Protein AF-0000000080279137 (afdb_homodimer)

pLDDT: mean 87.82, std 9.29, range [54.47, 98.62]

Structure (mmCIF, N/CA/C/O backbone):
data_AF-0000000080279137-model_v1
#
loop_
_entity.id
_entity.type
_entity.pdbx_description
1 polymer 'TetR family transcriptional regulator'
#
loop_
_atom_site.group_PDB
_atom_site.id
_atom_site.type_symbol
_atom_site.label_atom_id
_atom_site.label_alt_id
_atom_site.label_comp_id
_atom_site.label_asym_id
_atom_site.label_entity_id
_atom_site.label_seq_id
_atom_site.pdbx_PDB_ins_code
_atom_site.Cartn_x
_atom_site.Cartn_y
_atom_site.Cartn_z
_atom_site.occupancy
_atom_site.B_iso_or_equiv
_atom_site.auth_seq_id
_atom_site.auth_comp_id
_atom_site.auth_asym_id
_atom_site.auth_atom_id
_atom_site.pdbx_PDB_model_num
ATOM 1 N N . MET A 1 1 ? -30.391 14.523 -0.255 1 62.41 1 MET A N 1
ATOM 2 C CA . MET A 1 1 ? -29.234 14.352 0.62 1 62.41 1 MET A CA 1
ATOM 3 C C . MET A 1 1 ? -29.281 15.352 1.772 1 62.41 1 MET A C 1
ATOM 5 O O . MET A 1 1 ? -29.594 16.531 1.574 1 62.41 1 MET A O 1
ATOM 9 N N . GLY A 1 2 ? -29.281 14.828 2.99 1 79.44 2 GLY A N 1
ATOM 10 C CA . GLY A 1 2 ? -29.328 15.734 4.129 1 79.44 2 GLY A CA 1
ATOM 11 C C . GLY A 1 2 ? -28.047 16.531 4.305 1 79.44 2 GLY A C 1
ATOM 12 O O . GLY A 1 2 ? -27.078 16.328 3.58 1 79.44 2 GLY A O 1
ATOM 13 N N . SER A 1 3 ? -28.109 17.641 5.059 1 87.81 3 SER A N 1
ATOM 14 C CA . SER A 1 3 ? -27.016 18.578 5.297 1 87.81 3 SER A CA 1
ATOM 15 C C . SER A 1 3 ? -25.734 17.844 5.68 1 87.81 3 SER A C 1
ATOM 17 O O . SER A 1 3 ? -24.656 18.172 5.184 1 87.81 3 SER A O 1
ATOM 19 N N . ARG A 1 4 ? -25.891 16.812 6.316 1 89.81 4 ARG A N 1
ATOM 20 C CA . ARG A 1 4 ? -24.719 16.062 6.777 1 89.81 4 ARG A CA 1
ATOM 21 C C . ARG A 1 4 ? -24 15.398 5.609 1 89.81 4 ARG A C 1
ATOM 23 O O . ARG A 1 4 ? -22.781 15.469 5.504 1 89.81 4 ARG A O 1
ATOM 30 N N . GLU A 1 5 ? -24.766 14.789 4.746 1 87.62 5 GLU A N 1
ATOM 31 C CA . GLU A 1 5 ? -24.203 14.102 3.59 1 87.62 5 GLU A CA 1
ATOM 32 C C . GLU A 1 5 ? -23.547 15.094 2.627 1 87.62 5 GLU A C 1
ATOM 34 O O . GLU A 1 5 ? -22.5 14.797 2.043 1 87.62 5 GLU A O 1
ATOM 39 N N . GLU A 1 6 ? -24.141 16.172 2.568 1 90.88 6 GLU A N 1
ATOM 40 C CA . GLU A 1 6 ? -23.609 17.203 1.694 1 90.88 6 GLU A CA 1
ATOM 41 C C . GLU A 1 6 ? -22.297 17.766 2.24 1 90.88 6 GLU A C 1
ATOM 43 O O . GLU A 1 6 ? -21.359 18.047 1.475 1 90.88 6 GLU A O 1
ATOM 48 N N . ILE A 1 7 ? -22.281 17.906 3.5 1 92.44 7 ILE A N 1
ATOM 49 C CA . ILE A 1 7 ? -21.062 18.391 4.145 1 92.44 7 ILE A CA 1
ATOM 50 C C . ILE A 1 7 ? -19.953 17.359 3.973 1 92.44 7 ILE A C 1
ATOM 52 O O . ILE A 1 7 ? -18.812 17.719 3.654 1 92.44 7 ILE A O 1
ATOM 56 N N . VAL A 1 8 ? -20.328 16.125 4.129 1 89.19 8 VAL A N 1
ATOM 57 C CA . VAL A 1 8 ? -19.344 15.055 3.996 1 89.19 8 VAL A CA 1
ATOM 58 C C . VAL A 1 8 ? -18.812 15.016 2.564 1 89.19 8 VAL A C 1
ATOM 60 O O . VAL A 1 8 ? -17.609 14.852 2.344 1 89.19 8 VAL A O 1
ATOM 63 N N . ALA A 1 9 ? -19.656 15.195 1.596 1 86.44 9 ALA A N 1
ATOM 64 C CA . ALA A 1 9 ? -19.25 15.211 0.19 1 86.44 9 ALA A CA 1
ATOM 65 C C . ALA A 1 9 ? -18.328 16.391 -0.112 1 86.44 9 ALA A C 1
ATOM 67 O O . ALA A 1 9 ? -17.344 16.25 -0.829 1 86.44 9 ALA A O 1
ATOM 68 N N . ALA A 1 10 ? -18.672 17.516 0.414 1 90.88 10 ALA A N 1
ATOM 69 C CA . ALA A 1 10 ? -17.844 18.719 0.234 1 90.88 10 ALA A CA 1
ATOM 70 C C . ALA A 1 10 ? -16.484 18.547 0.903 1 90.88 10 ALA A C 1
ATOM 72 O O . ALA A 1 10 ? -15.469 18.969 0.355 1 90.88 10 ALA A O 1
ATOM 73 N N . ALA A 1 11 ? -16.562 17.969 2.1 1 89.44 11 ALA A N 1
ATOM 74 C CA . ALA A 1 11 ? -15.32 17.734 2.838 1 89.44 11 ALA A CA 1
ATOM 75 C C . ALA A 1 11 ? -14.383 16.812 2.061 1 89.44 11 ALA A C 1
ATOM 77 O O . ALA A 1 11 ? -13.18 17.078 1.979 1 89.44 11 ALA A O 1
ATOM 78 N N . ALA A 1 12 ? -14.906 15.797 1.538 1 82.62 12 ALA A N 1
ATOM 79 C CA . ALA A 1 12 ? -14.117 14.867 0.737 1 82.62 12 ALA A CA 1
ATOM 80 C C . ALA A 1 12 ? -13.414 15.586 -0.406 1 82.62 12 ALA A C 1
ATOM 82 O O . ALA A 1 12 ? -12.227 15.352 -0.661 1 82.62 12 ALA A O 1
ATOM 83 N N . LYS A 1 13 ? -14.133 16.422 -1.048 1 84.44 13 LYS A N 1
ATOM 84 C CA . LYS A 1 13 ? -13.578 17.172 -2.17 1 84.44 13 LYS A CA 1
ATOM 85 C C . LYS A 1 13 ? -12.461 18.109 -1.71 1 84.44 13 LYS A C 1
ATOM 87 O O . LYS A 1 13 ? -11.391 18.141 -2.316 1 84.44 13 LYS A O 1
ATOM 92 N N . VAL A 1 14 ? -12.703 18.844 -0.69 1 85.25 14 VAL A N 1
ATOM 93 C CA . VAL A 1 14 ? -11.742 19.812 -0.177 1 85.25 14 VAL A CA 1
ATOM 94 C C . VAL A 1 14 ? -10.484 19.078 0.294 1 85.25 14 VAL A C 1
ATOM 96 O O . VAL A 1 14 ? -9.367 19.516 0.014 1 85.25 14 VAL A O 1
ATOM 99 N N . MET A 1 15 ? -10.688 17.984 0.989 1 80.06 15 MET A N 1
ATOM 100 C CA . MET A 1 15 ? -9.562 17.25 1.558 1 80.06 15 MET A CA 1
ATOM 101 C C . MET A 1 15 ? -8.742 16.578 0.462 1 80.06 15 MET A C 1
ATOM 103 O O . MET A 1 15 ? -7.52 16.453 0.576 1 80.06 15 MET A O 1
ATOM 107 N N . ARG A 1 16 ? -9.391 16.156 -0.502 1 74.69 16 ARG A N 1
ATOM 108 C CA . ARG A 1 16 ? -8.68 15.57 -1.642 1 74.69 16 ARG A CA 1
ATOM 109 C C . ARG A 1 16 ? -7.812 16.625 -2.334 1 74.69 16 ARG A C 1
ATOM 111 O O . ARG A 1 16 ? -6.711 16.312 -2.793 1 74.69 16 ARG A O 1
ATOM 118 N N . GLU A 1 17 ? -8.297 17.812 -2.4 1 74.75 17 GLU A N 1
ATOM 119 C CA . GLU A 1 17 ? -7.629 18.875 -3.145 1 74.75 17 GLU A CA 1
ATOM 120 C C . GLU A 1 17 ? -6.543 19.547 -2.303 1 74.75 17 GLU A C 1
ATOM 122 O O . GLU A 1 17 ? -5.473 19.875 -2.814 1 74.75 17 GLU A O 1
ATOM 127 N N . GLN A 1 18 ? -6.879 19.75 -1.06 1 73.69 18 GLN A N 1
ATOM 128 C CA . GLN A 1 18 ? -5.992 20.562 -0.232 1 73.69 18 GLN A CA 1
ATOM 129 C C . GLN A 1 18 ? -5.188 19.703 0.729 1 73.69 18 GLN A C 1
ATOM 131 O O . GLN A 1 18 ? -4.195 20.156 1.302 1 73.69 18 GLN A O 1
ATOM 136 N N . GLY A 1 19 ? -5.621 18.5 0.802 1 70.5 19 GLY A N 1
ATOM 137 C CA . GLY A 1 19 ? -5.055 17.672 1.862 1 70.5 19 GLY A CA 1
ATOM 138 C C . GLY A 1 19 ? -5.684 17.938 3.219 1 70.5 19 GLY A C 1
ATOM 139 O O . GLY A 1 19 ? -6.324 18.969 3.422 1 70.5 19 GLY A O 1
ATOM 140 N N . TYR A 1 20 ? -5.496 17.125 4.125 1 72.12 20 TYR A N 1
ATOM 141 C CA . TYR A 1 20 ? -6.113 17.219 5.441 1 72.12 20 TYR A CA 1
ATOM 142 C C . TYR A 1 20 ? -5.555 18.406 6.215 1 72.12 20 TYR A C 1
ATOM 144 O O . TYR A 1 20 ? -6.305 19.156 6.855 1 72.12 20 TYR A O 1
ATOM 152 N N . ALA A 1 21 ? -4.227 18.516 6.129 1 69.31 21 ALA A N 1
ATOM 153 C CA . ALA A 1 21 ? -3.557 19.531 6.93 1 69.31 21 ALA A CA 1
ATOM 154 C C . ALA A 1 21 ? -4.031 20.938 6.547 1 69.31 21 ALA A C 1
ATOM 156 O O . ALA A 1 21 ? -4.18 21.797 7.406 1 69.31 21 ALA A O 1
ATOM 157 N N . HIS A 1 22 ? -4.453 21.094 5.348 1 74.75 22 HIS A N 1
ATOM 158 C CA . HIS A 1 22 ? -4.746 22.438 4.867 1 74.75 22 HIS A CA 1
ATOM 159 C C . HIS A 1 22 ? -6.25 22.672 4.762 1 74.75 22 HIS A C 1
ATOM 161 O O . HIS A 1 22 ? -6.699 23.812 4.656 1 74.75 22 HIS A O 1
ATOM 167 N N . ALA A 1 23 ? -6.902 21.562 4.789 1 81.5 23 ALA A N 1
ATOM 168 C CA . ALA A 1 23 ? -8.352 21.688 4.75 1 81.5 23 ALA A CA 1
ATOM 169 C C . ALA A 1 23 ? -8.883 22.328 6.035 1 81.5 23 ALA A C 1
ATOM 171 O O . ALA A 1 23 ? -8.477 21.938 7.137 1 81.5 23 ALA A O 1
ATOM 172 N N . THR A 1 24 ? -9.672 23.375 5.871 1 87.25 24 THR A N 1
ATOM 173 C CA . THR A 1 24 ? -10.258 24.031 7.031 1 87.25 24 THR A CA 1
ATOM 174 C C . THR A 1 24 ? -11.773 23.828 7.066 1 87.25 24 THR A C 1
ATOM 176 O O . THR A 1 24 ? -12.391 23.547 6.031 1 87.25 24 THR A O 1
ATOM 179 N N . THR A 1 25 ? -12.297 23.906 8.289 1 92.56 25 THR A N 1
ATOM 180 C CA . THR A 1 25 ? -13.742 23.828 8.438 1 92.56 25 THR A CA 1
ATOM 181 C C . THR A 1 25 ? -14.438 24.969 7.695 1 92.56 25 THR A C 1
ATOM 183 O O . THR A 1 25 ? -15.531 24.797 7.164 1 92.56 25 THR A O 1
ATOM 186 N N . LYS A 1 26 ? -13.758 26.031 7.625 1 93.69 26 LYS A N 1
ATOM 187 C CA . LYS A 1 26 ? -14.289 27.172 6.879 1 93.69 26 LYS A CA 1
ATOM 188 C C . LYS A 1 26 ? -14.391 26.859 5.391 1 93.69 26 LYS A C 1
ATOM 190 O O . LYS A 1 26 ? -15.414 27.125 4.758 1 93.69 26 LYS A O 1
ATOM 195 N N . ALA A 1 27 ? -13.391 26.328 4.855 1 93.62 27 ALA A N 1
ATOM 196 C CA . ALA A 1 27 ? -13.367 25.953 3.441 1 93.62 27 ALA A CA 1
ATOM 197 C C . ALA A 1 27 ? -14.406 24.891 3.137 1 93.62 27 ALA A C 1
ATOM 199 O O . ALA A 1 27 ? -15.055 24.922 2.09 1 93.62 27 ALA A O 1
ATOM 200 N N . ILE A 1 28 ? -14.539 23.922 4.035 1 94.25 28 ILE A N 1
ATOM 201 C CA . ILE A 1 28 ? -15.492 22.828 3.871 1 94.25 28 ILE A CA 1
ATOM 202 C C . ILE A 1 28 ? -16.922 23.375 3.906 1 94.25 28 ILE A C 1
ATOM 204 O O . ILE A 1 28 ? -17.75 23.016 3.068 1 94.25 28 ILE A O 1
ATOM 208 N N . ALA A 1 29 ? -17.156 24.25 4.879 1 95.62 29 ALA A N 1
ATOM 209 C CA . ALA A 1 29 ? -18.469 24.875 4.98 1 95.62 29 ALA A CA 1
ATOM 210 C C . ALA A 1 29 ? -18.812 25.656 3.717 1 95.62 29 ALA A C 1
ATOM 212 O O . ALA A 1 29 ? -19.906 25.531 3.174 1 95.62 29 ALA A O 1
ATOM 213 N N . ARG A 1 30 ? -17.891 26.375 3.256 1 95.62 30 ARG A N 1
ATOM 214 C CA . ARG A 1 30 ? -18.078 27.172 2.047 1 95.62 30 ARG A CA 1
ATOM 215 C C . ARG A 1 30 ? -18.375 26.281 0.845 1 95.62 30 ARG A C 1
ATOM 217 O O . ARG A 1 30 ? -19.281 26.578 0.063 1 95.62 30 ARG A O 1
ATOM 224 N N . ALA A 1 31 ? -17.656 25.25 0.708 1 94.31 31 ALA A N 1
ATOM 225 C CA . ALA A 1 31 ? -17.828 24.328 -0.409 1 94.31 31 ALA A CA 1
ATOM 226 C C . ALA A 1 31 ? -19.188 23.641 -0.351 1 94.31 31 ALA A C 1
ATOM 228 O O . ALA A 1 31 ? -19.781 23.344 -1.389 1 94.31 31 ALA A O 1
ATOM 229 N N . ALA A 1 32 ? -19.641 23.422 0.83 1 94.06 32 ALA A N 1
ATOM 230 C CA . ALA A 1 32 ? -20.922 22.75 1.03 1 94.06 32 ALA A CA 1
ATOM 231 C C . ALA A 1 32 ? -22.078 23.734 0.908 1 94.06 32 ALA A C 1
ATOM 233 O O . ALA A 1 32 ? -23.25 23.328 0.786 1 94.06 32 ALA A O 1
ATOM 234 N N . GLY A 1 33 ? -21.734 25.016 0.972 1 95.38 33 GLY A N 1
ATOM 235 C CA . GLY A 1 33 ? -22.766 26.031 0.919 1 95.38 33 GLY A CA 1
ATOM 236 C C . GLY A 1 33 ? -23.453 26.266 2.254 1 95.38 33 GLY A C 1
ATOM 237 O O . GLY A 1 33 ? -24.625 26.625 2.301 1 95.38 33 GLY A O 1
ATOM 238 N N . TYR A 1 34 ? -22.812 25.875 3.232 1 95.06 34 TYR A N 1
ATOM 239 C CA . TYR A 1 34 ? -23.375 26.031 4.574 1 9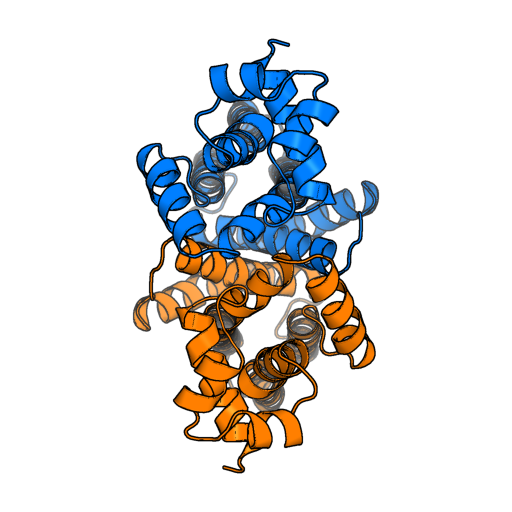5.06 34 TYR A CA 1
ATOM 240 C C . TYR A 1 34 ? -22.484 26.922 5.434 1 95.06 34 TYR A C 1
ATOM 242 O O . TYR A 1 34 ? -21.344 27.234 5.055 1 95.06 34 TYR A O 1
ATOM 250 N N . SER A 1 35 ? -23.047 27.422 6.562 1 93.38 35 SER A N 1
ATOM 251 C CA . SER A 1 35 ? -22.25 28.156 7.535 1 93.38 35 SER A CA 1
ATOM 252 C C . SER A 1 35 ? -21.391 27.234 8.375 1 93.38 35 SER A C 1
ATOM 254 O O . SER A 1 35 ? -21.688 26.031 8.5 1 93.38 35 SER A O 1
ATOM 256 N N . GLU A 1 36 ? -20.297 27.75 8.93 1 93.62 36 GLU A N 1
ATOM 257 C CA . GLU A 1 36 ? -19.484 26.984 9.859 1 93.62 36 GLU A CA 1
ATOM 258 C C . GLU A 1 36 ? -20.281 26.547 11.078 1 93.62 36 GLU A C 1
ATOM 260 O O . GLU A 1 36 ? -20.047 25.469 11.633 1 93.62 36 GLU A O 1
ATOM 265 N N . ALA A 1 37 ? -21.281 27.438 11.414 1 93.12 37 ALA A N 1
ATOM 266 C CA . ALA A 1 37 ? -22.141 27.109 12.555 1 93.12 37 ALA A CA 1
ATOM 267 C C . ALA A 1 37 ? -22.938 25.828 12.289 1 93.12 37 ALA A C 1
ATOM 269 O O . ALA A 1 37 ? -23.047 24.969 13.172 1 93.12 37 ALA A O 1
ATOM 270 N N . LEU A 1 38 ? -23.453 25.719 11.172 1 93.5 38 LEU A N 1
ATOM 271 C CA . LEU A 1 38 ? -24.219 24.531 10.805 1 93.5 38 LEU A CA 1
ATOM 272 C C . LEU A 1 38 ? -23.312 23.312 10.727 1 93.5 38 LEU A C 1
ATOM 274 O O . LEU A 1 38 ? -23.734 22.203 11.07 1 93.5 38 LEU A O 1
ATOM 278 N N . LEU A 1 39 ? -22.078 23.5 10.195 1 94.19 39 LEU A N 1
ATOM 279 C CA . LEU A 1 39 ? -21.109 22.406 10.141 1 94.19 39 LEU A CA 1
ATOM 280 C C . LEU A 1 39 ? -20.891 21.812 11.531 1 94.19 39 LEU A C 1
ATOM 282 O O . LEU A 1 39 ? -20.875 20.594 11.695 1 94.19 39 LEU A O 1
ATOM 286 N N . TYR A 1 40 ? -20.859 22.75 12.508 1 92.75 40 TYR A N 1
ATOM 287 C CA . TYR A 1 40 ? -20.547 22.328 13.867 1 92.75 40 TYR A CA 1
ATOM 288 C C . TYR A 1 40 ? -21.766 21.766 14.57 1 92.75 40 TYR A C 1
ATOM 290 O O . TYR A 1 40 ? -21.656 21.125 15.625 1 92.75 40 TYR A O 1
ATOM 298 N N . LYS A 1 41 ? -22.938 22 13.977 1 94.12 41 LYS A N 1
ATOM 299 C CA . LYS A 1 41 ? -24.141 21.328 14.469 1 94.12 41 LYS A CA 1
ATOM 300 C C . LYS A 1 41 ? -24.078 19.828 14.172 1 94.12 41 LYS A C 1
ATOM 302 O O . LYS A 1 41 ? -24.641 19.031 14.922 1 94.12 41 LYS A O 1
ATOM 307 N N . HIS A 1 42 ? -23.375 19.484 13.148 1 92.94 42 HIS A N 1
ATOM 308 C CA . HIS A 1 42 ? -23.344 18.094 12.695 1 92.94 42 HIS A CA 1
ATOM 309 C C . HIS A 1 42 ? -22.047 17.422 13.117 1 92.94 42 HIS A C 1
ATOM 311 O O . HIS A 1 42 ? -22.016 16.188 13.289 1 92.94 42 HIS A O 1
ATOM 317 N N . PHE A 1 43 ? -21.016 18.25 13.234 1 93.06 43 PHE A N 1
ATOM 318 C CA . PHE A 1 43 ? -19.703 17.672 13.508 1 93.06 43 PHE A CA 1
ATOM 319 C C . PHE A 1 43 ? -19 18.438 14.633 1 93.06 43 PHE A C 1
ATOM 321 O O . PHE A 1 43 ? -19.016 19.672 14.656 1 93.06 43 PHE A O 1
ATOM 328 N N . LYS A 1 44 ? -18.422 17.734 15.477 1 89.31 44 LYS A N 1
ATOM 329 C CA . LYS A 1 44 ? -17.734 18.312 16.625 1 89.31 44 LYS A CA 1
ATOM 330 C C . LYS A 1 44 ? -16.469 19.047 16.203 1 89.31 44 LYS A C 1
ATOM 332 O O . LYS A 1 44 ? -16.141 20.094 16.766 1 89.31 44 LYS A O 1
ATOM 337 N N . ASP A 1 45 ? -15.719 18.484 15.281 1 83.81 45 ASP A N 1
ATOM 338 C CA . ASP A 1 45 ? -14.445 19.047 14.844 1 83.81 45 ASP A CA 1
ATOM 339 C C . ASP A 1 45 ? -14.047 18.5 13.477 1 83.81 45 ASP A C 1
ATOM 341 O O . ASP A 1 45 ? -14.781 17.719 12.875 1 83.81 45 ASP A O 1
ATOM 345 N N . LYS A 1 46 ? -13 18.969 12.961 1 83.44 46 LYS A N 1
ATOM 346 C CA . LYS A 1 46 ? -12.5 18.594 11.641 1 83.44 46 LYS A CA 1
ATOM 347 C C . LYS A 1 46 ? -12.195 17.094 11.586 1 83.44 46 LYS A C 1
ATOM 349 O O . LYS A 1 46 ? -12.398 16.453 10.547 1 83.44 46 LYS A O 1
ATOM 354 N N . THR A 1 47 ? -11.789 16.594 12.711 1 77.81 47 THR A N 1
ATOM 355 C CA . THR A 1 47 ? -11.453 15.18 12.781 1 77.81 47 THR A CA 1
ATOM 356 C C . THR A 1 47 ? -12.688 14.312 12.539 1 77.81 47 THR A C 1
ATOM 358 O O . THR A 1 47 ? -12.625 13.312 11.836 1 77.81 47 THR A O 1
ATOM 361 N N . GLU A 1 48 ? -13.758 14.688 13.055 1 83.56 48 GLU A N 1
ATOM 362 C CA . GLU A 1 48 ? -15 13.945 12.859 1 83.56 48 GLU A CA 1
ATOM 363 C C . GLU A 1 48 ? -15.453 14 11.406 1 83.56 48 GLU A C 1
ATOM 365 O O . GLU A 1 48 ? -15.984 13.023 10.875 1 83.56 48 GLU A O 1
ATOM 370 N N . ILE A 1 49 ? -15.305 15.164 10.836 1 86.06 49 ILE A N 1
ATOM 371 C CA . ILE A 1 49 ? -15.656 15.312 9.43 1 86.06 49 ILE A CA 1
ATOM 372 C C . ILE A 1 49 ? -14.805 14.367 8.578 1 86.06 49 ILE A C 1
ATOM 374 O O . ILE A 1 49 ? -15.32 13.648 7.723 1 86.06 49 ILE A O 1
ATOM 378 N N . PHE A 1 50 ? -13.625 14.375 8.883 1 78.44 50 PHE A N 1
ATOM 379 C CA . PHE A 1 50 ? -12.672 13.539 8.156 1 78.44 50 PHE A CA 1
ATOM 380 C C . PHE A 1 50 ? -13.039 12.062 8.289 1 78.44 50 PHE A C 1
ATOM 382 O O . PHE A 1 50 ? -13.047 11.336 7.297 1 78.44 50 PHE A O 1
ATOM 389 N N . MET A 1 51 ? -13.32 11.656 9.406 1 76.62 51 MET A N 1
ATOM 390 C CA . MET A 1 51 ? -13.672 10.266 9.672 1 76.62 51 MET A CA 1
ATOM 391 C C . MET A 1 51 ? -14.945 9.883 8.922 1 76.62 51 MET A C 1
ATOM 393 O O . MET A 1 51 ? -15.062 8.758 8.43 1 76.62 51 MET A O 1
ATOM 397 N N . SER A 1 52 ? -15.766 10.797 8.906 1 81 52 SER A N 1
ATOM 398 C CA . SER A 1 52 ? -17.016 10.531 8.188 1 81 52 SER A CA 1
ATOM 399 C C . SER A 1 52 ? -16.781 10.398 6.691 1 81 52 SER A C 1
ATOM 401 O O . SER A 1 52 ? -17.422 9.578 6.027 1 81 52 SER A O 1
ATOM 403 N N . VAL A 1 53 ? -15.914 11.242 6.199 1 79.5 53 VAL A N 1
ATOM 404 C CA . VAL A 1 53 ? -15.547 11.141 4.789 1 79.5 53 VAL A CA 1
ATOM 405 C C . VAL A 1 53 ? -14.984 9.75 4.5 1 79.5 53 VAL A C 1
ATOM 407 O O . VAL A 1 53 ? -15.375 9.109 3.523 1 79.5 53 VAL A O 1
ATOM 410 N N . LEU A 1 54 ? -14.141 9.234 5.32 1 73.25 54 LEU A N 1
ATOM 411 C CA . LEU A 1 54 ? -13.484 7.941 5.133 1 73.25 54 LEU A CA 1
ATOM 412 C C . LEU A 1 54 ? -14.492 6.801 5.258 1 73.25 54 LEU A C 1
ATOM 414 O O . LEU A 1 54 ? -14.469 5.859 4.461 1 73.25 54 LEU A O 1
ATOM 418 N N . THR A 1 55 ? -15.328 6.906 6.281 1 70.81 55 THR A N 1
ATOM 419 C CA . THR A 1 55 ? -16.203 5.789 6.629 1 70.81 55 THR A CA 1
ATOM 420 C C . THR A 1 55 ? -17.438 5.766 5.73 1 70.81 55 THR A C 1
ATOM 422 O O . THR A 1 55 ? -17.953 4.691 5.41 1 70.81 55 THR A O 1
ATOM 425 N N . GLU A 1 56 ? -18.016 6.879 5.465 1 68.69 56 GLU A N 1
ATOM 426 C CA . GLU A 1 56 ? -19.328 6.918 4.809 1 68.69 56 GLU A CA 1
ATOM 427 C C . GLU A 1 56 ? -19.172 6.953 3.291 1 68.69 56 GLU A C 1
ATOM 429 O O . GLU A 1 56 ? -20.047 6.488 2.564 1 68.69 56 GLU A O 1
ATOM 434 N N . ARG A 1 57 ? -18.391 7.699 2.885 1 59.09 57 ARG A N 1
ATOM 435 C CA . ARG A 1 57 ? -18.344 7.906 1.44 1 59.09 57 ARG A CA 1
ATOM 436 C C . ARG A 1 57 ? -17.484 6.852 0.763 1 59.09 57 ARG A C 1
ATOM 438 O O . ARG A 1 57 ? -17.672 6.543 -0.414 1 59.09 57 ARG A O 1
ATOM 445 N N . LEU A 1 58 ? -16.609 6.594 1.522 1 54.47 58 LEU A N 1
ATOM 446 C CA . LEU A 1 58 ? -15.672 5.754 0.783 1 54.47 58 LEU A CA 1
ATOM 447 C C . LEU A 1 58 ? -16.25 4.367 0.538 1 54.47 58 LEU A C 1
ATOM 449 O O . LEU A 1 58 ? -16.234 3.873 -0.591 1 54.47 58 LEU A O 1
ATOM 453 N N . PRO A 1 59 ? -16.531 3.24 1.441 1 56.41 59 PRO A N 1
ATOM 454 C CA . PRO A 1 59 ? -16.266 2.023 0.671 1 56.41 59 PRO A CA 1
ATOM 455 C C . PRO A 1 59 ? -17.547 1.383 0.127 1 56.41 59 PRO A C 1
ATOM 457 O O . PRO A 1 59 ? -18.375 0.909 0.9 1 56.41 59 PRO A O 1
ATOM 460 N N . ALA A 1 60 ? -18.188 1.782 -0.999 1 63.88 60 ALA A N 1
ATOM 461 C CA . ALA A 1 60 ? -18.719 1.044 -2.145 1 63.88 60 ALA A CA 1
ATOM 462 C C . ALA A 1 60 ? -18.094 -0.347 -2.232 1 63.88 60 ALA A C 1
ATOM 464 O O . ALA A 1 60 ? -18.75 -1.299 -2.668 1 63.88 60 ALA A O 1
ATOM 465 N N . LEU A 1 61 ? -16.969 -0.507 -1.526 1 77.12 61 LEU A N 1
ATOM 466 C CA . LEU A 1 61 ? -16.328 -1.82 -1.616 1 77.12 61 LEU A CA 1
ATOM 467 C C . LEU A 1 61 ? -17.141 -2.863 -0.854 1 77.12 61 LEU A C 1
ATOM 469 O O . LEU A 1 61 ? -17.359 -3.973 -1.351 1 77.12 61 LEU A O 1
ATOM 473 N N . GLY A 1 62 ? -17.703 -2.43 0.288 1 78.44 62 GLY A N 1
ATOM 474 C CA . GLY A 1 62 ? -18.516 -3.346 1.073 1 78.44 62 GLY A CA 1
ATOM 475 C C . GLY A 1 62 ? -19.75 -3.838 0.334 1 78.44 62 GLY A C 1
ATOM 476 O O . GLY A 1 62 ? -20.016 -5.043 0.285 1 78.44 62 GLY A O 1
ATOM 477 N N . THR A 1 63 ? -20.406 -2.898 -0.202 1 78.25 63 THR A N 1
ATOM 478 C CA . THR A 1 63 ? -21.625 -3.242 -0.934 1 78.25 63 THR A CA 1
ATOM 479 C C . THR A 1 63 ? -21.297 -4.129 -2.133 1 78.25 63 THR A C 1
ATOM 481 O O . THR A 1 63 ? -22.016 -5.102 -2.402 1 78.25 63 THR A O 1
ATOM 484 N N . THR A 1 64 ? -20.297 -3.768 -2.816 1 80.06 64 THR A N 1
ATOM 485 C CA . THR A 1 64 ? -19.891 -4.551 -3.977 1 80.06 64 THR A CA 1
ATOM 486 C C . THR A 1 64 ? -19.469 -5.961 -3.557 1 80.06 64 THR A C 1
ATOM 488 O O . THR A 1 64 ? -19.812 -6.938 -4.227 1 80.06 64 THR A O 1
ATOM 491 N N . LEU A 1 65 ? -18.781 -6.074 -2.484 1 84.62 65 LEU A N 1
ATOM 492 C CA . LEU A 1 65 ? -18.344 -7.383 -2.004 1 84.62 65 LEU A CA 1
ATOM 493 C C . LEU A 1 65 ? -19.547 -8.219 -1.58 1 84.62 65 LEU A C 1
ATOM 495 O O . LEU A 1 65 ? -19.578 -9.43 -1.815 1 84.62 65 LEU A O 1
ATOM 499 N N . ASP A 1 66 ? -20.531 -7.543 -0.992 1 85.69 66 ASP A N 1
ATOM 500 C CA . ASP A 1 66 ? -21.766 -8.25 -0.636 1 85.69 66 ASP A CA 1
ATOM 501 C C . ASP A 1 66 ? -22.453 -8.812 -1.877 1 85.69 66 ASP A C 1
ATOM 503 O O . ASP A 1 66 ? -22.906 -9.961 -1.873 1 85.69 66 ASP A O 1
ATOM 507 N N . GLU A 1 67 ? -22.484 -8.055 -2.83 1 86.31 67 GLU A N 1
ATOM 508 C CA . GLU A 1 67 ? -23.109 -8.484 -4.082 1 86.31 67 GLU A CA 1
ATOM 509 C C . GLU A 1 67 ? -22.344 -9.648 -4.703 1 86.31 67 GLU A C 1
ATOM 511 O O . GLU A 1 67 ? -22.938 -10.609 -5.188 1 86.31 67 GLU A O 1
ATOM 516 N N . LEU A 1 68 ? -21.078 -9.539 -4.758 1 85.44 68 LEU A N 1
ATOM 517 C CA . LEU A 1 68 ? -20.25 -10.609 -5.312 1 85.44 68 LEU A CA 1
ATOM 518 C C . LEU A 1 68 ? -20.438 -11.906 -4.543 1 85.44 68 LEU A C 1
ATOM 520 O O . LEU A 1 68 ? -20.484 -12.984 -5.141 1 85.44 68 LEU A O 1
ATOM 524 N N . MET A 1 69 ? -20.562 -11.773 -3.297 1 85.12 69 MET A N 1
ATOM 525 C CA . MET A 1 69 ? -20.75 -12.961 -2.463 1 85.12 69 MET A CA 1
ATOM 526 C C . MET A 1 69 ? -22.094 -13.609 -2.729 1 85.12 69 MET A C 1
ATOM 528 O O . MET A 1 69 ? -22.219 -14.836 -2.75 1 85.12 69 MET A O 1
ATOM 532 N N . GLU A 1 70 ? -23.047 -12.758 -2.932 1 87.12 70 GLU A N 1
ATOM 533 C CA . GLU A 1 70 ? -24.391 -13.258 -3.18 1 87.12 70 GLU A CA 1
ATOM 534 C C . GLU A 1 70 ? -24.5 -13.906 -4.555 1 87.12 70 GLU A C 1
ATOM 536 O O . GLU A 1 70 ? -25.297 -14.82 -4.758 1 87.12 70 GLU A O 1
ATOM 541 N N . THR A 1 71 ? -23.672 -13.531 -5.453 1 87.56 71 THR A N 1
ATOM 542 C CA . THR A 1 71 ? -23.781 -14 -6.828 1 87.56 71 THR A CA 1
ATOM 543 C C . THR A 1 71 ? -22.516 -14.75 -7.254 1 87.56 71 THR A C 1
ATOM 545 O O . THR A 1 71 ? -22.188 -14.797 -8.438 1 87.56 71 THR A O 1
ATOM 548 N N . ALA A 1 72 ? -21.75 -15.195 -6.324 1 84.19 72 ALA A N 1
ATOM 549 C CA . ALA A 1 72 ? -20.438 -15.773 -6.594 1 84.19 72 ALA A CA 1
ATOM 550 C C . ALA A 1 72 ? -20.547 -16.906 -7.605 1 84.19 72 ALA A C 1
ATOM 552 O O . ALA A 1 72 ? -19.688 -17.031 -8.492 1 84.19 72 ALA A O 1
ATOM 553 N N . SER A 1 73 ? -21.609 -17.656 -7.566 1 89.19 73 SER A N 1
ATOM 554 C CA . SER A 1 73 ? -21.75 -18.859 -8.375 1 89.19 73 SER A CA 1
ATOM 555 C C . SER A 1 73 ? -22.297 -18.531 -9.766 1 89.19 73 SER A C 1
ATOM 557 O O . SER A 1 73 ? -22.25 -19.375 -10.664 1 89.19 73 SER A O 1
ATOM 559 N N . ASP A 1 74 ? -22.641 -17.359 -9.969 1 91.44 74 ASP A N 1
ATOM 560 C CA . ASP A 1 74 ? -23.344 -17.016 -11.195 1 91.44 74 ASP A CA 1
ATOM 561 C C . ASP A 1 74 ? -22.375 -16.688 -12.32 1 91.44 74 ASP A C 1
ATOM 563 O O . ASP A 1 74 ? -22.734 -16.719 -13.5 1 91.44 74 ASP A O 1
ATOM 567 N N . THR A 1 75 ? -21.172 -16.375 -11.984 1 92.56 75 THR A N 1
ATOM 568 C CA . THR A 1 75 ? -20.156 -15.945 -12.945 1 92.56 75 THR A CA 1
ATOM 569 C C . THR A 1 75 ? -18.844 -16.672 -12.703 1 92.56 75 THR A C 1
ATOM 571 O O . THR A 1 75 ? -18.562 -17.125 -11.586 1 92.56 75 THR A O 1
ATOM 574 N N . PRO A 1 76 ? -18.156 -16.891 -13.797 1 94.69 76 PRO A N 1
ATOM 575 C CA . PRO A 1 76 ? -16.859 -17.547 -13.625 1 94.69 76 PRO A CA 1
ATOM 576 C C . PRO A 1 76 ? -15.969 -16.844 -12.609 1 94.69 76 PRO A C 1
ATOM 578 O O . PRO A 1 76 ? -16 -15.617 -12.508 1 94.69 76 PRO A O 1
ATOM 581 N N . LEU A 1 77 ? -15.18 -17.609 -11.867 1 94.94 77 LEU A N 1
ATOM 582 C CA . LEU A 1 77 ? -14.297 -17.109 -10.828 1 94.94 77 LEU A CA 1
ATOM 583 C C . LEU A 1 77 ? -13.391 -16 -11.367 1 94.94 77 LEU A C 1
ATOM 585 O O . LEU A 1 77 ? -13.203 -14.969 -10.711 1 94.94 77 LEU A O 1
ATOM 589 N N . ALA A 1 78 ? -12.867 -16.172 -12.578 1 95.56 78 ALA A N 1
ATOM 590 C CA . ALA A 1 78 ? -11.969 -15.195 -13.188 1 95.56 78 ALA A CA 1
ATOM 591 C C . ALA A 1 78 ? -12.648 -13.836 -13.344 1 95.56 78 ALA A C 1
ATOM 593 O O . ALA A 1 78 ? -12.055 -12.797 -13.055 1 95.56 78 ALA A O 1
ATOM 594 N N . ALA A 1 79 ? -13.844 -13.844 -13.758 1 95.19 79 ALA A N 1
ATOM 595 C CA . ALA A 1 79 ? -14.609 -12.617 -13.945 1 95.19 79 ALA A CA 1
ATOM 596 C C . ALA A 1 79 ? -14.93 -11.953 -12.602 1 95.19 79 ALA A C 1
ATOM 598 O O . ALA A 1 79 ? -14.875 -10.727 -12.484 1 95.19 79 ALA A O 1
ATOM 599 N N . ASN A 1 80 ? -15.297 -12.758 -11.617 1 95.06 80 ASN A N 1
ATOM 600 C CA . ASN A 1 80 ? -15.578 -12.234 -10.281 1 95.06 80 ASN A CA 1
ATOM 601 C C . ASN A 1 80 ? -14.352 -11.57 -9.672 1 95.06 80 ASN A C 1
ATOM 603 O O . ASN A 1 80 ? -14.453 -10.484 -9.086 1 95.06 80 ASN A O 1
ATOM 607 N N . LEU A 1 81 ? -13.211 -12.195 -9.812 1 96.38 81 LEU A N 1
ATOM 608 C CA . LEU A 1 81 ? -11.977 -11.656 -9.25 1 96.38 81 LEU A CA 1
ATOM 609 C C . LEU A 1 81 ? -11.562 -10.375 -9.977 1 96.38 81 LEU A C 1
ATOM 611 O O . LEU A 1 81 ? -11.062 -9.438 -9.352 1 96.38 81 LEU A O 1
ATOM 615 N N . ALA A 1 82 ? -11.742 -10.328 -11.266 1 96.69 82 ALA A N 1
ATOM 616 C CA . ALA A 1 82 ? -11.438 -9.117 -12.023 1 96.69 82 ALA A CA 1
ATOM 617 C C . ALA A 1 82 ? -12.336 -7.957 -11.594 1 96.69 82 ALA A C 1
ATOM 619 O O . ALA A 1 82 ? -11.867 -6.82 -11.453 1 96.69 82 ALA A O 1
ATOM 620 N N . ARG A 1 83 ? -13.578 -8.25 -11.43 1 94.31 83 ARG A N 1
ATOM 621 C CA . ARG A 1 83 ? -14.508 -7.246 -10.93 1 94.31 83 ARG A CA 1
ATOM 622 C C . ARG A 1 83 ? -14.109 -6.77 -9.539 1 94.31 83 ARG A C 1
ATOM 624 O O . ARG A 1 83 ? -14.133 -5.566 -9.258 1 94.31 83 ARG A O 1
ATOM 631 N N . LEU A 1 84 ? -13.773 -7.691 -8.703 1 95.06 84 LEU A N 1
ATOM 632 C CA . LEU A 1 84 ? -13.312 -7.363 -7.355 1 95.06 84 LEU A CA 1
ATOM 633 C C . LEU A 1 84 ? -12.086 -6.461 -7.406 1 95.06 84 LEU A C 1
ATOM 635 O O . LEU A 1 84 ? -12.031 -5.441 -6.715 1 95.06 84 LEU A O 1
ATOM 639 N N . ALA A 1 85 ? -11.078 -6.824 -8.203 1 97.38 85 ALA A N 1
ATOM 640 C CA . ALA A 1 85 ? -9.859 -6.023 -8.336 1 97.38 85 ALA A CA 1
ATOM 641 C C . ALA A 1 85 ? -10.18 -4.621 -8.852 1 97.38 85 ALA A C 1
ATOM 643 O O . ALA A 1 85 ? -9.633 -3.635 -8.352 1 97.38 85 ALA A O 1
ATOM 644 N N . ARG A 1 86 ? -11.094 -4.512 -9.797 1 95.38 86 ARG A N 1
ATOM 645 C CA . ARG A 1 86 ? -11.453 -3.227 -10.383 1 95.38 86 ARG A CA 1
ATOM 646 C C . ARG A 1 86 ? -12.109 -2.312 -9.352 1 95.38 86 ARG A C 1
ATOM 648 O O . ARG A 1 86 ? -11.781 -1.125 -9.273 1 95.38 86 ARG A O 1
ATOM 655 N N . ILE A 1 87 ? -12.953 -2.82 -8.594 1 90.88 87 ILE A N 1
ATOM 656 C CA . ILE A 1 87 ? -13.648 -2.037 -7.574 1 90.88 87 ILE A CA 1
ATOM 657 C C . ILE A 1 87 ? -12.664 -1.646 -6.473 1 90.88 87 ILE A C 1
ATOM 659 O O . ILE A 1 87 ? -12.734 -0.537 -5.938 1 90.88 87 ILE A O 1
ATOM 663 N N . THR A 1 88 ? -11.805 -2.6 -6.121 1 93.94 88 THR A N 1
ATOM 664 C CA . THR A 1 88 ? -10.797 -2.344 -5.098 1 93.94 88 THR A CA 1
ATOM 665 C C . THR A 1 88 ? -9.844 -1.241 -5.543 1 93.94 88 THR A C 1
ATOM 667 O O . THR A 1 88 ? -9.492 -0.356 -4.758 1 93.94 88 THR A O 1
ATOM 670 N N . LEU A 1 89 ? -9.414 -1.264 -6.824 1 95.31 89 LEU A N 1
ATOM 671 C CA . LEU A 1 89 ? -8.57 -0.212 -7.383 1 95.31 89 LEU A CA 1
ATOM 672 C C . LEU A 1 89 ? -9.242 1.15 -7.25 1 95.31 89 LEU A C 1
ATOM 674 O O . LEU A 1 89 ? -8.633 2.102 -6.758 1 95.31 89 LEU A O 1
ATOM 678 N N . SER A 1 90 ? -10.453 1.216 -7.602 1 89.56 90 SER A N 1
ATOM 679 C CA . SER A 1 90 ? -11.195 2.469 -7.531 1 89.56 90 SER A CA 1
ATOM 680 C C . SER A 1 90 ? -11.328 2.951 -6.09 1 89.56 90 SER A C 1
ATOM 682 O O . SER A 1 90 ? -11.188 4.145 -5.816 1 89.56 90 SER A O 1
ATOM 684 N N . PHE A 1 91 ? -11.586 2.023 -5.234 1 87.06 91 PHE A N 1
ATOM 685 C CA . PHE A 1 91 ? -11.734 2.338 -3.816 1 87.06 91 PHE A CA 1
ATOM 686 C C . PHE A 1 91 ? -10.461 2.955 -3.258 1 87.06 91 PHE A C 1
ATOM 688 O O . PHE A 1 91 ? -10.5 4.012 -2.629 1 87.06 91 PHE A O 1
ATOM 695 N N . TYR A 1 92 ? -9.328 2.338 -3.475 1 91.69 92 TYR A N 1
ATOM 696 C CA . TYR A 1 92 ? -8.078 2.82 -2.908 1 91.69 92 TYR A CA 1
ATOM 697 C C . TYR A 1 92 ? -7.637 4.117 -3.578 1 91.69 92 TYR A C 1
ATOM 699 O O . TYR A 1 92 ? -7.039 4.984 -2.936 1 91.69 92 TYR A O 1
ATOM 707 N N . LEU A 1 93 ? -7.914 4.27 -4.883 1 88.94 93 LEU A N 1
ATOM 708 C CA . LEU A 1 93 ? -7.57 5.508 -5.57 1 88.94 93 LEU A CA 1
ATOM 709 C C . LEU A 1 93 ? -8.305 6.695 -4.957 1 88.94 93 LEU A C 1
ATOM 711 O O . LEU A 1 93 ? -7.754 7.797 -4.883 1 88.94 93 LEU A O 1
ATOM 715 N N . GLU A 1 94 ? -9.414 6.422 -4.461 1 81.12 94 GLU A N 1
ATOM 716 C CA . GLU A 1 94 ? -10.227 7.484 -3.873 1 81.12 94 GLU A CA 1
ATOM 717 C C . GLU A 1 94 ? -9.883 7.684 -2.398 1 81.12 94 GLU A C 1
ATOM 719 O O . GLU A 1 94 ? -9.906 8.812 -1.898 1 81.12 94 GLU A O 1
ATOM 724 N N . SER A 1 95 ? -9.602 6.609 -1.733 1 81.81 95 SER A N 1
ATOM 725 C CA . SER A 1 95 ? -9.516 6.676 -0.278 1 81.81 95 SER A CA 1
ATOM 726 C C . SER A 1 95 ? -8.086 6.949 0.178 1 81.81 95 SER A C 1
ATOM 728 O O . SER A 1 95 ? -7.867 7.496 1.262 1 81.81 95 SER A O 1
ATOM 730 N N . PHE A 1 96 ? -7.109 6.629 -0.646 1 83.19 96 PHE A N 1
ATOM 731 C CA . PHE A 1 96 ? -5.715 6.66 -0.213 1 83.19 96 PHE A CA 1
ATOM 732 C C . PHE A 1 96 ? -5.297 8.07 0.168 1 83.19 96 PHE A C 1
ATOM 734 O O . PHE A 1 96 ? -4.742 8.289 1.247 1 83.19 96 PHE A O 1
ATOM 741 N N . PRO A 1 97 ? -5.598 9.07 -0.658 1 77 97 PRO A N 1
ATOM 742 C CA . PRO A 1 97 ? -5.18 10.43 -0.302 1 77 97 PRO A CA 1
ATOM 743 C C . PRO A 1 97 ? -5.77 10.898 1.027 1 77 97 PRO A C 1
ATOM 745 O O . PRO A 1 97 ? -5.117 11.641 1.765 1 77 97 PRO A O 1
ATOM 748 N N . ILE A 1 98 ? -6.891 10.414 1.259 1 75.25 98 ILE A N 1
ATOM 749 C CA . ILE A 1 98 ? -7.559 10.781 2.502 1 75.25 98 ILE A CA 1
ATOM 750 C C . ILE A 1 98 ? -6.93 10.023 3.67 1 75.25 98 ILE A C 1
ATOM 752 O O . ILE A 1 98 ? -6.641 10.609 4.715 1 75.25 98 ILE A O 1
ATOM 756 N N . ALA A 1 99 ? -6.656 8.766 3.508 1 78.12 99 ALA A N 1
ATOM 757 C CA . ALA A 1 99 ? -6.129 7.902 4.562 1 78.12 99 ALA A CA 1
ATOM 758 C C . ALA A 1 99 ? -4.719 8.328 4.961 1 78.12 99 ALA A C 1
ATOM 760 O O . ALA A 1 99 ? -4.367 8.312 6.145 1 78.12 99 ALA A O 1
ATOM 761 N N . VAL A 1 100 ? -3.98 8.703 4.02 1 78.31 100 VAL A N 1
ATOM 762 C CA . VAL A 1 100 ? -2.588 9.016 4.312 1 78.31 100 VAL A CA 1
ATOM 763 C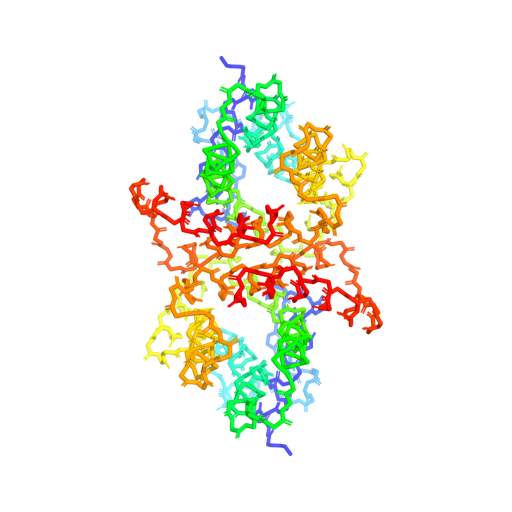 C . VAL A 1 100 ? -2.504 10.359 5.043 1 78.31 100 VAL A C 1
ATOM 765 O O . VAL A 1 100 ? -1.522 10.633 5.734 1 78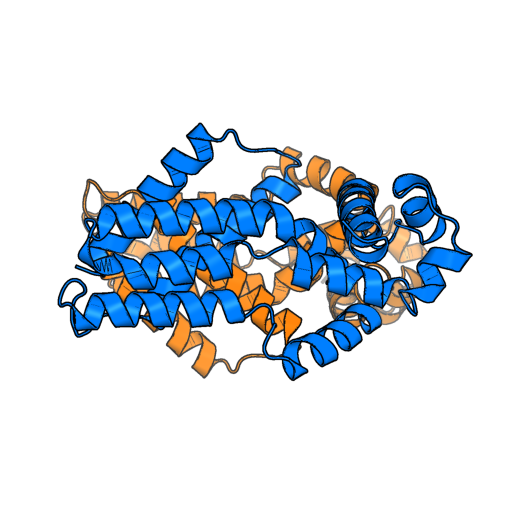.31 100 VAL A O 1
ATOM 768 N N . SER A 1 101 ? -3.494 11.188 4.824 1 74 101 SER A N 1
ATOM 769 C CA . SER A 1 101 ? -3.535 12.461 5.531 1 74 101 SER A CA 1
ATOM 770 C C . SER A 1 101 ? -3.602 12.258 7.039 1 74 101 SER A C 1
ATOM 772 O O . SER A 1 101 ? -3.221 13.141 7.809 1 74 101 SER A O 1
ATOM 774 N N . LEU A 1 102 ? -4.012 11.07 7.477 1 78 102 LEU A N 1
ATOM 775 C CA . LEU A 1 102 ? -4.117 10.742 8.891 1 78 102 LEU A CA 1
ATOM 776 C C . LEU A 1 102 ? -2.738 10.68 9.539 1 78 102 LEU A C 1
ATOM 778 O O . LEU A 1 102 ? -2.605 10.906 10.75 1 78 102 LEU A O 1
ATOM 782 N N . PHE A 1 103 ? -1.772 10.453 8.734 1 77.81 103 PHE A N 1
ATOM 783 C CA . PHE A 1 103 ? -0.422 10.281 9.258 1 77.81 103 PHE A CA 1
ATOM 784 C C . PHE A 1 103 ? 0.27 11.625 9.422 1 77.81 103 PHE A C 1
ATOM 786 O O . PHE A 1 103 ? 1.418 11.695 9.867 1 77.81 103 PHE A O 1
ATOM 793 N N . SER A 1 104 ? -0.44 12.688 9.078 1 70.81 104 SER A N 1
ATOM 794 C CA . SER A 1 104 ? 0.128 14.023 9.195 1 70.81 104 SER A CA 1
ATOM 795 C C . SER A 1 104 ? 0.302 14.422 10.664 1 70.81 104 SER A C 1
ATOM 797 O O . SER A 1 104 ? 1.074 15.328 10.977 1 70.81 104 SER A O 1
ATOM 799 N N . SER A 1 105 ? -0.485 13.836 11.5 1 69.81 105 SER A N 1
ATOM 800 C CA . SER A 1 105 ? -0.387 14.078 12.938 1 69.81 105 SER A CA 1
ATOM 801 C C . SER A 1 105 ? -0.575 12.789 13.734 1 69.81 105 SER A C 1
ATOM 803 O O . SER A 1 105 ? -1.5 12.023 13.469 1 69.81 105 SER A O 1
ATOM 805 N N . ARG A 1 106 ? 0.312 12.617 14.641 1 73.62 106 ARG A N 1
ATOM 806 C CA . ARG A 1 106 ? 0.206 11.445 15.5 1 73.62 106 ARG A CA 1
ATOM 807 C C . ARG A 1 106 ? -1.117 11.438 16.25 1 73.62 106 ARG A C 1
ATOM 809 O O . ARG A 1 106 ? -1.727 10.383 16.453 1 73.62 106 ARG A O 1
ATOM 816 N N . GLU A 1 107 ? -1.505 12.641 16.703 1 74.38 107 GLU A N 1
ATOM 817 C CA . GLU A 1 107 ? -2.748 12.773 17.469 1 74.38 107 GLU A CA 1
ATOM 818 C C . GLU A 1 107 ? -3.957 12.438 16.594 1 74.38 107 GLU A C 1
ATOM 820 O O . GLU A 1 107 ? -4.895 11.781 17.062 1 74.38 107 GLU A O 1
ATOM 825 N N . LEU A 1 108 ? -3.9 12.898 15.375 1 75.88 108 LEU A N 1
ATOM 826 C CA . LEU A 1 108 ? -4.984 12.609 14.445 1 75.88 108 LEU A CA 1
ATOM 827 C C . LEU A 1 108 ? -5.078 11.117 14.164 1 75.88 108 LEU A C 1
ATOM 829 O O . LEU A 1 108 ? -6.176 10.547 14.156 1 75.88 108 LEU A O 1
ATOM 833 N N . LEU A 1 109 ? -3.922 10.539 13.969 1 81.44 109 LEU A N 1
ATOM 834 C CA . LEU A 1 109 ? -3.871 9.109 13.688 1 81.44 109 LEU A CA 1
ATOM 835 C C . LEU A 1 109 ? -4.387 8.305 14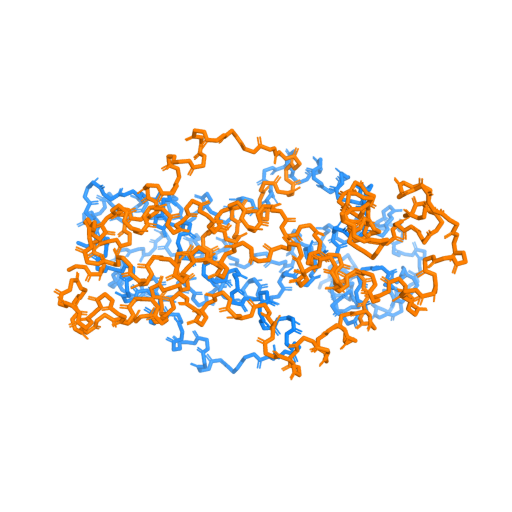.883 1 81.44 109 LEU A C 1
ATOM 837 O O . LEU A 1 109 ? -5.164 7.363 14.711 1 81.44 109 LEU A O 1
ATOM 841 N N . ALA A 1 110 ? -4.012 8.727 16.031 1 83.75 110 ALA A N 1
ATOM 842 C CA . ALA A 1 110 ? -4.414 8.016 17.234 1 83.75 110 ALA A CA 1
ATOM 843 C C . ALA A 1 110 ? -5.922 8.125 17.453 1 83.75 110 ALA A C 1
ATOM 845 O O . ALA A 1 110 ? -6.574 7.137 17.812 1 83.75 110 ALA A O 1
ATOM 846 N N . THR A 1 111 ? -6.441 9.211 17.312 1 78.81 111 THR A N 1
ATOM 847 C CA . THR A 1 111 ? -7.871 9.445 17.484 1 78.81 111 THR A CA 1
ATOM 848 C C . THR A 1 111 ? -8.68 8.633 16.484 1 78.81 111 THR A C 1
ATOM 850 O O . THR A 1 111 ? -9.688 8.016 16.844 1 78.81 111 THR A O 1
ATOM 853 N N . HIS A 1 112 ? -8.195 8.727 15.305 1 80.06 112 HIS A N 1
ATOM 854 C CA . HIS A 1 112 ? -8.891 7.984 14.266 1 80.06 112 HIS A CA 1
ATOM 855 C C . HIS A 1 112 ? -8.812 6.484 14.508 1 80.06 112 HIS A C 1
ATOM 857 O O . HIS A 1 112 ? -9.812 5.773 14.383 1 80.06 112 HIS A O 1
ATOM 863 N N . ARG A 1 113 ? -7.664 6.07 14.82 1 84.56 113 ARG A N 1
ATOM 864 C CA . ARG A 1 113 ? -7.457 4.652 15.086 1 84.56 113 ARG A CA 1
ATOM 865 C C . ARG A 1 113 ? -8.414 4.156 16.172 1 84.56 113 ARG A C 1
ATOM 867 O O . ARG A 1 113 ? -9.055 3.115 16 1 84.56 113 ARG A O 1
ATOM 874 N N . GLU A 1 114 ? -8.516 4.852 17.203 1 83.06 114 GLU A N 1
ATOM 875 C CA . GLU A 1 114 ? -9.398 4.477 18.297 1 83.06 114 GLU A CA 1
ATOM 876 C C . GLU A 1 114 ? -10.852 4.383 17.844 1 83.06 114 GLU A C 1
ATOM 878 O O . GLU A 1 114 ? -11.57 3.451 18.219 1 83.06 114 GLU A O 1
ATOM 883 N N . ARG A 1 115 ? -11.195 5.246 17.062 1 77.75 115 ARG A N 1
ATOM 884 C CA . ARG A 1 115 ? -12.586 5.32 16.625 1 77.75 115 ARG A CA 1
ATOM 885 C C . ARG A 1 115 ? -12.922 4.18 15.672 1 77.75 115 ARG A C 1
ATOM 887 O O . ARG A 1 115 ? -13.945 3.508 15.836 1 77.75 115 ARG A O 1
ATOM 894 N N . VAL A 1 116 ? -12.07 3.982 14.711 1 80.12 116 VAL A N 1
ATOM 895 C CA . VAL A 1 116 ? -12.422 3.023 13.672 1 80.12 116 VAL A CA 1
ATOM 896 C C . VAL A 1 116 ? -12.234 1.601 14.195 1 80.12 116 VAL A C 1
ATOM 898 O O . VAL A 1 116 ? -12.977 0.691 13.82 1 80.12 116 VAL A O 1
ATOM 901 N N . MET A 1 117 ? -11.273 1.43 14.992 1 79.38 117 MET A N 1
ATOM 902 C CA . MET A 1 117 ? -11.047 0.089 15.523 1 79.38 117 MET A CA 1
ATOM 903 C C . MET A 1 117 ? -12.18 -0.327 16.453 1 79.38 117 MET A C 1
ATOM 905 O O . MET A 1 117 ? -12.562 -1.498 16.5 1 79.38 117 MET A O 1
ATOM 909 N N . SER A 1 118 ? -12.703 0.647 17.125 1 76.44 118 SER A N 1
ATOM 910 C CA . SER A 1 118 ? -13.812 0.363 18.031 1 76.44 118 SER A CA 1
ATOM 911 C C . SER A 1 118 ? -15.07 -0.035 17.266 1 76.44 118 SER A C 1
ATOM 913 O O . SER A 1 118 ? -15.891 -0.804 17.766 1 76.44 118 SER A O 1
ATOM 915 N N . GLU A 1 119 ? -15.156 0.321 16.047 1 73.06 119 GLU A N 1
ATOM 916 C CA . GLU A 1 119 ? -16.344 0.068 15.242 1 73.06 119 GLU A CA 1
ATOM 917 C C . GLU A 1 119 ? -16.094 -1.012 14.203 1 73.06 119 GLU A C 1
ATOM 919 O O . GLU A 1 119 ? -16.938 -1.265 13.336 1 73.06 119 GLU A O 1
ATOM 924 N N . GLN A 1 120 ? -14.984 -1.624 14.25 1 74.69 120 GLN A N 1
ATOM 925 C CA . GLN A 1 120 ? -14.594 -2.629 13.273 1 74.69 120 GLN A CA 1
ATOM 926 C C . GLN A 1 120 ? -14.68 -2.076 11.852 1 74.69 120 GLN A C 1
ATOM 928 O O . GLN A 1 120 ? -15.227 -2.727 10.961 1 74.69 120 GLN A O 1
ATOM 933 N N . ARG A 1 121 ? -14.234 -0.866 11.75 1 75.94 121 ARG A N 1
ATOM 934 C CA . ARG A 1 121 ? -14.234 -0.169 10.469 1 75.94 121 ARG A CA 1
ATOM 935 C C . ARG A 1 121 ? -12.828 0.265 10.078 1 75.94 121 ARG A C 1
ATOM 937 O O . ARG A 1 121 ? -12.641 1.29 9.422 1 75.94 121 ARG A O 1
ATOM 944 N N . GLY A 1 122 ? -11.945 -0.527 10.609 1 80.06 122 GLY A N 1
ATOM 945 C CA . GLY A 1 122 ? -10.555 -0.16 10.375 1 80.06 122 GLY A CA 1
ATOM 946 C C . GLY A 1 122 ? -10.078 -0.48 8.977 1 80.06 122 GLY A C 1
ATOM 947 O O . GLY A 1 122 ? -10.828 -1.038 8.172 1 80.06 122 GLY A O 1
ATOM 948 N N . PRO A 1 123 ? -8.93 -0.019 8.68 1 86.06 123 PRO A N 1
ATOM 949 C CA . PRO A 1 123 ? -8.375 -0.213 7.344 1 86.06 123 PRO A CA 1
ATOM 950 C C . PRO A 1 123 ? -8.156 -1.685 7 1 86.06 123 PRO A C 1
ATOM 952 O O . PRO A 1 123 ? -7.863 -2.018 5.852 1 86.06 123 PRO A O 1
ATOM 955 N N . ASP A 1 124 ? -8.305 -2.586 7.965 1 88.62 124 ASP A N 1
ATOM 956 C CA . ASP A 1 124 ? -8.148 -4.02 7.742 1 88.62 124 ASP A CA 1
ATOM 957 C C . ASP A 1 124 ? -9.453 -4.641 7.23 1 88.62 124 ASP A C 1
ATOM 959 O O . ASP A 1 124 ? -9.453 -5.773 6.746 1 88.62 124 ASP A O 1
ATOM 963 N N . VAL A 1 125 ? -10.523 -3.947 7.25 1 87.12 125 VAL A N 1
ATOM 964 C CA . VAL A 1 125 ? -11.844 -4.477 6.945 1 87.12 125 VAL A CA 1
ATOM 965 C C . VAL A 1 125 ? -11.875 -4.996 5.512 1 87.12 125 VAL A C 1
ATOM 967 O O . VAL A 1 125 ? -12.391 -6.086 5.25 1 87.12 125 VAL A O 1
ATOM 970 N N . PRO A 1 126 ? -11.32 -4.203 4.527 1 90.06 126 PRO A N 1
ATOM 971 C CA . PRO A 1 126 ? -11.32 -4.75 3.172 1 90.06 126 PRO A CA 1
ATOM 972 C C . PRO A 1 126 ? -10.672 -6.129 3.092 1 90.06 126 PRO A C 1
ATOM 974 O O . PRO A 1 126 ? -11.172 -7.016 2.395 1 90.06 126 PRO A O 1
ATOM 977 N N . LEU A 1 127 ? -9.57 -6.293 3.76 1 94.06 127 LEU A N 1
ATOM 978 C CA . LEU A 1 127 ? -8.883 -7.578 3.756 1 94.06 127 LEU A CA 1
ATOM 979 C C . LEU A 1 127 ? -9.773 -8.672 4.34 1 94.06 127 LEU A C 1
ATOM 981 O O . LEU A 1 127 ? -9.891 -9.758 3.766 1 94.06 127 LEU A O 1
ATOM 985 N N . VAL A 1 128 ? -10.438 -8.398 5.438 1 92.25 128 VAL A N 1
ATOM 986 C CA . VAL A 1 128 ? -11.32 -9.359 6.105 1 92.25 128 VAL A CA 1
ATOM 987 C C . VAL A 1 128 ? -12.453 -9.758 5.168 1 92.25 128 VAL A C 1
ATOM 989 O O . VAL A 1 128 ? -12.766 -10.945 5.031 1 92.25 128 VAL A O 1
ATOM 992 N N . ARG A 1 129 ? -12.977 -8.789 4.535 1 91.06 129 ARG A N 1
ATOM 993 C CA . ARG A 1 129 ? -14.125 -9.031 3.666 1 91.06 129 ARG A CA 1
ATOM 994 C C . ARG A 1 129 ? -13.719 -9.828 2.432 1 91.06 129 ARG A C 1
ATOM 996 O O . ARG A 1 129 ? -14.477 -10.68 1.962 1 91.06 129 ARG A O 1
ATOM 1003 N N . VAL A 1 130 ? -12.633 -9.578 1.844 1 95.5 130 VAL A N 1
ATOM 1004 C CA . VAL A 1 130 ? -12.172 -10.312 0.667 1 95.5 130 VAL A CA 1
ATOM 1005 C C . VAL A 1 130 ? -11.836 -11.75 1.054 1 95.5 130 VAL A C 1
ATOM 1007 O O . VAL A 1 130 ? -12.102 -12.688 0.292 1 95.5 130 VAL A O 1
ATOM 1010 N N . VAL A 1 131 ? -11.242 -11.938 2.244 1 96.12 131 VAL A N 1
ATOM 1011 C CA . VAL A 1 131 ? -10.977 -13.297 2.725 1 96.12 131 VAL A CA 1
ATOM 1012 C C . VAL A 1 131 ? -12.289 -14.062 2.85 1 96.12 131 VAL A C 1
ATOM 1014 O O . VAL A 1 131 ? -12.367 -15.234 2.473 1 96.12 131 VAL A O 1
ATOM 1017 N N . GLU A 1 132 ? -13.305 -13.406 3.359 1 93.44 132 GLU A N 1
ATOM 1018 C CA . GLU A 1 132 ? -14.625 -14.016 3.461 1 93.44 132 GLU A CA 1
ATOM 1019 C C . GLU A 1 132 ? -15.156 -14.422 2.088 1 93.44 132 GLU A C 1
ATOM 1021 O O . GLU A 1 132 ? -15.688 -15.523 1.919 1 93.44 132 GLU A O 1
ATOM 1026 N N . TYR A 1 133 ? -15.016 -13.531 1.192 1 93.62 133 TYR A N 1
ATOM 1027 C CA . TYR A 1 133 ? -15.461 -13.82 -0.166 1 93.62 133 TYR A CA 1
ATOM 1028 C C . TYR A 1 133 ? -14.719 -15.023 -0.74 1 93.62 133 TYR A C 1
ATOM 1030 O O . TYR A 1 133 ? -15.328 -15.922 -1.318 1 93.62 133 TYR A O 1
ATOM 1038 N N . LEU A 1 134 ? -13.383 -15.055 -0.663 1 95.69 134 LEU A N 1
ATOM 1039 C CA . LEU A 1 134 ? -12.602 -16.172 -1.166 1 95.69 134 LEU A CA 1
ATOM 1040 C C . LEU A 1 134 ? -13 -17.469 -0.48 1 95.69 134 LEU A C 1
ATOM 1042 O O . LEU A 1 134 ? -12.969 -18.547 -1.097 1 95.69 134 LEU A O 1
ATOM 1046 N N . GLY A 1 135 ? -13.328 -17.344 0.78 1 94.75 135 GLY A N 1
ATOM 1047 C CA . GLY A 1 135 ? -13.852 -18.5 1.499 1 94.75 135 GLY A CA 1
ATOM 1048 C C . GLY A 1 135 ? -15.109 -19.062 0.883 1 94.75 135 GLY A C 1
ATOM 1049 O O . GLY A 1 135 ? -15.281 -20.281 0.816 1 94.75 135 GLY A O 1
ATOM 1050 N N . GLU A 1 136 ? -15.984 -18.203 0.487 1 92.69 136 GLU A N 1
ATOM 1051 C CA . GLU A 1 136 ? -17.203 -18.641 -0.199 1 92.69 136 GLU A CA 1
ATOM 1052 C C . GLU A 1 136 ? -16.875 -19.359 -1.507 1 92.69 136 GLU A C 1
ATOM 1054 O O . GLU A 1 136 ? -17.469 -20.375 -1.826 1 92.69 136 GLU A O 1
ATOM 1059 N N . GLU A 1 137 ? -15.969 -18.797 -2.287 1 95.19 137 GLU A N 1
ATOM 1060 C CA . GLU A 1 137 ? -15.531 -19.438 -3.527 1 95.19 137 GLU A CA 1
ATOM 1061 C C . GLU A 1 137 ? -14.93 -20.812 -3.258 1 95.19 137 GLU A C 1
ATOM 1063 O O . GLU A 1 137 ? -15.125 -21.734 -4.043 1 95.19 137 GLU A O 1
ATOM 1068 N N . ALA A 1 138 ? -14.172 -20.906 -2.172 1 94.69 138 ALA A N 1
ATOM 1069 C CA . ALA A 1 138 ? -13.586 -22.188 -1.779 1 94.69 138 ALA A CA 1
ATOM 1070 C C . ALA A 1 138 ? -14.672 -23.203 -1.431 1 94.69 138 ALA A C 1
ATOM 1072 O O . ALA A 1 138 ? -14.578 -24.375 -1.795 1 94.69 138 ALA A O 1
ATOM 1073 N N . ARG A 1 139 ? -15.633 -22.766 -0.732 1 92.88 139 ARG A N 1
ATOM 1074 C CA . ARG A 1 139 ? -16.75 -23.625 -0.359 1 92.88 139 ARG A CA 1
ATOM 1075 C C . ARG A 1 139 ? -17.469 -24.172 -1.595 1 92.88 139 ARG A C 1
ATOM 1077 O O . ARG A 1 139 ? -17.938 -25.312 -1.602 1 92.88 139 ARG A O 1
ATOM 1084 N N . LEU A 1 140 ? -17.531 -23.391 -2.629 1 93 140 LEU A N 1
ATOM 1085 C CA . LEU A 1 140 ? -18.172 -23.766 -3.885 1 93 140 LEU A CA 1
ATOM 1086 C C . LEU A 1 140 ? -17.266 -24.672 -4.707 1 93 140 LEU A C 1
ATOM 1088 O O . LEU A 1 140 ? -17.641 -25.109 -5.797 1 93 140 LEU A O 1
ATOM 1092 N N . GLY A 1 141 ? -16.047 -24.906 -4.277 1 94.62 141 GLY A N 1
ATOM 1093 C CA . GLY A 1 141 ? -15.117 -25.797 -4.945 1 94.62 141 GLY A CA 1
ATOM 1094 C C . GLY A 1 141 ? -14.383 -25.141 -6.102 1 94.62 141 GLY A C 1
ATOM 1095 O O . GLY A 1 141 ? -13.781 -25.828 -6.934 1 94.62 141 GLY A O 1
ATOM 1096 N N . ARG A 1 142 ? -14.375 -23.828 -6.117 1 94.69 142 ARG A N 1
ATOM 1097 C CA . ARG A 1 142 ? -13.805 -23.109 -7.254 1 94.69 142 ARG A CA 1
ATOM 1098 C C . ARG A 1 142 ? -12.367 -22.688 -6.965 1 94.69 142 ARG A C 1
ATOM 1100 O O . ARG A 1 142 ? -11.648 -22.25 -7.871 1 94.69 142 ARG A O 1
ATOM 1107 N N . ILE A 1 143 ? -12 -22.703 -5.715 1 95.12 143 ILE A N 1
ATOM 1108 C CA . ILE A 1 143 ? -10.641 -22.453 -5.238 1 95.12 143 ILE A CA 1
ATOM 1109 C C . ILE A 1 143 ? -10.086 -23.719 -4.578 1 95.12 143 ILE A C 1
ATOM 1111 O O . ILE A 1 143 ? -10.82 -24.453 -3.918 1 95.12 143 ILE A O 1
ATOM 1115 N N . ARG A 1 144 ? -8.828 -23.953 -4.91 1 93.81 144 ARG A N 1
ATOM 1116 C CA . ARG A 1 144 ? -8.227 -25.141 -4.32 1 93.81 144 ARG A CA 1
ATOM 1117 C C . ARG A 1 144 ? -8.359 -25.125 -2.801 1 93.81 144 ARG A C 1
ATOM 1119 O O . ARG A 1 144 ? -8.234 -24.062 -2.174 1 93.81 144 ARG A O 1
ATOM 1126 N N . ALA A 1 145 ? -8.477 -26.281 -2.232 1 92.06 145 ALA A N 1
ATOM 1127 C CA . ALA A 1 145 ? -8.781 -26.453 -0.813 1 92.06 145 ALA A CA 1
ATOM 1128 C C . ALA A 1 145 ? -7.598 -26.031 0.053 1 92.06 145 ALA A C 1
ATOM 1130 O O . ALA A 1 145 ? -7.781 -25.578 1.189 1 92.06 145 ALA A O 1
ATOM 1131 N N . ASP A 1 146 ? -6.418 -26.047 -0.437 1 93.69 146 ASP A N 1
ATOM 1132 C CA . ASP A 1 146 ? -5.238 -25.75 0.373 1 93.69 146 ASP A CA 1
ATOM 1133 C C . ASP A 1 146 ? -4.734 -24.328 0.111 1 93.69 146 ASP A C 1
ATOM 1135 O O . ASP A 1 146 ? -3.623 -23.969 0.506 1 93.69 146 ASP A O 1
ATOM 1139 N N . ALA A 1 147 ? -5.574 -23.594 -0.583 1 95.75 147 ALA A N 1
ATOM 1140 C CA . ALA A 1 147 ? -5.172 -22.219 -0.875 1 95.75 147 ALA A CA 1
ATOM 1141 C C . ALA A 1 147 ? -5.113 -21.391 0.399 1 95.75 147 ALA A C 1
ATOM 1143 O O . ALA A 1 147 ? -5.98 -21.5 1.268 1 95.75 147 ALA A O 1
ATOM 1144 N N . ASP A 1 148 ? -4.098 -20.594 0.591 1 97.44 148 ASP A N 1
ATOM 1145 C CA . ASP A 1 148 ? -4.016 -19.625 1.674 1 97.44 148 ASP A CA 1
ATOM 1146 C C . ASP A 1 148 ? -4.848 -18.375 1.356 1 97.44 148 ASP A C 1
ATOM 1148 O O . ASP A 1 148 ? -4.379 -17.484 0.663 1 97.44 148 ASP A O 1
ATOM 1152 N N . LEU A 1 149 ? -6.047 -18.359 1.866 1 97.69 149 LEU A N 1
ATOM 1153 C CA . LEU A 1 149 ? -7.012 -17.312 1.521 1 97.69 149 LEU A CA 1
ATOM 1154 C C . LEU A 1 149 ? -6.531 -15.945 1.986 1 97.69 149 LEU A C 1
ATOM 1156 O O . LEU A 1 149 ? -6.707 -14.953 1.283 1 97.69 149 LEU A O 1
ATOM 1160 N N . GLU A 1 150 ? -5.914 -15.852 3.135 1 98.06 150 GLU A N 1
ATOM 1161 C CA . GLU A 1 150 ? -5.422 -14.578 3.66 1 98.06 150 GLU A CA 1
ATOM 1162 C C . GLU A 1 150 ? -4.277 -14.031 2.809 1 98.06 150 GLU A C 1
ATOM 1164 O O . GLU A 1 150 ? -4.262 -12.852 2.469 1 98.06 150 GLU A O 1
ATOM 1169 N N . ALA A 1 151 ? -3.357 -14.883 2.479 1 98.25 151 ALA A N 1
ATOM 1170 C CA . ALA A 1 151 ? -2.246 -14.469 1.626 1 98.25 151 ALA A CA 1
ATOM 1171 C C . ALA A 1 151 ? -2.742 -14.031 0.25 1 98.25 151 ALA A C 1
ATOM 1173 O O . ALA A 1 151 ? -2.281 -13.031 -0.295 1 98.25 151 ALA A O 1
ATOM 1174 N N . SER A 1 152 ? -3.689 -14.805 -0.273 1 98.31 152 SER A N 1
ATOM 1175 C CA . SER A 1 152 ? -4.238 -14.492 -1.587 1 98.31 152 SER A CA 1
ATOM 1176 C C . SER A 1 152 ? -4.934 -13.133 -1.583 1 98.31 152 SER A C 1
ATOM 1178 O O . SER A 1 152 ? -4.734 -12.32 -2.49 1 98.31 152 SER A O 1
ATOM 1180 N N . ALA A 1 153 ? -5.727 -12.898 -0.544 1 97.81 153 ALA A N 1
ATOM 1181 C CA . ALA A 1 153 ? -6.414 -11.617 -0.405 1 97.81 153 ALA A CA 1
ATOM 1182 C C . ALA A 1 153 ? -5.414 -10.469 -0.267 1 97.81 153 ALA A C 1
ATOM 1184 O O . ALA A 1 153 ? -5.578 -9.422 -0.891 1 97.81 153 ALA A O 1
ATOM 1185 N N . SER A 1 154 ? -4.398 -10.688 0.526 1 98.25 154 SER A N 1
ATOM 1186 C CA . SER A 1 154 ? -3.373 -9.672 0.754 1 98.25 154 SER A CA 1
ATOM 1187 C C . SER A 1 154 ? -2.613 -9.359 -0.53 1 98.25 154 SER A C 1
ATOM 1189 O O . SER A 1 154 ? -2.279 -8.195 -0.791 1 98.25 154 SER A O 1
ATOM 1191 N N . LEU A 1 155 ? -2.309 -10.391 -1.265 1 98.62 155 LEU A N 1
ATOM 1192 C CA . LEU A 1 155 ? -1.635 -10.18 -2.541 1 98.62 155 LEU A CA 1
ATOM 1193 C C . LEU A 1 155 ? -2.465 -9.281 -3.455 1 98.62 155 LEU A C 1
ATOM 1195 O O . LEU A 1 155 ? -1.966 -8.281 -3.967 1 98.62 155 LEU A O 1
ATOM 1199 N N . LEU A 1 156 ? -3.74 -9.586 -3.613 1 98.25 156 LEU A N 1
ATOM 1200 C CA . LEU A 1 156 ? -4.602 -8.844 -4.523 1 98.25 156 LEU A CA 1
ATOM 1201 C C . LEU A 1 156 ? -4.844 -7.43 -4.012 1 98.25 156 LEU A C 1
ATOM 1203 O O . LEU A 1 156 ? -4.609 -6.457 -4.73 1 98.25 156 LEU A O 1
ATOM 1207 N N . LEU A 1 157 ? -5.258 -7.305 -2.773 1 97.25 157 LEU A N 1
ATOM 1208 C CA . LEU A 1 157 ? -5.57 -6.004 -2.197 1 97.25 157 LEU A CA 1
ATOM 1209 C C . LEU A 1 157 ? -4.32 -5.141 -2.084 1 97.25 157 LEU A C 1
ATOM 1211 O O . LEU A 1 157 ? -4.367 -3.934 -2.334 1 97.25 157 LEU A O 1
ATOM 1215 N N . GLY A 1 158 ? -3.229 -5.812 -1.681 1 98 158 GLY A N 1
ATOM 1216 C CA . GLY A 1 158 ? -1.97 -5.09 -1.581 1 98 158 GLY A CA 1
ATOM 1217 C C . GLY A 1 158 ? -1.534 -4.465 -2.895 1 98 158 GLY A C 1
ATOM 1218 O O . GLY A 1 158 ? -1.116 -3.307 -2.93 1 98 158 GLY A O 1
ATOM 1219 N N . ALA A 1 159 ? -1.646 -5.215 -3.938 1 98.44 159 ALA A N 1
ATOM 1220 C CA . ALA A 1 159 ? -1.288 -4.695 -5.254 1 98.44 159 ALA A CA 1
ATOM 1221 C C . ALA A 1 159 ? -2.154 -3.494 -5.621 1 98.44 159 ALA A C 1
ATOM 1223 O O . ALA A 1 159 ? -1.655 -2.504 -6.164 1 98.44 159 ALA A O 1
ATOM 1224 N N . CYS A 1 160 ? -3.443 -3.588 -5.348 1 97.62 160 CYS A N 1
ATOM 1225 C CA . CYS A 1 160 ? -4.359 -2.484 -5.617 1 97.62 160 CYS A CA 1
ATOM 1226 C C . CYS A 1 160 ? -4.031 -1.277 -4.75 1 97.62 160 CYS A C 1
ATOM 1228 O O . CYS A 1 160 ? -4.062 -0.14 -5.219 1 97.62 160 CYS A O 1
ATOM 1230 N N . PHE A 1 161 ? -3.695 -1.564 -3.543 1 95.94 161 PHE A N 1
ATOM 1231 C CA . PHE A 1 161 ? -3.344 -0.512 -2.596 1 95.94 161 PHE A CA 1
ATOM 1232 C C . PHE A 1 161 ? -2.08 0.214 -3.039 1 95.94 161 PHE A C 1
ATOM 1234 O O . PHE A 1 161 ? -2.045 1.445 -3.076 1 95.94 161 PHE A O 1
ATOM 1241 N N . GLN A 1 162 ? -1.055 -0.522 -3.334 1 96.25 162 GLN A N 1
ATOM 1242 C CA . GLN A 1 162 ? 0.192 0.1 -3.768 1 96.25 162 GLN A CA 1
ATOM 1243 C C . GLN A 1 162 ? 0.004 0.853 -5.082 1 96.25 162 GLN A C 1
ATOM 1245 O O . GLN A 1 162 ? 0.626 1.895 -5.301 1 96.25 162 GLN A O 1
ATOM 1250 N N . TYR A 1 163 ? -0.842 0.323 -6.008 1 96.69 163 TYR A N 1
ATOM 1251 C CA . TYR A 1 163 ? -1.156 1.033 -7.246 1 96.69 163 TYR A CA 1
ATOM 1252 C C . TYR A 1 163 ? -1.711 2.422 -6.949 1 96.69 163 TYR A C 1
ATOM 1254 O O . TYR A 1 163 ? -1.313 3.404 -7.582 1 96.69 163 TYR A O 1
ATOM 1262 N N . ALA A 1 164 ? -2.594 2.482 -6.008 1 93.69 164 ALA A N 1
ATOM 1263 C CA . ALA A 1 164 ? -3.205 3.754 -5.621 1 93.69 164 ALA A CA 1
ATOM 1264 C C . ALA A 1 164 ? -2.166 4.703 -5.031 1 93.69 164 ALA A C 1
ATOM 1266 O O . ALA A 1 164 ? -2.189 5.906 -5.309 1 93.69 164 ALA A O 1
ATOM 1267 N N . PHE A 1 165 ? -1.305 4.211 -4.223 1 93.06 165 PHE A N 1
ATOM 1268 C CA . PHE A 1 165 ? -0.217 5.012 -3.676 1 93.06 165 PHE A CA 1
ATOM 1269 C C . PHE A 1 165 ? 0.636 5.602 -4.793 1 93.06 165 PHE A C 1
ATOM 1271 O O . PHE A 1 165 ? 0.896 6.805 -4.812 1 93.06 165 PHE A O 1
ATOM 1278 N N . LEU A 1 166 ? 1.068 4.75 -5.727 1 92.94 166 LEU A N 1
ATOM 1279 C CA . LEU A 1 166 ? 1.946 5.195 -6.805 1 92.94 166 LEU A CA 1
ATOM 1280 C C . LEU A 1 166 ? 1.253 6.234 -7.676 1 92.94 166 LEU A C 1
ATOM 1282 O O . LEU A 1 166 ? 1.86 7.242 -8.055 1 92.94 166 LEU A O 1
ATOM 1286 N N . ALA A 1 167 ? -0.016 5.957 -7.992 1 93.12 167 ALA A N 1
ATOM 1287 C CA . ALA A 1 167 ? -0.785 6.91 -8.789 1 93.12 167 ALA A CA 1
ATOM 1288 C C . ALA A 1 167 ? -0.911 8.25 -8.07 1 93.12 167 ALA A C 1
ATOM 1290 O O . ALA A 1 167 ? -0.779 9.312 -8.688 1 93.12 167 ALA A O 1
ATOM 1291 N N . SER A 1 168 ? -1.174 8.227 -6.75 1 88.19 168 SER A N 1
ATOM 1292 C CA . SER A 1 168 ? -1.298 9.438 -5.949 1 88.19 168 SER A CA 1
ATOM 1293 C C . SER A 1 168 ? 0.031 10.18 -5.863 1 88.19 168 SER A C 1
ATOM 1295 O O . SER A 1 168 ? 0.069 11.406 -5.988 1 88.19 168 SER A O 1
ATOM 1297 N N . PHE A 1 169 ? 1.085 9.422 -5.664 1 87.88 169 PHE A N 1
ATOM 1298 C CA . PHE A 1 169 ? 2.41 10.023 -5.594 1 87.88 169 PHE A CA 1
ATOM 1299 C C . PHE A 1 169 ? 2.744 10.75 -6.891 1 87.88 169 PHE A C 1
ATOM 1301 O O . PHE A 1 169 ? 3.287 11.859 -6.867 1 87.88 169 PHE A O 1
ATOM 1308 N N . GLU A 1 170 ? 2.361 10.109 -7.973 1 89.06 170 GLU A N 1
ATOM 1309 C CA . GLU A 1 170 ? 2.668 10.664 -9.289 1 89.06 170 GLU A CA 1
ATOM 1310 C C . GLU A 1 170 ? 1.676 11.758 -9.672 1 89.06 170 GLU A C 1
ATOM 1312 O O . GLU A 1 170 ? 1.831 12.406 -10.703 1 89.06 170 GLU A O 1
ATOM 1317 N N . ASP A 1 171 ? 0.697 11.906 -8.859 1 85.88 171 ASP A N 1
ATOM 1318 C CA . ASP A 1 171 ? -0.372 12.852 -9.156 1 85.88 171 ASP A CA 1
ATOM 1319 C C . ASP A 1 171 ? -1.021 12.547 -10.508 1 85.88 171 ASP A C 1
ATOM 1321 O O . ASP A 1 171 ? -1.173 13.445 -11.344 1 85.88 171 ASP A O 1
ATOM 1325 N N . ARG A 1 172 ? -1.319 11.281 -10.68 1 89.44 172 ARG A N 1
ATOM 1326 C CA . ARG A 1 172 ? -1.911 10.82 -11.93 1 89.44 172 ARG A CA 1
ATOM 1327 C C . ARG A 1 172 ? -3.287 10.203 -11.688 1 89.44 172 ARG A C 1
ATOM 1329 O O . ARG A 1 172 ? -3.504 9.531 -10.68 1 89.44 172 ARG A O 1
ATOM 1336 N N . VAL A 1 173 ? -4.195 10.375 -12.625 1 88.81 173 VAL A N 1
ATOM 1337 C CA . VAL A 1 173 ? -5.512 9.742 -12.648 1 88.81 173 VAL A CA 1
ATOM 1338 C C . VAL A 1 173 ? -5.551 8.68 -13.742 1 88.81 173 VAL A C 1
ATOM 1340 O O . VAL A 1 173 ? -5.652 9 -14.93 1 88.81 173 VAL A O 1
ATOM 1343 N N . PRO A 1 174 ? -5.445 7.461 -13.305 1 95.62 174 PRO A N 1
ATOM 1344 C CA . PRO A 1 174 ? -5.438 6.414 -14.328 1 95.62 174 PRO A CA 1
ATOM 1345 C C . PRO A 1 174 ? -6.738 6.348 -15.117 1 95.62 174 PRO A C 1
ATOM 1347 O O . PRO A 1 174 ? -7.82 6.539 -14.555 1 95.62 174 PRO A O 1
ATOM 1350 N N . ALA A 1 175 ? -6.605 6.094 -16.453 1 96.06 175 ALA A N 1
ATOM 1351 C CA . ALA A 1 175 ? -7.781 5.898 -17.297 1 96.06 175 ALA A CA 1
ATOM 1352 C C . ALA A 1 175 ? -8.523 4.617 -16.922 1 96.06 175 ALA A C 1
ATOM 1354 O O . ALA A 1 175 ? -7.902 3.639 -16.484 1 96.06 175 ALA A O 1
ATOM 1355 N N . PRO A 1 176 ? -9.859 4.621 -17.031 1 95.5 176 PRO A N 1
ATOM 1356 C CA . PRO A 1 176 ? -10.633 3.42 -16.719 1 95.5 176 PRO A CA 1
ATOM 1357 C C . PRO A 1 176 ? -10.109 2.178 -17.438 1 95.5 176 PRO A C 1
ATOM 1359 O O . PRO A 1 176 ? -10.031 1.102 -16.844 1 95.5 176 PRO A O 1
ATOM 1362 N N . ALA A 1 177 ? -9.75 2.293 -18.656 1 97.06 177 ALA A N 1
ATOM 1363 C CA . ALA A 1 177 ? -9.258 1.154 -19.422 1 97.06 177 ALA A CA 1
ATOM 1364 C C . ALA A 1 177 ? -7.977 0.597 -18.828 1 97.06 177 ALA A C 1
ATOM 1366 O O . ALA A 1 177 ? -7.738 -0.612 -18.859 1 97.06 177 ALA A O 1
ATOM 1367 N N . GLU A 1 178 ? -7.113 1.511 -18.312 1 97.5 178 GLU A N 1
ATOM 1368 C CA . GLU A 1 178 ? -5.891 1.088 -17.625 1 97.5 178 GLU A CA 1
ATOM 1369 C C . GLU A 1 178 ? -6.207 0.278 -16.375 1 97.5 178 GLU A C 1
ATOM 1371 O O . GLU A 1 178 ? -5.559 -0.736 -16.109 1 97.5 178 GLU A O 1
ATOM 1376 N N . LEU A 1 179 ? -7.215 0.753 -15.672 1 97.56 179 LEU A N 1
ATOM 1377 C CA . LEU A 1 179 ? -7.629 0.047 -14.469 1 97.56 179 LEU A CA 1
ATOM 1378 C C . LEU A 1 179 ? -8.203 -1.323 -14.805 1 97.56 179 LEU A C 1
ATOM 1380 O O . LEU A 1 179 ? -7.934 -2.307 -14.117 1 97.56 179 LEU A O 1
ATOM 1384 N N . ASP A 1 180 ? -9.008 -1.396 -15.844 1 97.62 180 ASP A N 1
ATOM 1385 C CA . ASP A 1 180 ? -9.57 -2.666 -16.281 1 97.62 180 ASP A CA 1
ATOM 1386 C C . ASP A 1 180 ? -8.477 -3.656 -16.656 1 97.62 180 ASP A C 1
ATOM 1388 O O . ASP A 1 180 ? -8.508 -4.816 -16.234 1 97.62 180 ASP A O 1
ATOM 1392 N N . GLU A 1 181 ? -7.578 -3.156 -17.406 1 98.19 181 GLU A N 1
ATOM 1393 C CA . GLU A 1 181 ? -6.484 -4.008 -17.859 1 98.19 181 GLU A CA 1
ATOM 1394 C C . GLU A 1 181 ? -5.645 -4.496 -16.672 1 98.19 181 GLU A C 1
ATOM 1396 O O . GLU A 1 181 ? -5.281 -5.672 -16.609 1 98.19 181 GLU A O 1
ATOM 1401 N N . TRP A 1 182 ? -5.332 -3.607 -15.781 1 98.31 182 TRP A N 1
ATOM 1402 C CA . TRP A 1 182 ? -4.504 -3.965 -14.641 1 98.31 182 TRP A CA 1
ATOM 1403 C C . TRP A 1 182 ? -5.227 -4.953 -13.727 1 98.31 182 TRP A C 1
ATOM 1405 O O . TRP A 1 182 ? -4.621 -5.91 -13.234 1 98.31 182 TRP A O 1
ATOM 1415 N N . ALA A 1 183 ? -6.512 -4.688 -13.508 1 98.12 183 ALA A N 1
ATOM 1416 C CA . ALA A 1 183 ? -7.324 -5.621 -12.734 1 98.12 183 ALA A CA 1
ATOM 1417 C C . ALA A 1 183 ? -7.277 -7.02 -13.336 1 98.12 183 ALA A C 1
ATOM 1419 O O . ALA A 1 183 ? -7.117 -8.008 -12.617 1 98.12 183 ALA A O 1
ATOM 1420 N N . GLU A 1 184 ? -7.375 -7.129 -14.602 1 98.06 184 GLU A N 1
ATOM 1421 C CA . GLU A 1 184 ? -7.355 -8.414 -15.289 1 98.06 184 GLU A CA 1
ATOM 1422 C C . GLU A 1 184 ? -5.996 -9.102 -15.148 1 98.06 184 GLU A C 1
ATOM 1424 O O . GLU A 1 184 ? -5.922 -10.305 -14.906 1 98.06 184 GLU A O 1
ATOM 1429 N N . ARG A 1 185 ? -4.98 -8.367 -15.305 1 98.31 185 ARG A N 1
ATOM 1430 C CA . ARG A 1 185 ? -3.635 -8.93 -15.219 1 98.31 185 ARG A CA 1
ATOM 1431 C C . ARG A 1 185 ? -3.35 -9.453 -13.82 1 98.31 185 ARG A C 1
ATOM 1433 O O . ARG A 1 185 ? -2.811 -10.555 -13.656 1 98.31 185 ARG A O 1
ATOM 1440 N N . LEU A 1 186 ? -3.688 -8.648 -12.797 1 98.5 186 LEU A N 1
ATOM 1441 C CA . LEU A 1 186 ? -3.496 -9.086 -11.414 1 98.5 186 LEU A CA 1
ATOM 1442 C C . LEU A 1 186 ? -4.266 -10.375 -11.141 1 98.5 186 LEU A C 1
ATOM 1444 O O . LEU A 1 186 ? -3.721 -11.312 -10.562 1 98.5 186 LEU A O 1
ATOM 1448 N N . THR A 1 187 ? -5.496 -10.375 -11.578 1 97.88 187 THR A N 1
ATOM 1449 C CA . THR A 1 187 ? -6.379 -11.492 -11.258 1 97.88 187 THR A CA 1
ATOM 1450 C C . THR A 1 187 ? -5.977 -12.742 -12.039 1 97.88 187 THR A C 1
ATOM 1452 O O . THR A 1 187 ? -6.059 -13.859 -11.516 1 97.88 187 THR A O 1
ATOM 1455 N N . LYS A 1 188 ? -5.625 -12.594 -13.281 1 97 188 LYS A N 1
ATOM 1456 C CA . LYS A 1 188 ? -5.145 -13.734 -14.062 1 97 188 LYS A CA 1
ATOM 1457 C C . LYS A 1 188 ? -3.938 -14.383 -13.398 1 97 188 LYS A C 1
ATOM 1459 O O . LYS A 1 188 ? -3.838 -15.617 -13.352 1 97 188 LYS A O 1
ATOM 1464 N N . THR A 1 189 ? -3.057 -13.602 -12.922 1 97.44 189 THR A N 1
ATOM 1465 C CA . THR A 1 189 ? -1.873 -14.102 -12.234 1 97.44 189 THR A CA 1
ATOM 1466 C C . THR A 1 189 ? -2.262 -14.82 -10.938 1 97.44 189 THR A C 1
ATOM 1468 O O . THR A 1 189 ? -1.805 -15.938 -10.68 1 97.44 189 THR A O 1
ATOM 1471 N N . LEU A 1 190 ? -3.068 -14.188 -10.133 1 97.38 190 LEU A N 1
ATOM 1472 C CA . LEU A 1 190 ? -3.467 -14.75 -8.852 1 97.38 190 LEU A CA 1
ATOM 1473 C C . LEU A 1 190 ? -4.285 -16.016 -9.039 1 97.38 190 LEU A C 1
ATOM 1475 O O . LEU A 1 190 ? -4.207 -16.938 -8.219 1 97.38 190 LEU A O 1
ATOM 1479 N N . LEU A 1 191 ? -5.074 -16.078 -10.086 1 95.56 191 LEU A N 1
ATOM 1480 C CA . LEU A 1 191 ? -5.961 -17.203 -10.359 1 95.56 191 LEU A CA 1
ATOM 1481 C C . LEU A 1 191 ? -5.164 -18.5 -10.523 1 95.56 191 LEU A C 1
ATOM 1483 O O . LEU A 1 191 ? -5.625 -19.578 -10.133 1 95.56 191 LEU A O 1
ATOM 1487 N N . VAL A 1 192 ? -3.998 -18.406 -11.055 1 92.06 192 VAL A N 1
ATOM 1488 C CA . VAL A 1 192 ? -3.139 -19.578 -11.195 1 92.06 192 VAL A CA 1
ATOM 1489 C C . VAL A 1 192 ? -2.822 -20.156 -9.812 1 92.06 192 VAL A C 1
ATOM 1491 O O . VAL A 1 192 ? -2.781 -21.375 -9.641 1 92.06 192 VAL A O 1
ATOM 1494 N N . ALA A 1 193 ? -2.688 -19.281 -8.867 1 90.62 193 ALA A N 1
ATOM 1495 C CA . ALA A 1 193 ? -2.354 -19.703 -7.508 1 90.62 193 ALA A CA 1
ATOM 1496 C C . ALA A 1 193 ? -3.58 -20.25 -6.785 1 90.62 193 ALA A C 1
ATOM 1498 O O . ALA A 1 193 ? -3.455 -21.047 -5.844 1 90.62 193 ALA A O 1
ATOM 1499 N N . LEU A 1 194 ? -4.762 -19.875 -7.23 1 91.94 194 LEU A N 1
ATOM 1500 C CA . LEU A 1 194 ? -5.992 -20.219 -6.523 1 91.94 194 LEU A CA 1
ATOM 1501 C C . LEU A 1 194 ? -6.613 -21.484 -7.098 1 91.94 194 LEU A C 1
ATOM 1503 O O . LEU A 1 194 ? -7.367 -22.172 -6.41 1 91.94 194 LEU A O 1
ATOM 1507 N N . SER A 1 195 ? -6.438 -21.703 -8.328 1 83.94 195 SER A N 1
ATOM 1508 C CA . SER A 1 195 ? -7.113 -22.797 -9 1 83.94 195 SER A CA 1
ATOM 1509 C C . SER A 1 195 ? -6.254 -24.062 -9 1 83.94 195 SER A C 1
ATOM 1511 O O . SER A 1 195 ? -5.027 -23.984 -8.93 1 83.94 195 SER A O 1
ATOM 1513 N N . MET B 1 1 ? 31.281 7.801 10.492 1 62 1 MET B N 1
ATOM 1514 C CA . MET B 1 1 ? 30.156 8.398 9.789 1 62 1 MET B CA 1
ATOM 1515 C C . MET B 1 1 ? 30.266 9.922 9.781 1 62 1 MET B C 1
ATOM 1517 O O . MET B 1 1 ? 30.625 10.523 10.789 1 62 1 MET B O 1
ATOM 1521 N N . GLY B 1 2 ? 30.266 10.484 8.578 1 78.75 2 GLY B N 1
ATOM 1522 C CA . GLY B 1 2 ? 30.375 11.938 8.508 1 78.75 2 GLY B CA 1
ATOM 1523 C C . GLY B 1 2 ? 29.141 12.648 9.031 1 78.75 2 GLY B C 1
ATOM 1524 O O . GLY B 1 2 ? 28.141 12.008 9.367 1 78.75 2 GLY B O 1
ATOM 1525 N N . SER B 1 3 ? 29.25 13.938 9.383 1 87.38 3 SER B N 1
ATOM 1526 C CA . SER B 1 3 ? 28.219 14.773 9.961 1 87.38 3 SER B CA 1
ATOM 1527 C C . SER B 1 3 ? 26.906 14.648 9.188 1 87.38 3 SER B C 1
ATOM 1529 O O . SER B 1 3 ? 25.828 14.523 9.789 1 87.38 3 SER B O 1
ATOM 1531 N N . ARG B 1 4 ? 27.031 14.445 7.973 1 89.62 4 ARG B N 1
ATOM 1532 C CA . ARG B 1 4 ? 25.828 14.359 7.141 1 89.62 4 ARG B CA 1
ATOM 1533 C C . ARG B 1 4 ? 25.062 13.07 7.414 1 89.62 4 ARG B C 1
ATOM 1535 O O . ARG B 1 4 ? 23.844 13.094 7.57 1 89.62 4 ARG B O 1
ATOM 1542 N N . GLU B 1 5 ? 25.781 11.992 7.496 1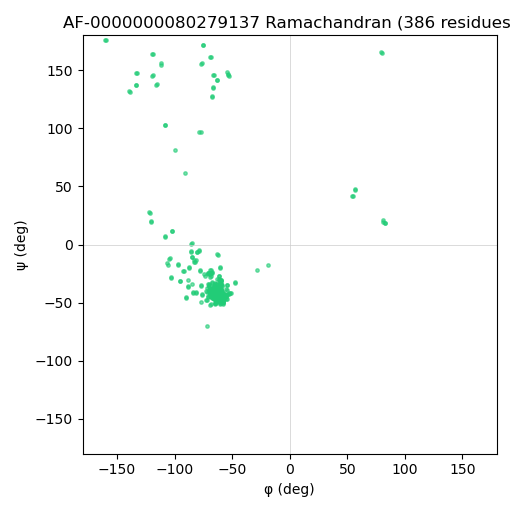 87.44 5 GLU B N 1
ATOM 1543 C CA . GLU B 1 5 ? 25.172 10.695 7.742 1 87.44 5 GLU B CA 1
ATOM 1544 C C . GLU B 1 5 ? 24.547 10.633 9.133 1 87.44 5 GLU B C 1
ATOM 1546 O O . GLU B 1 5 ? 23.469 10.047 9.32 1 87.44 5 GLU B O 1
ATOM 1551 N N . GLU B 1 6 ? 25.188 11.273 9.977 1 90.62 6 GLU B N 1
ATOM 1552 C CA . GLU B 1 6 ? 24.688 11.312 11.352 1 90.62 6 GLU B CA 1
ATOM 1553 C C . GLU B 1 6 ? 23.406 12.141 11.445 1 90.62 6 GLU B C 1
ATOM 1555 O O . GLU B 1 6 ? 22.484 11.789 12.188 1 90.62 6 GLU B O 1
ATOM 1560 N N . ILE B 1 7 ? 23.422 13.188 10.734 1 92.25 7 ILE B N 1
ATOM 1561 C CA . ILE B 1 7 ? 22.25 14.047 10.711 1 92.25 7 ILE B CA 1
ATOM 1562 C C . ILE B 1 7 ? 21.078 13.297 10.078 1 92.25 7 ILE B C 1
ATOM 1564 O O . ILE B 1 7 ? 19.953 13.336 10.586 1 92.25 7 ILE B O 1
ATOM 1568 N N . VAL B 1 8 ? 21.391 12.586 9.023 1 89 8 VAL B N 1
ATOM 1569 C CA . VAL B 1 8 ? 20.359 11.836 8.328 1 89 8 VAL B CA 1
ATOM 1570 C C . VAL B 1 8 ? 19.797 10.75 9.242 1 89 8 VAL B C 1
ATOM 1572 O O . VAL B 1 8 ? 18.594 10.531 9.297 1 89 8 VAL B O 1
ATOM 1575 N N . ALA B 1 9 ? 20.625 10.117 9.992 1 86.25 9 ALA B N 1
ATOM 1576 C CA . ALA B 1 9 ? 20.219 9.07 10.922 1 86.25 9 ALA B CA 1
ATOM 1577 C C . ALA B 1 9 ? 19.344 9.656 12.039 1 86.25 9 ALA B C 1
ATOM 1579 O O . ALA B 1 9 ? 18.344 9.062 12.422 1 86.25 9 ALA B O 1
ATOM 1580 N N . ALA B 1 10 ? 19.75 10.773 12.547 1 90.81 10 ALA B N 1
ATOM 1581 C CA . ALA B 1 10 ? 18.984 11.445 13.594 1 90.81 10 ALA B CA 1
ATOM 1582 C C . ALA B 1 10 ? 17.625 11.914 13.07 1 90.81 10 ALA B C 1
ATOM 1584 O O . ALA B 1 10 ? 16.625 11.812 13.773 1 90.81 10 ALA B O 1
ATOM 1585 N N . ALA B 1 11 ? 17.703 12.438 11.852 1 89.44 11 ALA B N 1
ATOM 1586 C CA . ALA B 1 11 ? 16.469 12.898 11.227 1 89.44 11 ALA B CA 1
ATOM 1587 C C . ALA B 1 11 ? 15.469 11.758 11.062 1 89.44 11 ALA B C 1
ATOM 1589 O O . ALA B 1 11 ? 14.281 11.914 11.336 1 89.44 11 ALA B O 1
ATOM 1590 N N . ALA B 1 12 ? 15.93 10.68 10.617 1 82.5 12 ALA B N 1
ATOM 1591 C CA . ALA B 1 12 ? 15.086 9.5 10.453 1 82.5 12 ALA B CA 1
ATOM 1592 C C . ALA B 1 12 ? 14.391 9.141 11.766 1 82.5 12 ALA B C 1
ATOM 1594 O O . ALA B 1 12 ? 13.195 8.844 11.781 1 82.5 12 ALA B O 1
ATOM 1595 N N . LYS B 1 13 ? 15.141 9.164 12.781 1 84.38 13 LYS B N 1
ATOM 1596 C CA . LYS B 1 13 ? 14.609 8.828 14.102 1 84.38 13 LYS B CA 1
ATOM 1597 C C . LYS B 1 13 ? 13.547 9.836 14.539 1 84.38 13 LYS B C 1
ATOM 1599 O O . LYS B 1 13 ? 12.461 9.445 14.984 1 84.38 13 LYS B O 1
ATOM 1604 N N . VAL B 1 14 ? 13.852 11.07 14.422 1 85.19 14 VAL B N 1
ATOM 1605 C CA . VAL B 1 14 ? 12.945 12.133 14.852 1 85.19 14 VAL B CA 1
ATOM 1606 C C . VAL B 1 14 ? 11.656 12.078 14.023 1 85.19 14 VAL B C 1
ATOM 1608 O O . VAL B 1 14 ? 10.555 12.203 14.57 1 85.19 14 VAL B O 1
ATOM 1611 N N . MET B 1 15 ? 11.805 11.883 12.742 1 80 15 MET B N 1
ATOM 1612 C CA . MET B 1 15 ? 10.656 11.891 11.844 1 80 15 MET B CA 1
ATOM 1613 C C . MET B 1 15 ? 9.781 10.656 12.07 1 80 15 MET B C 1
ATOM 1615 O O . MET B 1 15 ? 8.562 10.727 11.938 1 80 15 MET B O 1
ATOM 1619 N N . ARG B 1 16 ? 10.383 9.617 12.359 1 74.88 16 ARG B N 1
ATOM 1620 C CA . ARG B 1 16 ? 9.633 8.414 12.688 1 74.88 16 ARG B CA 1
ATOM 1621 C C . ARG B 1 16 ? 8.805 8.609 13.953 1 74.88 16 ARG B C 1
ATOM 1623 O O . ARG B 1 16 ? 7.68 8.117 14.047 1 74.88 16 ARG B O 1
ATOM 1630 N N . GLU B 1 17 ? 9.352 9.32 14.891 1 75 17 GLU B N 1
ATOM 1631 C CA . GLU B 1 17 ? 8.734 9.477 16.203 1 75 17 GLU B CA 1
ATOM 1632 C C . GLU B 1 17 ? 7.691 10.594 16.188 1 75 17 GLU B C 1
ATOM 1634 O O . GLU B 1 17 ? 6.629 10.469 16.797 1 75 17 GLU B O 1
ATOM 1639 N N . GLN B 1 18 ? 8.055 11.648 15.531 1 73.62 18 GLN B N 1
ATOM 1640 C CA . GLN B 1 18 ? 7.227 12.844 15.633 1 73.62 18 GLN B CA 1
ATOM 1641 C C . GLN B 1 18 ? 6.395 13.047 14.375 1 73.62 18 GLN B C 1
ATOM 1643 O O . GLN B 1 18 ? 5.438 13.82 14.375 1 73.62 18 GLN B O 1
ATOM 1648 N N . GLY B 1 19 ? 6.754 12.289 13.398 1 70.25 19 GLY B N 1
ATOM 1649 C CA . GLY B 1 19 ? 6.168 12.586 12.102 1 70.25 19 GLY B CA 1
ATOM 1650 C C . GLY B 1 19 ? 6.836 13.75 11.398 1 70.25 19 GLY B C 1
ATOM 1651 O O . GLY B 1 19 ? 7.531 14.547 12.031 1 70.25 19 GLY B O 1
ATOM 1652 N N . TYR B 1 20 ? 6.613 13.922 10.195 1 71.94 20 TYR B N 1
ATOM 1653 C CA . TYR B 1 20 ? 7.266 14.953 9.398 1 71.94 20 TYR B CA 1
ATOM 1654 C C . TYR B 1 20 ? 6.789 16.344 9.805 1 71.94 20 TYR B C 1
ATOM 1656 O O . TYR B 1 20 ? 7.59 17.266 9.922 1 71.94 20 TYR B O 1
ATOM 1664 N N . ALA B 1 21 ? 5.461 16.406 9.969 1 69.12 21 ALA B N 1
ATOM 1665 C CA . ALA B 1 21 ? 4.867 17.719 10.234 1 69.12 21 ALA B CA 1
ATOM 1666 C C . ALA B 1 21 ? 5.41 18.312 11.531 1 69.12 21 ALA B C 1
ATOM 1668 O O . ALA B 1 21 ? 5.633 19.516 11.625 1 69.12 21 ALA B O 1
ATOM 1669 N N . HIS B 1 22 ? 5.816 17.5 12.445 1 74.62 22 HIS B N 1
ATOM 1670 C CA . HIS B 1 22 ? 6.172 17.984 13.773 1 74.62 22 HIS B CA 1
ATOM 1671 C C . HIS B 1 22 ? 7.684 17.984 13.977 1 74.62 22 HIS B C 1
ATOM 1673 O O . HIS B 1 22 ? 8.195 18.609 14.898 1 74.62 22 HIS B O 1
ATOM 1679 N N . ALA B 1 23 ? 8.281 17.234 13.094 1 81.38 23 ALA B N 1
ATOM 1680 C CA . ALA B 1 23 ? 9.734 17.219 13.18 1 81.38 23 ALA B CA 1
ATOM 1681 C C . ALA B 1 23 ? 10.32 18.578 12.805 1 81.38 23 ALA B C 1
ATOM 1683 O O . ALA B 1 23 ? 9.938 19.172 11.789 1 81.38 23 ALA B O 1
ATOM 1684 N N . THR B 1 24 ? 11.156 19.109 13.688 1 87.38 24 THR B N 1
ATOM 1685 C CA . THR B 1 24 ? 11.789 20.391 13.414 1 87.38 24 THR B CA 1
ATOM 1686 C C . THR B 1 24 ? 13.297 20.203 13.195 1 87.38 24 THR B C 1
ATOM 1688 O O . THR B 1 24 ? 13.875 19.219 13.641 1 87.38 24 THR B O 1
ATOM 1691 N N . THR B 1 25 ? 13.844 21.188 12.453 1 92.5 25 THR B N 1
ATOM 1692 C CA . THR B 1 25 ? 15.281 21.172 12.25 1 92.5 25 THR B CA 1
ATOM 1693 C C . THR B 1 25 ? 16.016 21.328 13.578 1 92.5 25 THR B C 1
ATOM 1695 O O . THR B 1 25 ? 17.094 20.766 13.766 1 92.5 25 THR B O 1
ATOM 1698 N N . LYS B 1 26 ? 15.398 22 14.453 1 93.75 26 LYS B N 1
ATOM 1699 C CA . LYS B 1 26 ? 15.977 22.141 15.789 1 93.75 26 LYS B CA 1
ATOM 1700 C C . LYS B 1 26 ? 16.031 20.812 16.516 1 93.75 26 LYS B C 1
ATOM 1702 O O . LYS B 1 26 ? 17.062 20.453 17.094 1 93.75 26 LYS B O 1
ATOM 1707 N N . ALA B 1 27 ? 15 20.109 16.484 1 93.56 27 ALA B N 1
ATOM 1708 C CA . ALA B 1 27 ? 14.93 18.797 17.125 1 93.56 27 ALA B CA 1
ATOM 1709 C C . ALA B 1 27 ? 15.914 17.812 16.484 1 93.56 27 ALA B C 1
ATOM 1711 O O . ALA B 1 27 ? 16.547 17.016 17.172 1 93.56 27 ALA B O 1
ATOM 1712 N N . ILE B 1 28 ? 16.016 17.859 15.164 1 94.19 28 ILE B N 1
ATOM 1713 C CA . ILE B 1 28 ? 16.906 16.984 14.414 1 94.19 28 ILE B CA 1
ATOM 1714 C C . ILE B 1 28 ? 18.359 17.297 14.773 1 94.19 28 ILE B C 1
ATOM 1716 O O . ILE B 1 28 ? 19.156 16.391 15.016 1 94.19 28 ILE B O 1
ATOM 1720 N N . ALA B 1 29 ? 18.656 18.594 14.797 1 95.56 29 ALA B N 1
ATOM 1721 C CA . ALA B 1 29 ? 20 19.016 15.164 1 95.56 29 ALA B CA 1
ATOM 1722 C C . ALA B 1 29 ? 20.359 18.562 16.578 1 95.56 29 ALA B C 1
ATOM 1724 O O . ALA B 1 29 ? 21.438 18.016 16.812 1 95.56 29 ALA B O 1
ATOM 1725 N N . ARG B 1 30 ? 19.469 18.719 17.438 1 95.62 30 ARG B N 1
ATOM 1726 C CA . ARG B 1 30 ? 19.672 18.312 18.828 1 95.62 30 ARG B CA 1
ATOM 1727 C C . ARG B 1 30 ? 19.906 16.812 18.922 1 95.62 30 ARG B C 1
ATOM 1729 O O . ARG B 1 30 ? 20.812 16.359 19.625 1 95.62 30 ARG B O 1
ATOM 1736 N N . ALA B 1 31 ? 19.125 16.078 18.25 1 94.31 31 ALA B N 1
ATOM 1737 C CA . ALA B 1 31 ? 19.234 14.617 18.266 1 94.31 31 ALA B CA 1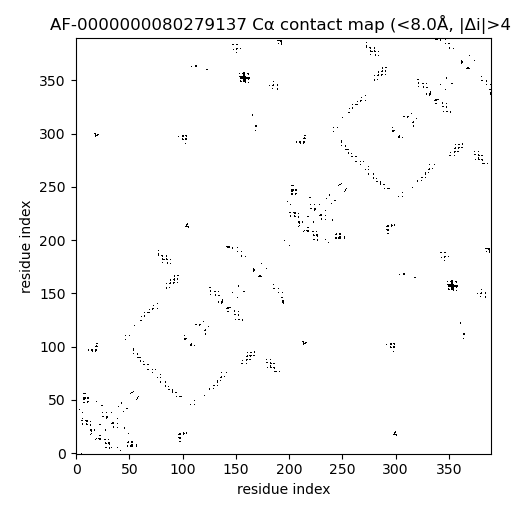
ATOM 1738 C C . ALA B 1 31 ? 20.562 14.156 17.688 1 94.31 31 ALA B C 1
ATOM 1740 O O . ALA B 1 31 ? 21.109 13.141 18.109 1 94.31 31 ALA B O 1
ATOM 1741 N N . ALA B 1 32 ? 21.031 14.883 16.734 1 94 32 ALA B N 1
ATOM 1742 C CA . ALA B 1 32 ? 22.281 14.539 16.062 1 94 32 ALA B CA 1
ATOM 1743 C C . ALA B 1 32 ? 23.484 15.031 16.859 1 94 32 ALA B C 1
ATOM 1745 O O . ALA B 1 32 ? 24.625 14.625 16.609 1 94 32 ALA B O 1
ATOM 1746 N N . GLY B 1 33 ? 23.203 15.922 17.797 1 95.25 33 GLY B N 1
ATOM 1747 C CA . GLY B 1 33 ? 24.281 16.5 18.578 1 95.25 33 GLY B CA 1
ATOM 1748 C C . GLY B 1 33 ? 25 17.625 17.859 1 95.25 33 GLY B C 1
ATOM 1749 O O . GLY B 1 33 ? 26.188 17.844 18.078 1 95.25 33 GLY B O 1
ATOM 1750 N N . TYR B 1 34 ? 24.359 18.156 16.953 1 95 34 TYR B N 1
ATOM 1751 C CA . TYR B 1 34 ? 24.938 19.25 16.188 1 95 34 TYR B CA 1
ATOM 1752 C C . TYR B 1 34 ? 24.109 20.516 16.328 1 95 34 TYR B C 1
ATOM 1754 O O . TYR B 1 34 ? 22.984 20.469 16.828 1 95 34 TYR B O 1
ATOM 1762 N N . SER B 1 35 ? 24.734 21.656 15.945 1 93.38 35 SER B N 1
ATOM 1763 C CA . SER B 1 35 ? 24 22.922 15.898 1 93.38 35 SER B CA 1
ATOM 1764 C C . SER B 1 35 ? 23.109 22.984 14.664 1 93.38 35 SER B C 1
ATOM 1766 O O . SER B 1 35 ? 23.344 22.281 13.68 1 93.38 35 SER B O 1
ATOM 1768 N N . GLU B 1 36 ? 22.031 23.797 14.742 1 93.56 36 GLU B N 1
ATOM 1769 C CA . GLU B 1 36 ? 21.203 24.031 13.57 1 93.56 36 GLU B CA 1
ATOM 1770 C C . GLU B 1 36 ? 22 24.641 12.422 1 93.56 36 GLU B C 1
ATOM 1772 O O . GLU B 1 36 ? 21.719 24.375 11.25 1 93.56 36 GLU B O 1
ATOM 1777 N N . ALA B 1 37 ? 23.047 25.438 12.844 1 93 37 ALA B N 1
ATOM 1778 C CA . ALA B 1 37 ? 23.906 26.047 11.836 1 93 37 ALA B CA 1
ATOM 1779 C C . ALA B 1 37 ? 24.641 24.984 11.023 1 93 37 ALA B C 1
ATOM 1781 O O . ALA B 1 37 ? 24.734 25.094 9.797 1 93 37 ALA B O 1
ATOM 1782 N N . LEU B 1 38 ? 25.125 24.047 11.648 1 93.44 38 LEU B N 1
ATOM 1783 C CA . LEU B 1 38 ? 25.828 22.953 10.977 1 93.44 38 LEU B CA 1
ATOM 1784 C C . LEU B 1 38 ? 24.859 22.141 10.117 1 93.44 38 LEU B C 1
ATOM 1786 O O . LEU B 1 38 ? 25.234 21.656 9.047 1 93.44 38 LEU B O 1
ATOM 1790 N N . LEU B 1 39 ? 23.625 21.922 10.648 1 94 39 LEU B N 1
ATOM 1791 C CA . LEU B 1 39 ? 22.609 21.219 9.875 1 94 39 LEU B CA 1
ATOM 1792 C C . LEU B 1 39 ? 22.375 21.891 8.531 1 94 39 LEU B C 1
ATOM 1794 O O . LEU B 1 39 ? 22.328 21.234 7.492 1 94 39 LEU B O 1
ATOM 1798 N N . TYR B 1 40 ? 22.422 23.234 8.594 1 92.56 40 TYR B N 1
ATOM 1799 C CA . TYR B 1 40 ? 22.109 24.016 7.398 1 92.56 40 TYR B CA 1
ATOM 1800 C C . TYR B 1 40 ? 23.328 24.125 6.484 1 92.56 40 TYR B C 1
ATOM 1802 O O . TYR B 1 40 ? 23.203 24.531 5.324 1 92.56 40 TYR B O 1
ATOM 1810 N N . LYS B 1 41 ? 24.484 23.766 7.016 1 93.94 41 LYS B N 1
ATOM 1811 C CA . LYS B 1 41 ? 25.672 23.641 6.156 1 93.94 41 LYS B CA 1
ATOM 1812 C C . LYS B 1 41 ? 25.531 22.453 5.211 1 93.94 41 LYS B C 1
ATOM 1814 O O . LYS B 1 41 ? 26.062 22.469 4.102 1 93.94 41 LYS B O 1
ATOM 1819 N N . HIS B 1 42 ? 24.797 21.484 5.641 1 92.81 42 HIS B N 1
ATOM 1820 C CA . HIS B 1 42 ? 24.688 20.25 4.879 1 92.81 42 HIS B CA 1
ATOM 1821 C C . HIS B 1 42 ? 23.359 20.172 4.121 1 92.81 42 HIS B C 1
ATOM 1823 O O . HIS B 1 42 ? 23.266 19.516 3.088 1 92.81 42 HIS B O 1
ATOM 1829 N N . PHE B 1 43 ? 22.359 20.859 4.715 1 93 43 PHE B N 1
ATOM 1830 C CA . PHE B 1 43 ? 21.031 20.75 4.133 1 93 43 PHE B CA 1
ATOM 1831 C C . PHE B 1 43 ? 20.391 22.125 3.998 1 93 43 PHE B C 1
ATOM 1833 O O . PHE B 1 43 ? 20.453 22.938 4.914 1 93 43 PHE B O 1
ATOM 1840 N N . LYS B 1 44 ? 19.781 22.344 2.92 1 89.25 44 LYS B N 1
ATOM 1841 C CA . LYS B 1 44 ? 19.141 23.625 2.627 1 89.25 44 LYS B CA 1
ATOM 1842 C C . LYS B 1 44 ? 17.906 23.844 3.492 1 89.25 44 LYS B C 1
ATOM 1844 O O . LYS B 1 44 ? 17.641 24.969 3.924 1 89.25 44 LYS B O 1
ATOM 1849 N N . ASP B 1 45 ? 17.125 22.812 3.699 1 83.56 45 ASP B N 1
ATOM 1850 C CA . ASP B 1 45 ? 15.867 22.906 4.441 1 83.56 45 ASP B CA 1
ATOM 1851 C C . ASP B 1 45 ? 15.414 21.531 4.934 1 83.56 45 ASP B C 1
ATOM 1853 O O . ASP B 1 45 ? 16.094 20.531 4.707 1 83.56 45 ASP B O 1
ATOM 1857 N N . LYS B 1 46 ? 14.391 21.484 5.641 1 83.44 46 LYS B N 1
ATOM 1858 C CA . LYS B 1 46 ? 13.844 20.266 6.219 1 83.44 46 LYS B CA 1
ATOM 1859 C C . LYS B 1 46 ? 13.461 19.266 5.133 1 83.44 46 LYS B C 1
ATOM 1861 O O . LYS B 1 46 ? 13.617 18.047 5.316 1 83.44 46 LYS B O 1
ATOM 1866 N N . THR B 1 47 ? 13.062 19.812 4.039 1 77.94 47 THR B N 1
ATOM 1867 C CA . THR B 1 47 ? 12.648 18.953 2.928 1 77.94 47 THR B CA 1
ATOM 1868 C C . THR B 1 47 ? 13.836 18.156 2.395 1 77.94 47 THR B C 1
ATOM 1870 O O . THR B 1 47 ? 13.711 16.969 2.092 1 77.94 47 THR B O 1
ATOM 1873 N N . GLU B 1 48 ? 14.93 18.734 2.314 1 83.31 48 GLU B N 1
ATOM 1874 C CA . GLU B 1 48 ? 16.125 18.047 1.839 1 83.31 48 GLU B CA 1
ATOM 1875 C C . GLU B 1 48 ? 16.562 16.969 2.814 1 83.31 48 GLU B C 1
ATOM 1877 O O . GLU B 1 48 ? 17.031 15.906 2.4 1 83.31 48 GLU B O 1
ATOM 1882 N N . ILE B 1 49 ? 16.453 17.281 4.066 1 85.94 49 ILE B N 1
ATOM 1883 C CA . ILE B 1 49 ? 16.781 16.297 5.082 1 85.94 49 ILE B CA 1
ATOM 1884 C C . ILE B 1 49 ? 15.875 15.078 4.938 1 85.94 49 ILE B C 1
ATOM 1886 O O . ILE B 1 49 ? 16.344 13.938 4.934 1 85.94 49 ILE B O 1
ATOM 1890 N N . PHE B 1 50 ? 14.703 15.352 4.785 1 78.38 50 PHE B N 1
ATOM 1891 C CA . PHE B 1 50 ? 13.703 14.305 4.645 1 78.38 50 PHE B CA 1
ATOM 1892 C C . PHE B 1 50 ? 13.992 13.438 3.43 1 78.38 50 PHE B C 1
ATOM 1894 O O . PHE B 1 50 ? 13.953 12.203 3.518 1 78.38 50 PHE B O 1
ATOM 1901 N N . MET B 1 51 ? 14.281 14.016 2.387 1 76.56 51 MET B N 1
ATOM 1902 C CA . MET B 1 51 ? 14.57 13.297 1.149 1 76.56 51 MET B CA 1
ATOM 1903 C C . MET B 1 51 ? 15.812 12.422 1.309 1 76.56 51 MET B C 1
ATOM 1905 O O . MET B 1 51 ? 15.867 11.312 0.769 1 76.56 51 MET B O 1
ATOM 1909 N N . SER B 1 52 ? 16.688 12.945 1.997 1 80.69 52 SER B N 1
ATOM 1910 C CA . SER B 1 52 ? 17.906 12.18 2.232 1 80.69 52 SER B CA 1
ATOM 1911 C C . SER B 1 52 ? 17.625 10.961 3.105 1 80.69 52 SER B C 1
ATOM 1913 O O . SER B 1 52 ? 18.203 9.891 2.896 1 80.69 52 SER B O 1
ATOM 1915 N N . VAL B 1 53 ? 16.797 11.172 4.082 1 79.38 53 VAL B N 1
ATOM 1916 C CA . VAL B 1 53 ? 16.391 10.055 4.934 1 79.38 53 VAL B CA 1
ATOM 1917 C C . VAL B 1 53 ? 15.766 8.961 4.078 1 79.38 53 VAL B C 1
ATOM 1919 O O . VAL B 1 53 ? 16.109 7.785 4.219 1 79.38 53 VAL B O 1
ATOM 1922 N N . LEU B 1 54 ? 14.922 9.266 3.168 1 73 54 LEU B N 1
ATOM 1923 C CA . LEU B 1 54 ? 14.211 8.32 2.326 1 73 54 LEU B CA 1
ATOM 1924 C C . LEU B 1 54 ? 15.156 7.621 1.356 1 73 54 LEU B C 1
ATOM 1926 O O . LEU B 1 54 ? 15.07 6.41 1.155 1 73 54 LEU B O 1
ATOM 1930 N N . THR B 1 55 ? 16.031 8.43 0.761 1 70.75 55 THR B N 1
ATOM 1931 C CA . THR B 1 55 ? 16.859 7.922 -0.328 1 70.75 55 THR B CA 1
ATOM 1932 C C . THR B 1 55 ? 18.062 7.164 0.217 1 70.75 55 THR B C 1
ATOM 1934 O O . THR B 1 55 ? 18.531 6.203 -0.401 1 70.75 55 THR B O 1
ATOM 1937 N N . GLU B 1 56 ? 18.688 7.621 1.222 1 68.94 56 GLU B N 1
ATOM 1938 C CA . GLU B 1 56 ? 19.984 7.09 1.655 1 68.94 56 GLU B CA 1
ATOM 1939 C C . GLU B 1 56 ? 19.797 5.961 2.668 1 68.94 56 GLU B C 1
ATOM 1941 O O . GLU B 1 56 ? 20.641 5.07 2.766 1 68.94 56 GLU B O 1
ATOM 1946 N N . ARG B 1 57 ? 19.031 6.133 3.504 1 59.12 57 ARG B N 1
ATOM 1947 C CA . ARG B 1 57 ? 18.984 5.16 4.59 1 59.12 57 ARG B CA 1
ATOM 1948 C C . ARG B 1 57 ? 18.031 4.012 4.254 1 59.12 57 ARG B C 1
ATOM 1950 O O . ARG B 1 57 ? 18.203 2.896 4.75 1 59.12 57 ARG B O 1
ATOM 1957 N N . LEU B 1 58 ? 17.141 4.348 3.562 1 54.72 58 LEU B N 1
ATOM 1958 C CA . LEU B 1 58 ? 16.172 3.273 3.41 1 54.72 58 LEU B CA 1
ATOM 1959 C C . LEU B 1 58 ? 16.672 2.223 2.422 1 54.72 58 LEU B C 1
ATOM 1961 O O . LEU B 1 58 ? 16.5 1.022 2.65 1 54.72 58 LEU B O 1
ATOM 1965 N N . PRO B 1 59 ? 17.234 2.416 1.045 1 57.38 59 PRO B N 1
ATOM 1966 C CA . PRO B 1 59 ? 16.906 1.201 0.302 1 57.38 59 PRO B CA 1
ATOM 1967 C C . PRO B 1 59 ? 17.984 0.134 0.387 1 57.38 59 PRO B C 1
ATOM 1969 O O . PRO B 1 59 ? 18.969 0.184 -0.363 1 57.38 59 PRO B O 1
ATOM 1972 N N . ALA B 1 60 ? 18.391 -0.461 1.5 1 63.78 60 ALA B N 1
ATOM 1973 C CA . ALA B 1 60 ? 18.812 -1.842 1.72 1 63.78 60 ALA B CA 1
ATOM 1974 C C . ALA B 1 60 ? 18.125 -2.789 0.739 1 63.78 60 ALA B C 1
ATOM 1976 O O . ALA B 1 60 ? 18.719 -3.783 0.309 1 63.78 60 ALA B O 1
ATOM 1977 N N . LEU B 1 61 ? 17.016 -2.377 0.201 1 76.69 61 LEU B N 1
ATOM 1978 C CA . LEU B 1 61 ? 16.328 -3.273 -0.718 1 76.69 61 LEU B CA 1
ATOM 1979 C C . LEU B 1 61 ? 17.109 -3.422 -2.021 1 76.69 61 LEU B C 1
ATOM 1981 O O . LEU B 1 61 ? 17.25 -4.531 -2.539 1 76.69 61 LEU B O 1
ATOM 1985 N N . GLY B 1 62 ? 17.719 -2.312 -2.443 1 78 62 GLY B N 1
ATOM 1986 C CA . GLY B 1 62 ? 18.5 -2.357 -3.672 1 78 62 GLY B CA 1
ATOM 1987 C C . GLY B 1 62 ? 19.688 -3.295 -3.59 1 78 62 GLY B C 1
ATOM 1988 O O . GLY B 1 62 ? 19.891 -4.133 -4.473 1 78 62 GLY B O 1
ATOM 1989 N N . THR B 1 63 ? 20.375 -3.123 -2.551 1 78.19 63 THR B N 1
ATOM 1990 C CA . THR B 1 63 ? 21.562 -3.957 -2.363 1 78.19 63 THR B CA 1
ATOM 1991 C C . THR B 1 63 ? 21.172 -5.43 -2.244 1 78.19 63 THR B C 1
ATOM 1993 O O . THR B 1 63 ? 21.828 -6.301 -2.818 1 78.19 63 THR B O 1
ATOM 1996 N N . THR B 1 64 ? 20.172 -5.664 -1.5 1 80.12 64 THR B N 1
ATOM 1997 C CA . THR B 1 64 ? 19.703 -7.035 -1.324 1 80.12 64 THR B CA 1
ATOM 1998 C C . THR B 1 64 ? 19.219 -7.617 -2.65 1 80.12 64 THR B C 1
ATOM 2000 O O . THR B 1 64 ? 19.5 -8.781 -2.959 1 80.12 64 THR B O 1
ATOM 2003 N N . LEU B 1 65 ? 18.547 -6.852 -3.424 1 84.75 65 LEU B N 1
ATOM 2004 C CA . LEU B 1 65 ? 18.062 -7.324 -4.715 1 84.75 65 LEU B CA 1
ATOM 2005 C C . LEU B 1 65 ? 19.234 -7.613 -5.656 1 84.75 65 LEU B C 1
ATOM 2007 O O . LEU B 1 65 ? 19.188 -8.586 -6.418 1 84.75 65 LEU B O 1
ATOM 2011 N N . ASP B 1 66 ? 20.266 -6.793 -5.555 1 85.94 66 ASP B N 1
ATOM 2012 C CA . ASP B 1 66 ? 21.469 -7.051 -6.352 1 85.94 66 ASP B CA 1
ATOM 2013 C C . ASP B 1 66 ? 22.094 -8.398 -5.984 1 85.94 66 ASP B C 1
ATOM 2015 O O . ASP B 1 66 ? 22.484 -9.164 -6.863 1 85.94 66 ASP B O 1
ATOM 2019 N N . GLU B 1 67 ? 22.141 -8.617 -4.789 1 86.62 67 GLU B N 1
ATOM 2020 C CA . GLU B 1 67 ? 22.703 -9.875 -4.309 1 86.62 67 GLU B CA 1
ATOM 2021 C C . GLU B 1 67 ? 21.859 -11.062 -4.77 1 86.62 67 GLU B C 1
ATOM 2023 O O . GLU B 1 67 ? 22.391 -12.086 -5.191 1 86.62 67 GLU B O 1
ATOM 2028 N N . LEU B 1 68 ? 20.594 -10.961 -4.625 1 85.88 68 LEU B N 1
ATOM 2029 C CA . LEU B 1 68 ? 19.703 -12.031 -5.051 1 85.88 68 LEU B CA 1
ATOM 2030 C C . LEU B 1 68 ? 19.844 -12.305 -6.543 1 85.88 68 LEU B C 1
ATOM 2032 O O . LEU B 1 68 ? 19.812 -13.461 -6.969 1 85.88 68 LEU B O 1
ATOM 2036 N N . MET B 1 69 ? 20 -11.297 -7.266 1 85.38 69 MET B N 1
ATOM 2037 C CA . MET B 1 69 ? 20.141 -11.445 -8.711 1 85.38 69 MET B CA 1
ATOM 2038 C C . MET B 1 69 ? 21.453 -12.141 -9.062 1 85.38 69 MET B C 1
ATOM 2040 O O . MET B 1 69 ? 21.5 -12.969 -9.977 1 85.38 69 MET B O 1
ATOM 2044 N N . GLU B 1 70 ? 22.453 -11.789 -8.305 1 87.25 70 GLU B N 1
ATOM 2045 C CA . GLU B 1 70 ? 23.766 -12.375 -8.555 1 87.25 70 GLU B CA 1
ATOM 2046 C C . GLU B 1 70 ? 23.797 -13.844 -8.148 1 87.25 70 GLU B C 1
ATOM 2048 O O . GLU B 1 70 ? 24.531 -14.641 -8.742 1 87.25 70 GLU B O 1
ATOM 2053 N N . THR B 1 71 ? 22.953 -14.234 -7.25 1 87.69 71 THR B N 1
ATOM 2054 C CA . THR B 1 71 ? 23.016 -15.594 -6.715 1 87.69 71 THR B CA 1
ATOM 2055 C C . THR B 1 71 ? 21.703 -16.328 -6.969 1 87.69 71 THR B C 1
ATOM 2057 O O . THR B 1 71 ? 21.344 -17.234 -6.223 1 87.69 71 THR B O 1
ATOM 2060 N N . ALA B 1 72 ? 20.953 -15.867 -7.891 1 84.06 72 ALA B N 1
ATOM 2061 C CA . ALA B 1 72 ? 19.594 -16.375 -8.125 1 84.06 72 ALA B CA 1
ATOM 2062 C C . ALA B 1 72 ? 19.609 -17.891 -8.328 1 84.06 72 ALA B C 1
ATOM 2064 O O . ALA B 1 72 ? 18.734 -18.594 -7.82 1 84.06 72 ALA B O 1
ATOM 2065 N N . SER B 1 73 ? 20.641 -18.406 -8.945 1 89.06 73 SER B N 1
ATOM 2066 C CA . SER B 1 73 ? 20.688 -19.812 -9.336 1 89.06 73 SER B CA 1
ATOM 2067 C C . SER B 1 73 ? 21.203 -20.672 -8.195 1 89.06 73 SER B C 1
ATOM 2069 O O . SER B 1 73 ? 21.094 -21.906 -8.234 1 89.06 73 SER B O 1
ATOM 2071 N N . ASP B 1 74 ? 21.609 -20.094 -7.188 1 91.44 74 ASP B N 1
ATOM 2072 C CA . ASP B 1 74 ? 22.297 -20.828 -6.137 1 91.44 74 ASP B CA 1
ATOM 2073 C C . ASP B 1 74 ? 21.312 -21.406 -5.129 1 91.44 74 ASP B C 1
ATOM 2075 O O . ASP B 1 74 ? 21.656 -22.344 -4.387 1 91.44 74 ASP B O 1
ATOM 2079 N N . THR B 1 75 ? 20.141 -20.875 -5.082 1 92.5 75 THR B N 1
ATOM 2080 C CA . THR B 1 75 ? 19.125 -21.266 -4.105 1 92.5 75 THR B CA 1
ATOM 2081 C C . THR B 1 75 ? 17.781 -21.5 -4.785 1 92.5 75 THR B C 1
ATOM 2083 O O . THR B 1 75 ? 17.516 -20.922 -5.848 1 92.5 75 THR B O 1
ATOM 2086 N N . PRO B 1 76 ? 17.062 -22.422 -4.219 1 94.69 76 PRO B N 1
ATOM 2087 C CA . PRO B 1 76 ? 15.742 -22.656 -4.801 1 94.69 76 PRO B CA 1
ATOM 2088 C C . PRO B 1 76 ? 14.914 -21.375 -4.906 1 94.69 76 PRO B C 1
ATOM 2090 O O . PRO B 1 76 ? 15.008 -20.5 -4.043 1 94.69 76 PRO B O 1
ATOM 2093 N N . LEU B 1 77 ? 14.109 -21.266 -5.945 1 94.94 77 LEU B N 1
ATOM 2094 C CA . LEU B 1 77 ? 13.273 -20.109 -6.219 1 94.94 77 LEU B CA 1
ATOM 2095 C C . LEU B 1 77 ? 12.422 -19.75 -5.008 1 94.94 77 LEU B C 1
ATOM 2097 O O . LEU B 1 77 ? 12.297 -18.578 -4.652 1 94.94 77 LEU B O 1
ATOM 2101 N N . ALA B 1 78 ? 11.852 -20.75 -4.336 1 95.56 78 ALA B N 1
ATOM 2102 C CA . ALA B 1 78 ? 10.992 -20.531 -3.178 1 95.56 78 ALA B CA 1
ATOM 2103 C C . ALA B 1 78 ? 11.742 -19.797 -2.068 1 95.56 78 ALA B C 1
ATOM 2105 O O . ALA B 1 78 ? 11.203 -18.875 -1.452 1 95.56 78 ALA B O 1
ATOM 2106 N N . ALA B 1 79 ? 12.93 -20.172 -1.828 1 95.19 79 ALA B N 1
ATOM 2107 C CA . ALA B 1 79 ? 13.758 -19.562 -0.794 1 95.19 79 ALA B CA 1
ATOM 2108 C C . ALA B 1 79 ? 14.141 -18.125 -1.179 1 95.19 79 ALA B C 1
ATOM 2110 O O . ALA B 1 79 ? 14.156 -17.234 -0.331 1 95.19 79 ALA B O 1
ATOM 2111 N N . ASN B 1 80 ? 14.492 -17.938 -2.439 1 95.06 80 ASN B N 1
ATOM 2112 C CA . ASN B 1 80 ? 14.828 -16.609 -2.926 1 95.06 80 ASN B CA 1
ATOM 2113 C C . ASN B 1 80 ? 13.656 -15.641 -2.795 1 95.06 80 ASN B C 1
ATOM 2115 O O . ASN B 1 80 ? 13.828 -14.5 -2.357 1 95.06 80 ASN B O 1
ATOM 2119 N N . LEU B 1 81 ? 12.469 -16.094 -3.141 1 96.44 81 LEU B N 1
ATOM 2120 C CA . LEU B 1 81 ? 11.281 -15.25 -3.066 1 96.44 81 LEU B CA 1
ATOM 2121 C C . LEU B 1 81 ? 10.922 -14.938 -1.616 1 96.44 81 LEU B C 1
ATOM 2123 O O . LEU B 1 81 ? 10.492 -13.828 -1.303 1 96.44 81 LEU B O 1
ATOM 2127 N N . ALA B 1 82 ? 11.07 -15.891 -0.737 1 96.75 82 ALA B N 1
ATOM 2128 C CA . ALA B 1 82 ? 10.812 -15.656 0.681 1 96.75 82 ALA B CA 1
ATOM 2129 C C . ALA B 1 82 ? 11.781 -14.617 1.252 1 96.75 82 ALA B C 1
ATOM 2131 O O . ALA B 1 82 ? 11.383 -13.75 2.031 1 96.75 82 ALA B O 1
ATOM 2132 N N . ARG B 1 83 ? 13.008 -14.75 0.895 1 94.31 83 ARG B N 1
ATOM 2133 C CA . ARG B 1 83 ? 14.008 -13.766 1.307 1 94.31 83 ARG B CA 1
ATOM 2134 C C . ARG B 1 83 ? 13.664 -12.383 0.769 1 94.31 83 ARG B C 1
ATOM 2136 O O . ARG B 1 83 ? 13.758 -11.383 1.493 1 94.31 83 ARG B O 1
ATOM 2143 N N . LEU B 1 84 ? 13.305 -12.336 -0.469 1 95.12 84 LEU B N 1
ATOM 2144 C CA . LEU B 1 84 ? 12.891 -11.078 -1.088 1 95.12 84 LEU B CA 1
ATOM 2145 C C . LEU B 1 84 ? 11.719 -10.469 -0.34 1 95.12 84 LEU B C 1
ATOM 2147 O O . LEU B 1 84 ? 11.734 -9.273 -0.019 1 95.12 84 LEU B O 1
ATOM 2151 N N . ALA B 1 85 ? 10.672 -11.25 -0.068 1 97.31 85 ALA B N 1
ATOM 2152 C CA . ALA B 1 85 ? 9.5 -10.766 0.656 1 97.31 85 ALA B CA 1
ATOM 2153 C C . ALA B 1 85 ? 9.875 -10.258 2.043 1 97.31 85 ALA B C 1
ATOM 2155 O O . ALA B 1 85 ? 9.398 -9.203 2.479 1 97.31 85 ALA B O 1
ATOM 2156 N N . ARG B 1 86 ? 10.766 -10.945 2.723 1 95.38 86 ARG B N 1
ATOM 2157 C CA . ARG B 1 86 ? 11.188 -10.578 4.07 1 95.38 86 ARG B CA 1
ATOM 2158 C C . ARG B 1 86 ? 11.906 -9.234 4.074 1 95.38 86 ARG B C 1
ATOM 2160 O O . ARG B 1 86 ? 11.656 -8.391 4.934 1 95.38 86 ARG B O 1
ATOM 2167 N N . ILE B 1 87 ? 12.75 -9.039 3.172 1 90.88 87 ILE B N 1
ATOM 2168 C CA . ILE B 1 87 ? 13.508 -7.797 3.084 1 90.88 87 ILE B CA 1
ATOM 2169 C C . ILE B 1 87 ? 12.578 -6.652 2.684 1 90.88 87 ILE B C 1
ATOM 2171 O O . ILE B 1 87 ? 12.711 -5.531 3.172 1 90.88 87 ILE B O 1
ATOM 2175 N N . THR B 1 88 ? 11.672 -6.961 1.752 1 93.88 88 THR B N 1
ATOM 2176 C CA . THR B 1 88 ? 10.703 -5.965 1.304 1 93.88 88 THR B CA 1
ATOM 2177 C C . THR B 1 88 ? 9.797 -5.535 2.453 1 93.88 88 THR B C 1
ATOM 2179 O O . THR B 1 88 ? 9.523 -4.344 2.621 1 93.88 88 THR B O 1
ATOM 2182 N N . LEU B 1 89 ? 9.344 -6.496 3.283 1 95.19 89 LEU B N 1
ATOM 2183 C CA . LEU B 1 89 ? 8.539 -6.188 4.465 1 95.19 89 LEU B CA 1
ATOM 2184 C C . LEU B 1 89 ? 9.289 -5.234 5.391 1 95.19 89 LEU B C 1
ATOM 2186 O O . LEU B 1 89 ? 8.742 -4.207 5.805 1 95.19 89 LEU B O 1
ATOM 2190 N N . SER B 1 90 ? 10.5 -5.52 5.648 1 89.56 90 SER B N 1
ATOM 2191 C CA . SER B 1 90 ? 11.312 -4.691 6.531 1 89.56 90 SER B CA 1
ATOM 2192 C C . SER B 1 90 ? 11.5 -3.293 5.957 1 89.56 90 SER B C 1
ATOM 2194 O O . SER B 1 90 ? 11.43 -2.301 6.684 1 89.56 90 SER B O 1
ATOM 2196 N N . PHE B 1 91 ? 11.734 -3.266 4.688 1 86.81 91 PHE B N 1
ATOM 2197 C CA . PHE B 1 91 ? 11.938 -1.997 4 1 86.81 91 PHE B CA 1
ATOM 2198 C C . PHE B 1 91 ? 10.703 -1.105 4.133 1 86.81 91 PHE B C 1
ATOM 2200 O O . PHE B 1 91 ? 10.82 0.059 4.52 1 86.81 91 PHE B O 1
ATOM 2207 N N . TYR B 1 92 ? 9.539 -1.612 3.836 1 91.5 92 TYR B N 1
ATOM 2208 C CA . TYR B 1 92 ? 8.328 -0.804 3.859 1 91.5 92 TYR B CA 1
ATOM 2209 C C . TYR B 1 92 ? 7.938 -0.447 5.289 1 91.5 92 TYR B C 1
ATOM 2211 O O . TYR B 1 92 ? 7.402 0.636 5.539 1 91.5 92 TYR B O 1
ATOM 2219 N N . LEU B 1 93 ? 8.195 -1.346 6.25 1 88.81 93 LEU B N 1
ATOM 2220 C CA . LEU B 1 93 ? 7.898 -1.042 7.648 1 88.81 93 LEU B CA 1
ATOM 2221 C C . LEU B 1 93 ? 8.711 0.158 8.125 1 88.81 93 LEU B C 1
ATOM 2223 O O . LEU B 1 93 ? 8.219 0.962 8.922 1 88.81 93 LEU B O 1
ATOM 2227 N N . GLU B 1 94 ? 9.82 0.292 7.566 1 81 94 GLU B N 1
ATOM 2228 C CA . GLU B 1 94 ? 10.695 1.386 7.965 1 81 94 GLU B CA 1
ATOM 2229 C C . GLU B 1 94 ? 10.406 2.65 7.168 1 81 94 GLU B C 1
ATOM 2231 O O . GLU B 1 94 ? 10.5 3.762 7.695 1 81 94 GLU B O 1
ATOM 2236 N N . SER B 1 95 ? 10.078 2.475 5.938 1 81.38 95 SER B N 1
ATOM 2237 C CA . SER B 1 95 ? 10.031 3.627 5.039 1 81.38 95 SER B CA 1
ATOM 2238 C C . SER B 1 95 ? 8.625 4.223 4.984 1 81.38 95 SER B C 1
ATOM 2240 O O . SER B 1 95 ? 8.461 5.406 4.688 1 81.38 95 SER B O 1
ATOM 2242 N N . PHE B 1 96 ? 7.613 3.434 5.305 1 82.69 96 PHE B N 1
ATOM 2243 C CA . PHE B 1 96 ? 6.23 3.848 5.078 1 82.69 96 PHE B CA 1
ATOM 2244 C C . PHE B 1 96 ? 5.895 5.082 5.906 1 82.69 96 PHE B C 1
ATOM 2246 O O . PHE B 1 96 ? 5.375 6.066 5.375 1 82.69 96 PHE B O 1
ATOM 2253 N N . PRO B 1 97 ? 6.238 5.102 7.195 1 76.88 97 PRO B N 1
ATOM 2254 C CA . PRO B 1 97 ? 5.895 6.281 7.992 1 76.88 97 PRO B CA 1
ATOM 2255 C C . PRO B 1 97 ? 6.527 7.562 7.453 1 76.88 97 PRO B C 1
ATOM 2257 O O . PRO B 1 97 ? 5.926 8.641 7.543 1 76.88 97 PRO B O 1
ATOM 2260 N N . ILE B 1 98 ? 7.629 7.367 6.898 1 75.25 98 ILE B N 1
ATOM 2261 C CA . ILE B 1 98 ? 8.336 8.516 6.336 1 75.25 98 ILE B CA 1
ATOM 2262 C C . ILE B 1 98 ? 7.684 8.922 5.02 1 75.25 98 ILE B C 1
ATOM 2264 O O . ILE B 1 98 ? 7.438 10.109 4.781 1 75.25 98 ILE B O 1
ATOM 2268 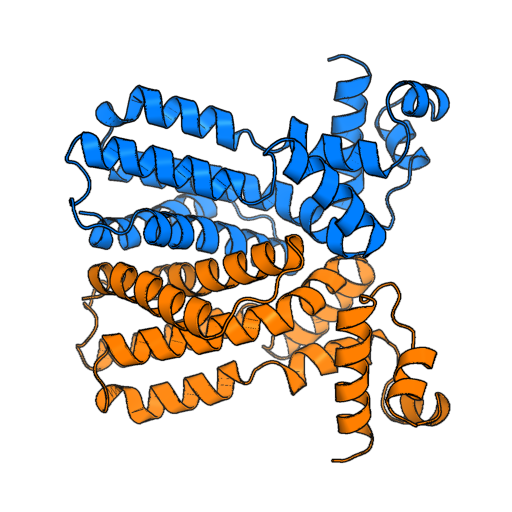N N . ALA B 1 99 ? 7.34 7.988 4.184 1 78.12 99 ALA B N 1
ATOM 2269 C CA . ALA B 1 99 ? 6.773 8.242 2.861 1 78.12 99 ALA B CA 1
ATOM 2270 C C . ALA B 1 99 ? 5.398 8.891 2.967 1 78.12 99 ALA B C 1
ATOM 2272 O O . ALA B 1 99 ? 5.074 9.797 2.197 1 78.12 99 ALA B O 1
ATOM 2273 N N . VAL B 1 100 ? 4.668 8.453 3.879 1 78.38 100 VAL B N 1
ATOM 2274 C CA . VAL B 1 100 ? 3.301 8.953 3.977 1 78.38 100 VAL B CA 1
ATOM 2275 C C . VAL B 1 100 ? 3.311 10.383 4.512 1 78.38 100 VAL B C 1
ATOM 2277 O O . VAL B 1 100 ? 2.363 11.141 4.293 1 78.38 100 VAL B O 1
ATOM 2280 N N . SER B 1 101 ? 4.328 10.703 5.266 1 74.06 101 SER B N 1
ATOM 2281 C CA . SER B 1 101 ? 4.453 12.07 5.773 1 74.06 101 SER B CA 1
ATOM 2282 C C . SER B 1 101 ? 4.555 13.078 4.633 1 74.06 101 SER B C 1
ATOM 2284 O O . SER B 1 101 ? 4.242 14.258 4.809 1 74.06 101 SER B O 1
ATOM 2286 N N . LEU B 1 102 ? 4.93 12.609 3.443 1 77.94 102 LEU B N 1
ATOM 2287 C CA . LEU B 1 102 ? 5.062 13.469 2.268 1 77.94 102 LEU B CA 1
ATOM 2288 C C . LEU B 1 102 ? 3.701 14 1.827 1 77.94 102 LEU B C 1
ATOM 2290 O O . LEU B 1 102 ? 3.613 15.062 1.213 1 77.94 102 LEU B O 1
ATOM 2294 N N . PHE B 1 103 ? 2.695 13.273 2.189 1 77.81 103 PHE B N 1
ATOM 2295 C CA . PHE B 1 103 ? 1.354 13.633 1.748 1 77.81 103 PHE B CA 1
ATOM 2296 C C . PHE B 1 103 ? 0.736 14.672 2.682 1 77.81 103 PHE B C 1
ATOM 2298 O O . PHE B 1 103 ? -0.395 15.109 2.467 1 77.81 103 PHE B O 1
ATOM 2305 N N . SER B 1 104 ? 1.48 15.078 3.676 1 70.81 104 SER B N 1
ATOM 2306 C CA . SER B 1 104 ? 0.984 16.062 4.625 1 70.81 104 SER B CA 1
ATOM 2307 C C . SER B 1 104 ? 0.881 17.438 3.982 1 70.81 104 SER B C 1
ATOM 2309 O O . SER B 1 104 ? 0.168 18.312 4.48 1 70.81 104 SER B O 1
ATOM 2311 N N . SER B 1 105 ? 1.674 17.656 2.973 1 69.56 105 SER B N 1
ATOM 2312 C CA . SER B 1 105 ? 1.641 18.906 2.229 1 69.56 105 SER B CA 1
ATOM 2313 C C . SER B 1 105 ? 1.778 18.672 0.73 1 69.56 105 SER B C 1
ATOM 2315 O O . SER B 1 105 ? 2.656 17.922 0.295 1 69.56 105 SER B O 1
ATOM 2317 N N . ARG B 1 106 ? 0.899 19.281 0.033 1 73.44 106 ARG B N 1
ATOM 2318 C CA . ARG B 1 106 ? 0.963 19.172 -1.421 1 73.44 106 ARG B CA 1
ATOM 2319 C C . ARG B 1 106 ? 2.303 19.672 -1.951 1 73.44 106 ARG B C 1
ATOM 2321 O O . ARG B 1 106 ? 2.859 19.094 -2.887 1 73.44 106 ARG B O 1
ATOM 2328 N N . GLU B 1 107 ? 2.764 20.781 -1.342 1 74.44 107 GLU B N 1
ATOM 2329 C CA . GLU B 1 107 ? 4.031 21.375 -1.762 1 74.44 107 GLU B CA 1
ATOM 2330 C C . GLU B 1 107 ? 5.199 20.438 -1.482 1 74.44 107 GLU B C 1
ATOM 2332 O O . GLU B 1 107 ? 6.109 20.297 -2.303 1 74.44 107 GLU B O 1
ATOM 2337 N N . LEU B 1 108 ? 5.125 19.812 -0.334 1 75.88 108 LEU B N 1
ATOM 2338 C CA . LEU B 1 108 ? 6.168 18.859 0.029 1 75.88 108 LEU B CA 1
ATOM 2339 C C . LEU B 1 108 ? 6.172 17.672 -0.925 1 75.88 108 LEU B C 1
ATOM 2341 O O . LEU B 1 108 ? 7.234 17.234 -1.377 1 75.88 108 LEU B O 1
ATOM 2345 N N . LEU B 1 109 ? 4.988 17.203 -1.198 1 81.5 109 LEU B N 1
ATOM 2346 C CA . LEU B 1 109 ? 4.852 16.062 -2.102 1 81.5 109 LEU B CA 1
ATOM 2347 C C . LEU B 1 109 ? 5.352 16.422 -3.498 1 81.5 109 LEU B C 1
ATOM 2349 O O . LEU B 1 109 ? 6.074 15.641 -4.121 1 81.5 109 LEU B O 1
ATOM 2353 N N . ALA B 1 110 ? 5.039 17.578 -3.914 1 83.75 110 ALA B N 1
ATOM 2354 C CA . ALA B 1 110 ? 5.43 18.016 -5.25 1 83.75 110 ALA B CA 1
ATOM 2355 C C . ALA B 1 110 ? 6.945 18.172 -5.352 1 83.75 110 ALA B C 1
ATOM 2357 O O . ALA B 1 110 ? 7.551 17.766 -6.348 1 83.75 110 ALA B O 1
ATOM 2358 N N . THR B 1 111 ? 7.512 18.75 -4.438 1 78.81 111 THR B N 1
ATOM 2359 C CA . THR B 1 111 ? 8.953 18.953 -4.414 1 78.81 111 THR B CA 1
ATOM 2360 C C . THR B 1 111 ? 9.695 17.625 -4.391 1 78.81 111 THR B C 1
ATOM 2362 O O . THR B 1 111 ? 10.672 17.438 -5.117 1 78.81 111 THR B O 1
ATOM 2365 N N . HIS B 1 112 ? 9.195 16.812 -3.557 1 79.94 112 HIS B N 1
ATOM 2366 C CA . HIS B 1 112 ? 9.82 15.5 -3.459 1 79.94 112 HIS B CA 1
ATOM 2367 C C . HIS B 1 112 ? 9.664 14.719 -4.762 1 79.94 112 HIS B C 1
ATOM 2369 O O . HIS B 1 112 ? 10.625 14.109 -5.238 1 79.94 112 HIS B O 1
ATOM 2375 N N . ARG B 1 113 ? 8.508 14.75 -5.238 1 84.69 113 ARG B N 1
ATOM 2376 C CA . ARG B 1 113 ? 8.234 14.047 -6.488 1 84.69 113 ARG B CA 1
ATOM 2377 C C . ARG B 1 113 ? 9.195 14.492 -7.586 1 84.69 113 ARG B C 1
ATOM 2379 O O . ARG B 1 113 ? 9.773 13.656 -8.289 1 84.69 113 ARG B O 1
ATOM 2386 N N . GLU B 1 114 ? 9.367 15.711 -7.73 1 82.94 114 GLU B N 1
ATOM 2387 C CA . GLU B 1 114 ? 10.258 16.266 -8.75 1 82.94 114 GLU B CA 1
ATOM 2388 C C . GLU B 1 114 ? 11.695 15.781 -8.547 1 82.94 114 GLU B C 1
ATOM 2390 O O . GLU B 1 114 ? 12.375 15.422 -9.516 1 82.94 114 GLU B O 1
ATOM 2395 N N . ARG B 1 115 ? 12.055 15.742 -7.398 1 77.62 115 ARG B N 1
ATOM 2396 C CA . ARG B 1 115 ? 13.438 15.383 -7.086 1 77.62 115 ARG B CA 1
ATOM 2397 C C . ARG B 1 115 ? 13.695 13.906 -7.34 1 77.62 115 ARG B C 1
ATOM 2399 O O . ARG B 1 115 ? 14.688 13.539 -7.965 1 77.62 115 ARG B O 1
ATOM 2406 N N . VAL B 1 116 ? 12.805 13.094 -6.848 1 80.06 116 VAL B N 1
ATOM 2407 C CA . VAL B 1 116 ? 13.086 11.656 -6.91 1 80.06 116 VAL B CA 1
ATOM 2408 C C . VAL B 1 116 ? 12.836 11.148 -8.328 1 80.06 116 VAL B C 1
ATOM 2410 O O . VAL B 1 116 ? 13.523 10.234 -8.797 1 80.06 116 VAL B O 1
ATOM 2413 N N . MET B 1 117 ? 11.883 11.68 -8.961 1 79.12 117 MET B N 1
ATOM 2414 C CA . MET B 1 117 ? 11.594 11.227 -10.312 1 79.12 117 MET B CA 1
ATOM 2415 C C . MET B 1 117 ? 12.727 11.602 -11.266 1 79.12 117 MET B C 1
ATOM 2417 O O . MET B 1 117 ? 13.047 10.844 -12.188 1 79.12 117 MET B O 1
ATOM 2421 N N . SER B 1 118 ? 13.328 12.703 -10.969 1 76.06 118 SER B N 1
ATOM 2422 C CA . SER B 1 118 ? 14.438 13.148 -11.805 1 76.06 118 SER B CA 1
ATOM 2423 C C . SER B 1 118 ? 15.648 12.242 -11.641 1 76.06 118 SER B C 1
ATOM 2425 O O . SER B 1 118 ? 16.438 12.078 -12.57 1 76.06 118 SER B O 1
ATOM 2427 N N . GLU B 1 119 ? 15.734 11.555 -10.586 1 73.06 119 GLU B N 1
ATOM 2428 C CA . GLU B 1 119 ? 16.891 10.711 -10.281 1 73.06 119 GLU B CA 1
ATOM 2429 C C . GLU B 1 119 ? 16.531 9.234 -10.414 1 73.06 119 GLU B C 1
ATOM 2431 O O . GLU B 1 119 ? 17.344 8.367 -10.062 1 73.06 119 GLU B O 1
ATOM 2436 N N . GLN B 1 120 ? 15.406 8.953 -10.883 1 74.81 120 GLN B N 1
ATOM 2437 C CA . GLN B 1 120 ? 14.938 7.574 -11 1 74.81 120 GLN B CA 1
ATOM 2438 C C . GLN B 1 120 ? 15.016 6.848 -9.664 1 74.81 120 GLN B C 1
ATOM 2440 O O . GLN B 1 120 ? 15.508 5.719 -9.594 1 74.81 120 GLN B O 1
ATOM 2445 N N . ARG B 1 121 ? 14.625 7.57 -8.664 1 76.12 121 ARG B N 1
ATOM 2446 C CA . ARG B 1 121 ? 14.625 7.039 -7.301 1 76.12 121 ARG B CA 1
ATOM 2447 C C . ARG B 1 121 ? 13.234 7.105 -6.688 1 76.12 121 ARG B C 1
ATOM 2449 O O . ARG B 1 121 ? 13.086 7.293 -5.477 1 76.12 121 ARG B O 1
ATOM 2456 N N . GLY B 1 122 ? 12.32 7.047 -7.605 1 79.94 122 GLY B N 1
ATOM 2457 C CA . GLY B 1 122 ? 10.953 7.184 -7.145 1 79.94 122 GLY B CA 1
ATOM 2458 C C . GLY B 1 122 ? 10.422 5.938 -6.453 1 79.94 122 GLY B C 1
ATOM 2459 O O . GLY B 1 122 ? 11.125 4.926 -6.367 1 79.94 122 GLY B O 1
ATOM 2460 N N . PRO B 1 123 ? 9.297 6.07 -5.895 1 86.06 123 PRO B N 1
ATOM 2461 C CA . PRO B 1 123 ? 8.703 4.957 -5.148 1 86.06 123 PRO B CA 1
ATOM 2462 C C . PRO B 1 123 ? 8.398 3.75 -6.031 1 86.06 123 PRO B C 1
ATOM 2464 O O . PRO B 1 123 ? 8.062 2.678 -5.523 1 86.06 123 PRO B O 1
ATOM 2467 N N . ASP B 1 124 ? 8.531 3.895 -7.348 1 88.56 124 ASP B N 1
ATOM 2468 C CA . ASP B 1 124 ? 8.297 2.799 -8.281 1 88.56 124 ASP B CA 1
ATOM 2469 C C . ASP B 1 124 ? 9.547 1.937 -8.445 1 88.56 124 ASP B C 1
ATOM 2471 O O . ASP B 1 124 ? 9.484 0.831 -8.984 1 88.56 124 ASP B O 1
ATOM 2475 N N . VAL B 1 125 ? 10.648 2.338 -7.965 1 87 125 VAL B N 1
ATOM 2476 C CA . VAL B 1 125 ? 11.938 1.691 -8.195 1 87 125 VAL B CA 1
ATOM 2477 C C . VAL B 1 125 ? 11.906 0.265 -7.652 1 87 125 VAL B C 1
ATOM 2479 O O . VAL B 1 125 ? 12.352 -0.67 -8.32 1 87 125 VAL B O 1
ATOM 2482 N N . PRO B 1 126 ? 11.367 0.077 -6.395 1 89.94 126 PRO B N 1
ATOM 2483 C CA . PRO B 1 126 ? 11.305 -1.308 -5.922 1 89.94 126 PRO B CA 1
ATOM 2484 C C . PRO B 1 126 ? 10.578 -2.232 -6.898 1 89.94 126 PRO B C 1
ATOM 2486 O O . PRO B 1 126 ? 11.016 -3.363 -7.125 1 89.94 126 PRO B O 1
ATOM 2489 N N . LEU B 1 127 ? 9.484 -1.776 -7.434 1 93.94 127 LEU B N 1
ATOM 2490 C CA . LEU B 1 127 ? 8.734 -2.58 -8.391 1 93.94 127 LEU B CA 1
ATOM 2491 C C . LEU B 1 127 ? 9.578 -2.898 -9.617 1 93.94 127 LEU B C 1
ATOM 2493 O O . LEU B 1 127 ? 9.625 -4.047 -10.062 1 93.94 127 LEU B O 1
ATOM 2497 N N . VAL B 1 128 ? 10.289 -1.932 -10.148 1 92.19 128 VAL B N 1
ATOM 2498 C CA . VAL B 1 128 ? 11.133 -2.092 -11.328 1 92.19 128 VAL B CA 1
ATOM 2499 C C . VAL B 1 128 ? 12.227 -3.121 -11.047 1 92.19 128 VAL B C 1
ATOM 2501 O O . VAL B 1 128 ? 12.477 -4.012 -11.867 1 92.19 128 VAL B O 1
ATOM 2504 N N . ARG B 1 129 ? 12.781 -3 -9.914 1 90.94 129 ARG B N 1
ATOM 2505 C CA . ARG B 1 129 ? 13.891 -3.875 -9.555 1 90.94 129 ARG B CA 1
ATOM 2506 C C . ARG B 1 129 ? 13.414 -5.309 -9.352 1 90.94 129 ARG B C 1
ATOM 2508 O O . ARG B 1 129 ? 14.109 -6.258 -9.711 1 90.94 129 ARG B O 1
ATOM 2515 N N . VAL B 1 130 ? 12.328 -5.523 -8.75 1 95.5 130 VAL B N 1
ATOM 2516 C CA . VAL B 1 130 ? 11.805 -6.867 -8.531 1 95.5 130 VAL B CA 1
ATOM 2517 C C . VAL B 1 130 ? 11.398 -7.492 -9.859 1 95.5 130 VAL B C 1
ATOM 2519 O O . VAL B 1 130 ? 11.594 -8.695 -10.078 1 95.5 130 VAL B O 1
ATOM 2522 N N . VAL B 1 131 ? 10.82 -6.691 -10.766 1 96.12 131 VAL B N 1
ATOM 2523 C CA . VAL B 1 131 ? 10.5 -7.191 -12.094 1 96.12 131 VAL B CA 1
ATOM 2524 C C . VAL B 1 131 ? 11.773 -7.668 -12.797 1 96.12 131 VAL B C 1
ATOM 2526 O O . VAL B 1 131 ? 11.781 -8.719 -13.438 1 96.12 131 VAL B O 1
ATOM 2529 N N . GLU B 1 132 ? 12.836 -6.91 -12.648 1 93.44 132 GLU B N 1
ATOM 2530 C CA . GLU B 1 132 ? 14.125 -7.301 -13.211 1 93.44 132 GLU B CA 1
ATOM 2531 C C . GLU B 1 132 ? 14.594 -8.633 -12.633 1 93.44 132 GLU B C 1
ATOM 2533 O O . GLU B 1 132 ? 15.062 -9.508 -13.367 1 93.44 132 GLU B O 1
ATOM 2538 N N . TYR B 1 133 ? 14.477 -8.719 -11.375 1 93.62 133 TYR B N 1
ATOM 2539 C CA . TYR B 1 133 ? 14.875 -9.953 -10.719 1 93.62 133 TYR B CA 1
ATOM 2540 C C . TYR B 1 133 ? 14.055 -11.133 -11.234 1 93.62 133 TYR B C 1
ATOM 2542 O O . TYR B 1 133 ? 14.602 -12.188 -11.555 1 93.62 133 TYR B O 1
ATOM 2550 N N . LEU B 1 134 ? 12.727 -11.016 -11.281 1 95.75 134 LEU B N 1
ATOM 2551 C CA . LEU B 1 134 ? 11.867 -12.086 -11.781 1 95.75 134 LEU B CA 1
ATOM 2552 C C . LEU B 1 134 ? 12.219 -12.438 -13.219 1 95.75 134 LEU B C 1
ATOM 2554 O O . LEU B 1 134 ? 12.117 -13.594 -13.625 1 95.75 134 LEU B O 1
ATOM 2558 N N . GLY B 1 135 ? 12.586 -11.414 -13.953 1 94.81 135 GLY B N 1
ATOM 2559 C CA . GLY B 1 135 ? 13.062 -11.648 -15.312 1 94.81 135 GLY B CA 1
ATOM 2560 C C . GLY B 1 135 ? 14.273 -12.555 -15.367 1 94.81 135 GLY B C 1
ATOM 2561 O O . GLY B 1 135 ? 14.383 -13.406 -16.25 1 94.81 135 GLY B O 1
ATOM 2562 N N . GLU B 1 136 ? 15.18 -12.352 -14.477 1 92.69 136 GLU B N 1
ATOM 2563 C CA . GLU B 1 136 ? 16.359 -13.219 -14.383 1 92.69 136 GLU B CA 1
ATOM 2564 C C . GLU B 1 136 ? 15.945 -14.656 -14.062 1 92.69 136 GLU B C 1
ATOM 2566 O O . GLU B 1 136 ? 16.484 -15.602 -14.648 1 92.69 136 GLU B O 1
ATOM 2571 N N . GLU B 1 137 ? 15.055 -14.828 -13.109 1 95.19 137 GLU B N 1
ATOM 2572 C CA . GLU B 1 137 ? 14.555 -16.156 -12.773 1 95.19 137 GLU B CA 1
ATOM 2573 C C . GLU B 1 137 ? 13.883 -16.812 -13.977 1 95.19 137 GLU B C 1
ATOM 2575 O O . GLU B 1 137 ? 14.008 -18.031 -14.18 1 95.19 137 GLU B O 1
ATOM 2580 N N . ALA B 1 138 ? 13.156 -16.016 -14.75 1 94.75 138 ALA B N 1
ATOM 2581 C CA . ALA B 1 138 ? 12.516 -16.531 -15.961 1 94.75 138 ALA B CA 1
ATOM 2582 C C . ALA B 1 138 ? 13.555 -16.984 -16.984 1 94.75 138 ALA B C 1
ATOM 2584 O O . ALA B 1 138 ? 13.383 -18.016 -17.625 1 94.75 138 ALA B O 1
ATOM 2585 N N . ARG B 1 139 ? 14.539 -16.219 -17.125 1 92.88 139 ARG B N 1
ATOM 2586 C CA . ARG B 1 139 ? 15.617 -16.562 -18.047 1 92.88 139 ARG B CA 1
ATOM 2587 C C . ARG B 1 139 ? 16.281 -17.875 -17.672 1 92.88 139 ARG B C 1
ATOM 2589 O O . ARG B 1 139 ? 16.688 -18.656 -18.531 1 92.88 139 ARG B O 1
ATOM 2596 N N . LEU B 1 140 ? 16.359 -18.156 -16.406 1 93 140 LEU B N 1
ATOM 2597 C CA . LEU B 1 140 ? 16.953 -19.391 -15.883 1 93 140 LEU B CA 1
ATOM 2598 C C . LEU B 1 140 ? 15.977 -20.547 -16.016 1 93 140 LEU B C 1
ATOM 2600 O O . LEU B 1 140 ? 16.297 -21.688 -15.641 1 93 140 LEU B O 1
ATOM 2604 N N . GLY B 1 141 ? 14.758 -20.312 -16.453 1 94.62 141 GLY B N 1
ATOM 2605 C CA . GLY B 1 141 ? 13.766 -21.344 -16.672 1 94.62 141 GLY B CA 1
ATOM 2606 C C . GLY B 1 141 ? 13.039 -21.75 -15.398 1 94.62 141 GLY B C 1
ATOM 2607 O O . GLY B 1 141 ? 12.383 -22.797 -15.359 1 94.62 141 GLY B O 1
ATOM 2608 N N . ARG B 1 142 ? 13.094 -20.922 -14.383 1 94.69 142 ARG B N 1
ATOM 2609 C CA . ARG B 1 142 ? 12.539 -21.281 -13.078 1 94.69 142 ARG B CA 1
ATOM 2610 C C . ARG B 1 142 ? 11.133 -20.703 -12.914 1 94.69 142 ARG B C 1
ATOM 2612 O O . ARG B 1 142 ? 10.414 -21.078 -11.984 1 94.69 142 ARG B O 1
ATOM 2619 N N . ILE B 1 143 ? 10.812 -19.75 -13.734 1 95.06 143 ILE B N 1
ATOM 2620 C CA . ILE B 1 143 ? 9.477 -19.156 -13.82 1 95.06 143 ILE B CA 1
ATOM 2621 C C . ILE B 1 143 ? 8.875 -19.438 -15.195 1 95.06 143 ILE B C 1
ATOM 2623 O O . ILE B 1 143 ? 9.586 -19.453 -16.203 1 95.06 143 ILE B O 1
ATOM 2627 N N . ARG B 1 144 ? 7.598 -19.781 -15.133 1 93.81 144 ARG B N 1
ATOM 2628 C CA . ARG B 1 144 ? 6.945 -20.062 -16.406 1 93.81 144 ARG B CA 1
ATOM 2629 C C . ARG B 1 144 ? 7.117 -18.906 -17.391 1 93.81 144 ARG B C 1
ATOM 2631 O O . ARG B 1 144 ? 7.074 -17.75 -16.984 1 93.81 144 ARG B O 1
ATOM 2638 N N . ALA B 1 145 ? 7.203 -19.25 -18.625 1 92.06 145 ALA B N 1
ATOM 2639 C CA . ALA B 1 145 ? 7.531 -18.297 -19.688 1 92.06 145 ALA B CA 1
ATOM 2640 C C . ALA B 1 145 ? 6.398 -17.297 -19.906 1 92.06 145 ALA B C 1
ATOM 2642 O O . ALA B 1 145 ? 6.637 -16.156 -20.312 1 92.06 145 ALA B O 1
ATOM 2643 N N . ASP B 1 146 ? 5.199 -17.609 -19.578 1 93.75 146 ASP B N 1
ATOM 2644 C CA . ASP B 1 146 ? 4.062 -16.734 -19.859 1 93.75 146 ASP B CA 1
ATOM 2645 C C . ASP B 1 146 ? 3.625 -15.992 -18.609 1 93.75 146 ASP B C 1
ATOM 2647 O O . ASP B 1 146 ? 2.545 -15.398 -18.578 1 93.75 146 ASP B O 1
ATOM 2651 N N . ALA B 1 147 ? 4.48 -16.094 -17.625 1 95.75 147 ALA B N 1
ATOM 2652 C CA . ALA B 1 147 ? 4.141 -15.398 -16.375 1 95.75 147 ALA B CA 1
ATOM 2653 C C . ALA B 1 147 ? 4.16 -13.891 -16.562 1 95.75 147 ALA B C 1
ATOM 2655 O O . ALA B 1 147 ? 5.043 -13.352 -17.25 1 95.75 147 ALA B O 1
ATOM 2656 N N . ASP B 1 148 ? 3.182 -13.18 -16.078 1 97.5 148 ASP B N 1
ATOM 2657 C CA . ASP B 1 148 ? 3.182 -11.727 -16.047 1 97.5 148 ASP B CA 1
ATOM 2658 C C . ASP B 1 148 ? 4.066 -11.203 -14.914 1 97.5 148 ASP B C 1
ATOM 2660 O O . ASP B 1 148 ? 3.633 -11.117 -13.758 1 97.5 148 ASP B O 1
ATOM 2664 N N . LEU B 1 149 ? 5.273 -10.859 -15.25 1 97.69 149 LEU B N 1
ATOM 2665 C CA . LEU B 1 149 ? 6.285 -10.5 -14.258 1 97.69 149 LEU B CA 1
ATOM 2666 C C . LEU B 1 149 ? 5.887 -9.234 -13.516 1 97.69 149 LEU B C 1
ATOM 2668 O O . LEU B 1 149 ? 6.098 -9.125 -12.305 1 97.69 149 LEU B O 1
ATOM 2672 N N . GLU B 1 150 ? 5.305 -8.258 -14.172 1 98.06 150 GLU B N 1
ATOM 2673 C CA . GLU B 1 150 ? 4.895 -7.012 -13.539 1 98.06 150 GLU B CA 1
ATOM 2674 C C . GLU B 1 150 ? 3.76 -7.242 -12.547 1 98.06 150 GLU B C 1
ATOM 2676 O O . GLU B 1 150 ? 3.797 -6.73 -11.422 1 98.06 150 GLU B O 1
ATOM 2681 N N . ALA B 1 151 ? 2.783 -8 -12.953 1 98.31 151 ALA B N 1
ATOM 2682 C CA . ALA B 1 151 ? 1.676 -8.32 -12.055 1 98.31 151 ALA B CA 1
ATOM 2683 C C . ALA B 1 151 ? 2.162 -9.102 -10.844 1 98.31 151 ALA B C 1
ATOM 2685 O O . ALA B 1 151 ? 1.738 -8.844 -9.711 1 98.31 151 ALA B O 1
ATOM 2686 N N . SER B 1 152 ? 3.055 -10.047 -11.117 1 98.31 152 SER B N 1
ATOM 2687 C CA . SER B 1 152 ? 3.588 -10.859 -10.039 1 98.31 152 SER B CA 1
ATOM 2688 C C . SER B 1 152 ? 4.352 -10.016 -9.023 1 98.31 152 SER B C 1
ATOM 2690 O O . SER B 1 152 ? 4.172 -10.164 -7.816 1 98.31 152 SER B O 1
ATOM 2692 N N . ALA B 1 153 ? 5.184 -9.117 -9.531 1 97.81 153 ALA B N 1
ATOM 2693 C CA . ALA B 1 153 ? 5.941 -8.219 -8.672 1 97.81 153 ALA B CA 1
ATOM 2694 C C . ALA B 1 153 ? 5.004 -7.312 -7.871 1 97.81 153 ALA B C 1
ATOM 2696 O O . ALA B 1 153 ? 5.203 -7.109 -6.672 1 97.81 153 ALA B O 1
ATOM 2697 N N . SER B 1 154 ? 4 -6.805 -8.523 1 98.25 154 SER B N 1
ATOM 2698 C CA . SER B 1 154 ? 3.033 -5.918 -7.879 1 98.25 154 SER B CA 1
ATOM 2699 C C . SER B 1 154 ? 2.262 -6.645 -6.785 1 98.25 154 SER B C 1
ATOM 2701 O O . SER B 1 154 ? 1.984 -6.074 -5.727 1 98.25 154 SER B O 1
ATOM 2703 N N . LEU B 1 155 ? 1.882 -7.863 -7.078 1 98.62 155 LEU B N 1
ATOM 2704 C CA . LEU B 1 155 ? 1.188 -8.656 -6.066 1 98.62 155 LEU B CA 1
ATOM 2705 C C . LEU B 1 155 ? 2.043 -8.812 -4.816 1 98.62 155 LEU B C 1
ATOM 2707 O O . LEU B 1 155 ? 1.587 -8.523 -3.707 1 98.62 155 LEU B O 1
ATOM 2711 N N . LEU B 1 156 ? 3.301 -9.188 -4.973 1 98.25 156 LEU B N 1
ATOM 2712 C CA . LEU B 1 156 ? 4.18 -9.445 -3.836 1 98.25 156 LEU B CA 1
ATOM 2713 C C . LEU B 1 156 ? 4.508 -8.148 -3.102 1 98.25 156 LEU B C 1
ATOM 2715 O O . LEU B 1 156 ? 4.305 -8.047 -1.89 1 98.25 156 LEU B O 1
ATOM 2719 N N . LEU B 1 157 ? 4.961 -7.148 -3.828 1 97.25 157 LEU B N 1
ATOM 2720 C CA . LEU B 1 157 ? 5.363 -5.887 -3.223 1 97.25 157 LEU B CA 1
ATOM 2721 C C . LEU B 1 157 ? 4.16 -5.164 -2.619 1 97.25 157 LEU B C 1
ATOM 2723 O O . LEU B 1 157 ? 4.27 -4.559 -1.551 1 97.25 157 LEU B O 1
ATOM 2727 N N . GLY B 1 158 ? 3.041 -5.246 -3.365 1 98 158 GLY B N 1
ATOM 2728 C CA . GLY B 1 158 ? 1.826 -4.633 -2.854 1 98 158 GLY B CA 1
ATOM 2729 C C . GLY B 1 158 ? 1.394 -5.195 -1.513 1 98 158 GLY B C 1
ATOM 2730 O O . GLY B 1 158 ? 1.041 -4.445 -0.602 1 98 158 GLY B O 1
ATOM 2731 N N . ALA B 1 159 ? 1.438 -6.48 -1.398 1 98.44 159 ALA B N 1
ATOM 2732 C CA . ALA B 1 159 ? 1.077 -7.117 -0.135 1 98.44 159 ALA B CA 1
ATOM 2733 C C . ALA B 1 159 ? 1.997 -6.66 0.993 1 98.44 159 ALA B C 1
ATOM 2735 O O . ALA B 1 159 ? 1.539 -6.395 2.107 1 98.44 159 ALA B O 1
ATOM 2736 N N . CYS B 1 160 ? 3.287 -6.578 0.706 1 97.56 160 CYS B N 1
ATOM 2737 C CA . CYS B 1 160 ? 4.254 -6.113 1.696 1 97.56 160 CYS B CA 1
ATOM 2738 C C . CYS B 1 160 ? 4.008 -4.652 2.051 1 97.56 160 CYS B C 1
ATOM 2740 O O . CYS B 1 160 ? 4.09 -4.273 3.221 1 97.56 160 CYS B O 1
ATOM 2742 N N . PHE B 1 161 ? 3.693 -3.908 1.053 1 95.75 161 PHE B N 1
ATOM 2743 C CA . PHE B 1 161 ? 3.424 -2.488 1.24 1 95.75 161 PHE B CA 1
ATOM 2744 C C . PHE B 1 161 ? 2.189 -2.281 2.111 1 95.75 161 PHE B C 1
ATOM 2746 O O . PHE B 1 161 ? 2.221 -1.505 3.068 1 95.75 161 PHE B O 1
ATOM 2753 N N . GLN B 1 162 ? 1.122 -2.926 1.778 1 96.19 162 GLN B N 1
ATOM 2754 C CA . GLN B 1 162 ? -0.1 -2.779 2.562 1 96.19 162 GLN B CA 1
ATOM 2755 C C . GLN B 1 162 ? 0.093 -3.297 3.984 1 96.19 162 GLN B C 1
ATOM 2757 O O . GLN B 1 162 ? -0.477 -2.752 4.934 1 96.19 162 GLN B O 1
ATOM 2762 N N . TYR B 1 163 ? 0.886 -4.391 4.168 1 96.69 163 TYR B N 1
ATOM 2763 C CA . TYR B 1 163 ? 1.204 -4.883 5.504 1 96.69 163 TYR B CA 1
ATOM 2764 C C . TYR B 1 163 ? 1.839 -3.785 6.348 1 96.69 163 TYR B C 1
ATOM 2766 O O . TYR B 1 163 ? 1.479 -3.605 7.516 1 96.69 163 TYR B O 1
ATOM 2774 N N . ALA B 1 164 ? 2.75 -3.076 5.758 1 93.5 164 ALA B N 1
ATOM 2775 C CA . ALA B 1 164 ? 3.436 -1.993 6.457 1 93.5 164 ALA B CA 1
ATOM 2776 C C . ALA B 1 164 ? 2.465 -0.872 6.816 1 93.5 164 ALA B C 1
ATOM 2778 O O . ALA B 1 164 ? 2.547 -0.297 7.902 1 93.5 164 ALA B O 1
ATOM 2779 N N . PHE B 1 165 ? 1.6 -0.541 5.934 1 93.06 165 PHE B N 1
ATOM 2780 C CA . PHE B 1 165 ? 0.571 0.454 6.207 1 93.06 165 PHE B CA 1
ATOM 2781 C C . PHE B 1 165 ? -0.277 0.039 7.406 1 93.06 165 PHE B C 1
ATOM 2783 O O . PHE B 1 165 ? -0.477 0.824 8.336 1 93.06 165 PHE B O 1
ATOM 2790 N N . LEU B 1 166 ? -0.783 -1.198 7.383 1 93 166 LEU B N 1
ATOM 2791 C CA . LEU B 1 166 ? -1.663 -1.679 8.445 1 93 166 LEU B CA 1
ATOM 2792 C C . LEU B 1 166 ? -0.938 -1.696 9.781 1 93 166 LEU B C 1
ATOM 2794 O O . LEU B 1 166 ? -1.502 -1.294 10.805 1 93 166 LEU B O 1
ATOM 2798 N N . ALA B 1 167 ? 0.312 -2.176 9.75 1 93.06 167 ALA B N 1
ATOM 2799 C CA . ALA B 1 167 ? 1.107 -2.197 10.977 1 93.06 167 ALA B CA 1
ATOM 2800 C C . ALA B 1 167 ? 1.321 -0.788 11.516 1 93.06 167 ALA B C 1
ATOM 2802 O O . ALA B 1 167 ? 1.228 -0.559 12.727 1 93.06 167 ALA B O 1
ATOM 2803 N N . SER B 1 168 ? 1.619 0.176 10.617 1 88.12 168 SER B N 1
ATOM 2804 C CA . SER B 1 168 ? 1.825 1.566 11.016 1 88.12 168 SER B CA 1
ATOM 2805 C C . SER B 1 168 ? 0.54 2.184 11.555 1 88.12 168 SER B C 1
ATOM 2807 O O . SER B 1 168 ? 0.562 2.893 12.562 1 88.12 168 SER B O 1
ATOM 2809 N N . PHE B 1 169 ? -0.557 1.888 10.875 1 87.88 169 PHE B N 1
ATOM 2810 C CA . PHE B 1 169 ? -1.847 2.404 11.32 1 87.88 169 PHE B CA 1
ATOM 2811 C C . PHE B 1 169 ? -2.174 1.912 12.727 1 87.88 169 PHE B C 1
ATOM 2813 O O . PHE B 1 169 ? -2.66 2.678 13.562 1 87.88 169 PHE B O 1
ATOM 2820 N N . GLU B 1 170 ? -1.849 0.655 12.945 1 89.19 170 GLU B N 1
ATOM 2821 C CA . GLU B 1 170 ? -2.158 0.033 14.227 1 89.19 170 GLU B CA 1
ATOM 2822 C C . GLU B 1 170 ? -1.121 0.399 15.289 1 89.19 170 GLU B C 1
ATOM 2824 O O . GLU B 1 170 ? -1.265 0.039 16.453 1 89.19 170 GLU B O 1
ATOM 2829 N N . ASP B 1 171 ? -0.105 1.064 14.836 1 86 171 ASP B N 1
ATOM 2830 C CA . ASP B 1 171 ? 1.005 1.401 15.727 1 86 171 ASP B CA 1
ATOM 2831 C C . ASP B 1 171 ? 1.602 0.147 16.359 1 86 171 ASP B C 1
ATOM 2833 O O . ASP B 1 171 ? 1.776 0.084 17.578 1 86 171 ASP B O 1
ATOM 2837 N N . ARG B 1 172 ? 1.833 -0.814 15.5 1 89.38 172 ARG B N 1
ATOM 2838 C CA . ARG B 1 172 ? 2.369 -2.096 15.945 1 89.38 172 ARG B CA 1
ATOM 2839 C C . ARG B 1 172 ? 3.713 -2.389 15.289 1 89.38 172 ARG B C 1
ATOM 2841 O O . ARG B 1 172 ? 3.92 -2.068 14.117 1 89.38 172 ARG B O 1
ATOM 2848 N N . VAL B 1 173 ? 4.613 -3.041 16.016 1 88.81 173 VAL B N 1
ATOM 2849 C CA . VAL B 1 173 ? 5.891 -3.543 15.516 1 88.81 173 VAL B CA 1
ATOM 2850 C C . VAL B 1 173 ? 5.848 -5.066 15.422 1 88.81 173 VAL B C 1
ATOM 2852 O O . VAL B 1 173 ? 5.949 -5.758 16.438 1 88.81 173 VAL B O 1
ATOM 2855 N N . PRO B 1 174 ? 5.684 -5.52 14.219 1 95.56 174 PRO B N 1
ATOM 2856 C CA . PRO B 1 174 ? 5.594 -6.977 14.094 1 95.56 174 PRO B CA 1
ATOM 2857 C C . PRO B 1 174 ? 6.871 -7.688 14.531 1 95.56 174 PRO B C 1
ATOM 2859 O O . PRO B 1 174 ? 7.973 -7.191 14.273 1 95.56 174 PRO B O 1
ATOM 2862 N N . ALA B 1 175 ? 6.691 -8.844 15.203 1 96.06 175 ALA B N 1
ATOM 2863 C CA . ALA B 1 175 ? 7.832 -9.68 15.57 1 96.06 175 ALA B CA 1
ATOM 2864 C C . ALA B 1 175 ? 8.516 -10.258 14.336 1 96.06 175 ALA B C 1
ATOM 2866 O O . ALA B 1 175 ? 7.855 -10.539 13.336 1 96.06 175 ALA B O 1
ATOM 2867 N N . PRO B 1 176 ? 9.852 -10.422 14.398 1 95.44 176 PRO B N 1
ATOM 2868 C CA . PRO B 1 176 ? 10.562 -11.008 13.258 1 95.44 176 PRO B CA 1
ATOM 2869 C C . PRO B 1 176 ? 9.961 -12.328 12.797 1 95.44 176 PRO B C 1
ATOM 2871 O O . PRO B 1 176 ? 9.836 -12.57 11.594 1 95.44 176 PRO B O 1
ATOM 2874 N N . ALA B 1 177 ? 9.586 -13.164 13.68 1 97.06 177 ALA B N 1
ATOM 2875 C CA . ALA B 1 177 ? 9.023 -14.461 13.336 1 97.06 177 ALA B CA 1
ATOM 2876 C C . ALA B 1 177 ? 7.723 -14.297 12.547 1 97.06 177 ALA B C 1
ATOM 2878 O O . ALA B 1 177 ? 7.418 -15.102 11.664 1 97.06 177 ALA B O 1
ATOM 2879 N N . GLU B 1 178 ? 6.918 -13.266 12.938 1 97.5 178 GLU B N 1
ATOM 2880 C CA . GLU B 1 178 ? 5.691 -12.969 12.211 1 97.5 178 GLU B CA 1
ATOM 2881 C C . GLU B 1 178 ? 5.988 -12.562 10.773 1 97.5 178 GLU B C 1
ATOM 2883 O O . GLU B 1 178 ? 5.289 -12.984 9.844 1 97.5 178 GLU B O 1
ATOM 2888 N N . LEU B 1 179 ? 7.035 -11.766 10.648 1 97.56 179 LEU B N 1
ATOM 2889 C CA . LEU B 1 179 ? 7.438 -11.336 9.32 1 97.56 179 LEU B CA 1
ATOM 2890 C C . LEU B 1 179 ? 7.934 -12.516 8.484 1 97.56 179 LEU B C 1
ATOM 2892 O O . LEU B 1 179 ? 7.625 -12.617 7.297 1 97.56 179 LEU B O 1
ATOM 2896 N N . ASP B 1 180 ? 8.703 -13.383 9.078 1 97.62 180 ASP B N 1
ATOM 2897 C CA . ASP B 1 180 ? 9.188 -14.578 8.391 1 97.62 180 ASP B CA 1
ATOM 2898 C C . ASP B 1 180 ? 8.031 -15.445 7.91 1 97.62 180 ASP B C 1
ATOM 2900 O O . ASP B 1 180 ? 8.016 -15.883 6.758 1 97.62 180 ASP B O 1
ATOM 2904 N N . GLU B 1 181 ? 7.148 -15.648 8.797 1 98.19 181 GLU B N 1
ATOM 2905 C CA . GLU B 1 181 ? 6 -16.484 8.469 1 98.19 181 GLU B CA 1
ATOM 2906 C C . GLU B 1 181 ? 5.164 -15.859 7.352 1 98.19 181 GLU B C 1
ATOM 2908 O O . GLU B 1 181 ? 4.734 -16.547 6.43 1 98.19 181 GLU B O 1
ATOM 2913 N N . TRP B 1 182 ? 4.918 -14.594 7.457 1 98.31 182 TRP B N 1
ATOM 2914 C CA . TRP B 1 182 ? 4.098 -13.914 6.461 1 98.31 182 TRP B CA 1
ATOM 2915 C C . TRP B 1 182 ? 4.785 -13.906 5.102 1 98.31 182 TRP B C 1
ATOM 2917 O O . TRP B 1 182 ? 4.141 -14.125 4.07 1 98.31 182 TRP B O 1
ATOM 2927 N N . ALA B 1 183 ? 6.09 -13.641 5.125 1 98.12 183 ALA B N 1
ATOM 2928 C CA . ALA B 1 183 ? 6.867 -13.703 3.889 1 98.12 183 ALA B CA 1
ATOM 2929 C C . ALA B 1 183 ? 6.73 -15.07 3.223 1 98.12 183 ALA B C 1
ATOM 2931 O O . ALA B 1 183 ? 6.527 -15.156 2.01 1 98.12 183 ALA B O 1
ATOM 2932 N N . GLU B 1 184 ? 6.801 -16.094 3.961 1 98.06 184 GLU B N 1
ATOM 2933 C CA . GLU B 1 184 ? 6.699 -17.453 3.436 1 98.06 184 GLU B CA 1
ATOM 2934 C C . GLU B 1 184 ? 5.309 -17.719 2.867 1 98.06 184 GLU B C 1
ATOM 2936 O O . GLU B 1 184 ? 5.176 -18.328 1.801 1 98.06 184 GLU B O 1
ATOM 2941 N N . ARG B 1 185 ? 4.328 -17.312 3.547 1 98.25 185 ARG B N 1
ATOM 2942 C CA . ARG B 1 185 ? 2.959 -17.547 3.102 1 98.25 185 ARG B CA 1
ATOM 2943 C C . ARG B 1 185 ? 2.676 -16.812 1.795 1 98.25 185 ARG B C 1
ATOM 2945 O O . ARG B 1 185 ? 2.084 -17.375 0.875 1 98.25 185 ARG B O 1
ATOM 2952 N N . LEU B 1 186 ? 3.082 -15.531 1.736 1 98.5 186 LEU B N 1
ATOM 2953 C CA . LEU B 1 186 ? 2.898 -14.758 0.514 1 98.5 186 LEU B CA 1
ATOM 2954 C C . LEU B 1 186 ? 3.602 -15.422 -0.663 1 98.5 186 LEU B C 1
ATOM 2956 O O . LEU B 1 186 ? 3.016 -15.578 -1.737 1 98.5 186 LEU B O 1
ATOM 2960 N N . THR B 1 187 ? 4.824 -15.82 -0.423 1 97.94 187 THR B N 1
ATOM 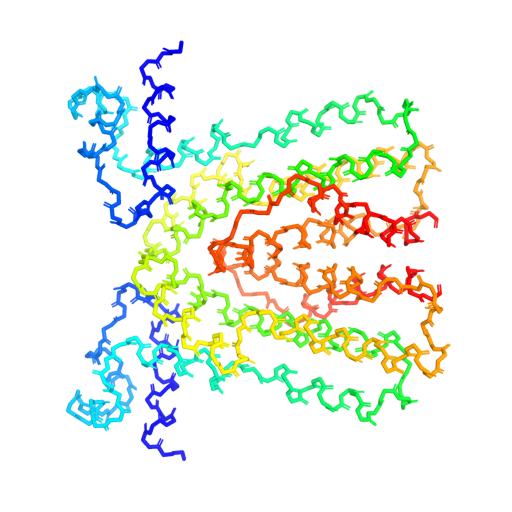2961 C CA . THR B 1 187 ? 5.648 -16.344 -1.509 1 97.94 187 THR B CA 1
ATOM 2962 C C . THR B 1 187 ? 5.18 -17.719 -1.93 1 97.94 187 THR B C 1
ATOM 2964 O O . THR B 1 187 ? 5.223 -18.078 -3.111 1 97.94 187 THR B O 1
ATOM 2967 N N . LYS B 1 188 ? 4.797 -18.562 -0.997 1 97 188 LYS B N 1
ATOM 2968 C CA . LYS B 1 188 ? 4.242 -19.859 -1.331 1 97 188 LYS B CA 1
ATOM 2969 C C . LYS B 1 188 ? 3.018 -19.734 -2.23 1 97 188 LYS B C 1
ATOM 2971 O O . LYS B 1 188 ? 2.857 -20.484 -3.188 1 97 188 LYS B O 1
ATOM 2976 N N . THR B 1 189 ? 2.184 -18.812 -1.93 1 97.44 189 THR B N 1
ATOM 2977 C CA . THR B 1 189 ? 0.991 -18.547 -2.73 1 97.44 189 THR B CA 1
ATOM 2978 C C . THR B 1 189 ? 1.37 -18.062 -4.125 1 97.44 189 THR B C 1
ATOM 2980 O O . THR B 1 189 ? 0.864 -18.562 -5.125 1 97.44 189 THR B O 1
ATOM 2983 N N . LEU B 1 190 ? 2.227 -17.078 -4.188 1 97.44 190 LEU B N 1
ATOM 2984 C CA . LEU B 1 190 ? 2.627 -16.5 -5.461 1 97.44 190 LEU B CA 1
ATOM 2985 C C . LEU B 1 190 ? 3.371 -17.516 -6.32 1 97.44 190 LEU B C 1
ATOM 2987 O O . LEU B 1 190 ? 3.266 -17.484 -7.547 1 97.44 190 LEU B O 1
ATOM 2991 N N . LEU B 1 191 ? 4.133 -18.391 -5.699 1 95.56 191 LEU B N 1
ATOM 2992 C CA . LEU B 1 191 ? 4.953 -19.375 -6.398 1 95.56 191 LEU B CA 1
ATOM 2993 C C . LEU B 1 191 ? 4.086 -20.297 -7.242 1 95.56 191 LEU B C 1
ATOM 2995 O O . LEU B 1 191 ? 4.5 -20.734 -8.32 1 95.56 191 LEU B O 1
ATOM 2999 N N . VAL B 1 192 ? 2.914 -20.594 -6.805 1 92.06 192 VAL B N 1
ATOM 3000 C CA . VAL B 1 192 ? 1.99 -21.406 -7.578 1 92.06 192 VAL B CA 1
ATOM 3001 C C . VAL B 1 192 ? 1.676 -20.734 -8.906 1 92.06 192 VAL B C 1
ATOM 3003 O O . VAL B 1 192 ? 1.578 -21.391 -9.945 1 92.06 192 VAL B O 1
ATOM 3006 N N . ALA B 1 193 ? 1.609 -19.438 -8.859 1 90.69 193 ALA B N 1
ATOM 3007 C CA . ALA B 1 193 ? 1.283 -18.656 -10.055 1 90.69 193 ALA B CA 1
ATOM 3008 C C . ALA B 1 193 ? 2.496 -18.531 -10.977 1 90.69 193 ALA B C 1
ATOM 3010 O O . ALA B 1 193 ? 2.35 -18.328 -12.18 1 90.69 193 ALA B O 1
ATOM 3011 N N . LEU B 1 194 ? 3.686 -18.688 -10.438 1 91.94 194 LEU B N 1
ATOM 3012 C CA . LEU B 1 194 ? 4.91 -18.438 -11.188 1 91.94 194 LEU B CA 1
ATOM 3013 C C . LEU B 1 194 ? 5.453 -19.734 -11.781 1 91.94 194 LEU B C 1
ATOM 3015 O O . LEU B 1 194 ? 6.184 -19.703 -12.773 1 91.94 194 LEU B O 1
ATOM 3019 N N . SER B 1 195 ? 5.234 -20.781 -11.133 1 84.06 195 SER B N 1
ATOM 3020 C CA . SER B 1 195 ? 5.84 -22.047 -11.539 1 84.06 195 SER B CA 1
ATOM 3021 C C . SER B 1 195 ? 4.926 -22.812 -12.492 1 84.06 195 SER B C 1
ATOM 3023 O O . SER B 1 195 ? 3.707 -22.641 -12.461 1 84.06 195 SER B O 1
#

Nearest PDB structures (foldseek):
  5wm9-assembly1_A  TM=6.697E-01  e=1.950E-05  Mycobacterium tuberculosis H37Rv
  4xk4-assembly2_D  TM=6.966E-01  e=5.840E-05  Escherichia coli K-12
  5nim-assembly1_A  TM=7.047E-01  e=1.831E-04  Mycobacterium tuberculosis
  5h9t-assembly4_H  TM=6.414E-01  e=1.159E-04  Pseudomonas aeruginosa PAO1
  6mj1-assembly1_A-2  TM=5.993E-01  e=6.586E-04  Bacillus subtilis subsp. subtilis str. 168

Radius of gyration: 21.72 Å; Cα contacts (8 Å, |Δi|>4): 506; chains: 2; bounding box: 60×55×39 Å

Solvent-accessible surface area (backbone atoms only — not comparable to full-atom values): 20172 Å² total; per-residue (Å²): 130,56,73,65,56,43,39,34,54,24,35,44,52,42,28,67,72,50,20,51,76,64,43,44,64,61,58,24,16,55,67,47,71,45,51,54,68,59,49,50,72,76,28,91,47,68,65,52,45,51,51,42,26,58,64,68,65,41,59,64,53,58,59,52,51,52,50,45,57,74,45,49,86,79,46,58,67,69,58,54,44,22,52,49,40,38,50,47,32,54,44,29,53,64,39,44,68,55,58,37,25,34,52,38,32,64,68,54,32,50,53,48,42,55,55,27,54,74,64,69,59,35,91,58,41,65,52,55,52,46,28,52,43,50,48,52,42,33,74,72,65,67,27,44,88,83,49,59,49,62,41,53,32,35,23,55,52,9,24,30,43,44,49,23,50,52,31,56,66,67,70,50,80,80,52,71,66,57,45,50,52,48,17,41,47,42,33,58,46,50,44,48,35,34,84,128,57,72,63,58,43,39,33,54,24,34,44,52,42,28,67,74,49,22,52,74,64,44,42,63,62,59,24,17,55,66,47,71,44,51,54,67,59,48,49,72,75,29,91,46,68,67,51,46,51,49,44,28,58,63,68,67,46,59,60,54,57,58,51,50,52,51,45,57,75,45,49,86,77,46,59,67,70,59,53,44,22,50,49,39,38,49,46,32,53,44,30,53,64,42,43,66,58,57,38,26,34,53,36,33,66,66,53,33,49,54,48,43,55,55,27,55,73,65,70,59,36,92,59,42,64,53,57,51,46,28,51,42,50,49,52,42,32,73,71,64,68,27,45,87,84,50,59,47,64,41,52,32,36,23,55,51,8,25,30,43,44,50,23,49,54,32,56,66,67,70,50,80,80,51,68,67,57,45,50,50,49,18,42,47,43,34,59,46,50,42,48,36,33,85

Organism: Amycolatopsis orientalis (NCBI:txid31958)

Foldseek 3Di:
DDLLVLLLVLLLVQCLVQNLVRDDLCSSCVSSVHDSVVVCVNPVGSLRSLLCNQQPPADPLVVLLVVCLVCVPVDAVLVSQLVNLLSLLVRLLSRVRSVVSCVVDPVSVVVSCVVCVVVVNDPCNQLVSQLVSLVSCVVVVNFDVPQPSSVLSCQSSVVSNVVSVVCVVVVHDDDSVVSSVVSSVSSVVSSVRGD/DDLLVLLLVLLLVQCLVQNLVRDDLCSSCVSSVHDSVVVCVNPVGSLRSLLCNQQPPQPPLVVLLVVCLVCVPVDQVLVSQLVNLLSLLVRLLSRVRSVVSCVVDPVSVVVSCVVCVVVVNDPCNQLVSQLVSLVSCVVVVNFDVPQPSSVLSCQSSVVSNVVSVVCVVVVHDDDSVVSSVVSSVSSVVSSVRGD

Secondary structure (DSSP, 8-state):
--HHHHHHHHHHHHHHHH-TTT--HHHHHHHHT--HHHHHHH-SSHHHHHHHIIIIIS-THHHHHHHHHHTGGGS-HHHHHHHHHHHHHHHHHHHHHHHHGGGG-HHHHHHHHHHHHHTT-STTHHHHHHHHHHHHHHHTT-S-TT--HHHHHHHHHHHHHHHHHHHHHTT----HHHHHHHHHHHHHHHHHHH-/--HHHHHHHHHHHHHHHH-TTT--HHHHHHHHT--HHHHHHH-SSHHHHHHHIIIIISTHHHHHHHHHHHTGGGS-HHHHHHHHHHHHHHHHHHHHHHHHHGGG-HHHHHHHHHHHHHTT-STTHHHHHHHHHHHHHHHTT-S-TT--HHHHHHHHHHHHHHHHHHHHHTT----HHHHHHHHHHHHHHHHHHH-

Sequence (390 aa):
MGSREEIVAAAAKVMREQGYAHATTKAIARAAGYSEALLYKHFKDKTEIFMSVLTERLPALGTTLDELMETASDTPLAANLARLARITLSFYLESFPIAVSLFSSRELLATHRERVMSEQRGPDVPLVRVVEYLGEEARLGRIRADADLEASASLLLGACFQYAFLASFEDRVPAPAELDEWAERLTKTLLVALSMGSREEIVAAAAKVMREQGYAHATTKAIARAAGYSEALLYKHFKDKTEIFMSVLTERLPALGTTLDELMETASDTPLAANLARLARITLSFYLESFPIAVSLFSSRELLATHRERVMSEQRGPDVPLVRVVEYLGEEARLGRIRADADLEASASLLLGACFQYAFLASFEDRVPAPAELDEWAERLTKTLLVALS

InterPro domains:
  IPR001647 DNA-binding HTH domain, TetR-type [PF00440] (7-50)
  IPR001647 DNA-binding HTH domain, TetR-type [PR00455] (7-20)
  IPR001647 DNA-binding HTH domain, TetR-type [PR00455] (28-51)
  IPR001647 DNA-binding HTH domain, TetR-type [PS50977] (1-61)
  IPR009057 Homedomain-like superfamily [SSF46689] (4-74)
  IPR050109 HTH-type, TetR-like transcriptional regulator [PTHR30055] (3-193)